Protein 1RQJ (pdb70)

Organism: Escherichia coli (strain K12) (NCBI:txid83333)

Secondary structure (DSSP, 8-state):
--HHHHHHHHHHHHHHHHHHHHTTSSSTTSHHHHHHHHHHHSS---HHHHHHHHHHHHTT--HHHHHHHHHHHHHHHHHHHHHHTSTTTT---EETTEE-HHHHH-HHHHHHHHHHHHHHHHHHHHHS--TT--HHHHHHHHHHHHHHHSTTTHHHHHHHHHHTTTT---HHHHHHHHIIIIIHHHHHHHHHHHHTTTHHHHHHHHHHHHHHHHHHHHHHHHHHHHHHHS-HHHHSS-TTHHHHHT---HHHHH-HHHHHHHHHHHHHHHHHHHHHHHTTT---HHHHHHHHHHHH---/-HHHHHHHHHHHHHHHHHHHHTT-SSTTSHHHHHHHHHHHSS---HHHHHHHHHHHHTT--HHHHHHHHHHHHHHHHHHHHHHTSTTTT--SEETTEE-HHHHH-HHHHHHHHHHHHHHHHHHHHHS--TT--HHHHHHHHHHHHHHHSTTTHHHHHHHHHHHTTT---HHHHHHHHIIIIIHHHHHHHHHHHHTTHHHHHHHHHHHHHHHHHHHHHHHHHHHHHHHHS-HHHHSS-TTHHHHHT---HHHHHHHHHHHHHHHHHHHHHHHHHHHHTTTT---HHHHHHHHHHHH---

Foldseek 3Di:
DDQVVLQVVLLVLLLVLLCVLLVPDPPPPHLLSVLLCCLQNQADSLVLLLLLQLLLVLLPFDSQLSSLLSNLLSLLVSLLVLVCCDPVHLVFQWARQHGRSCNVRNDVSSNVSSVVSNVSSLVSLVPPDLPQADPVLSVVLNVLQVCCSDCVAQPVLSVLQVVCFVVLDDPVSQLVSQCRNFLSSQLSSNLNSLSSSPPRSVVLSVLSSLLSSLLRSLLQLLVLLLLAPADCNQRRTHRCSCVVRRTNHPCVNPNNPVSLVSSVVSLVSSVVSVVVVVVVVGDCPSVNVSSVCSSVPND/DQVVLQVVLLVLLLVLLCVLLVPDPPPPHLLSVLLCCLQNQADRLVLLLLLQLQLVQLPFDSLLSSLLSNLLSLLVSLLVLVCCDPVHLVFQWARQHGRSCNVRNPVSSNSSSVVSNVSSLVSLQPPDNPQADPVLSVVLSVLQVCCRDCVAQPVLSVLQRVCFVVLDDDVSQLVSQCRNFLSSLLSSNLNSLSSNPPLSVVLNVLSNLLSSLLRSLLQLLVLLLLAPADCNQRRTHRCSCVVRRTRHDCVNPNNVVSLVSSVVSLVRSVVSVVVVVVVVTDCPSSNVSSVCSSVDSD

Sequence (597 aa):
MDFPQQLEACVKQANQALSRFIAPLPFQNTPVVETMQYGALLGGKRLRPFLVYATGHMFGVSTNTLDAPAAAVECIHAYSLIHDDLPAMDDDDLRRGLPTCHVKFGEANAILAGDALQTLAFSILSDADMPEVSDRDRISMISELASASGIAGMCGGQALDLDAEGKHVPLDALERIHRHKTGALIRAAVRLGALSAGDKGRRALPVLDKYAESIGLAFQVQDDILDVVGDTATLGKRQGADQQLGKSTYPALLGLEQARKKARDLIDDARQSLKQLAEQSLDTSALEALADYIIQRNKDFPQQLEACVKQANQALSRFIAPLPFQNTPVVETMQYGALLGGKRLRPFLVYATGHMFGVSTNTLDAPAAAVECIHAYSLIHDDLPAMDDDDLRRGLPTCHVKFGEANAILAGDALQTLAFSILSDADMPEVSDRDRISMISELASASGIAGMCGGQALDLDAEGKHVPLDALERIHRHKTGALIRAAVRLGALSAGDKGRRALPVLDKYAESIGLAFQVQDDILDVVGDTATLGKRQGADQQLGKSTYPALLGLEQARKKARDLIDDARQSLKQLAEQSLDTSALEALADYIIQRNK

Solvent-accessible surface area: 25576 Å² total; per-residue (Å²): 242,80,32,96,135,95,24,80,52,12,33,132,54,0,38,87,1,1,47,138,46,3,66,107,51,87,141,63,123,47,74,42,6,64,0,7,56,30,9,0,36,92,37,26,52,5,4,20,0,10,2,0,10,8,0,0,86,23,41,68,11,55,46,85,0,0,8,1,0,0,0,0,0,1,0,0,25,0,19,12,30,7,35,22,3,17,54,96,43,23,87,24,60,36,41,53,52,63,56,3,9,17,80,115,38,31,93,68,34,0,71,98,0,0,68,34,0,67,86,11,0,44,46,4,0,58,116,11,115,6,104,96,12,56,108,140,11,41,90,16,0,46,64,16,0,44,60,6,3,25,144,70,0,7,42,9,0,26,56,76,10,60,90,4,54,54,121,132,21,84,56,95,34,0,52,162,5,0,79,65,35,15,6,12,6,0,74,0,0,0,50,0,0,0,7,2,27,14,110,141,0,83,170,6,30,81,24,0,16,103,0,0,44,8,0,0,5,0,17,12,0,14,31,3,5,6,8,35,67,9,94,38,100,74,16,8,49,109,87,21,18,25,113,154,61,24,16,9,6,3,10,63,76,34,33,56,144,103,0,106,101,85,2,108,63,26,3,76,70,0,77,99,8,3,130,94,0,51,152,109,110,35,102,7,62,40,1,49,32,0,0,35,39,1,39,127,8,100,108,131,44,90,107,95,27,86,58,11,37,135,55,0,40,104,0,1,49,106,38,3,67,108,48,84,143,63,126,44,78,42,6,66,0,8,56,32,7,0,33,89,38,28,57,5,3,17,0,8,1,0,11,8,0,0,86,26,29,62,7,53,46,80,1,0,3,2,0,0,0,0,0,1,0,0,26,0,21,12,29,6,38,24,4,19,53,100,41,24,87,23,62,36,38,51,50,60,48,4,10,20,78,119,47,31,90,70,30,0,72,97,0,0,65,35,0,65,87,10,0,46,45,5,0,58,115,10,108,4,88,89,17,61,110,164,24,38,86,28,0,46,66,17,0,45,59,6,4,26,136,75,0,7,55,8,0,27,53,48,11,59,91,4,57,51,126,140,24,83,57,111,36,0,56,137,5,0,79,57,38,14,6,11,5,0,70,0,0,0,53,0,0,0,9,4,17,27,129,119,0,95,160,0,29,85,24,0,19,110,0,0,42,7,0,0,6,0,16,13,0,14,30,2,3,11,9,55,64,8,88,36,96,54,15,8,49,101,86,22,20,27,148,147,60,24,15,9,6,2,10,73,80,35,34,58,136,105,0,103,101,74,2,135,62,27,4,75,69,0,77,101,8,3,126,94,0,61,150,36,108,11,102,6,65,27,1,51,32,0,0,40,40,0,36,135,11,82,103

B-factor: mean 25.41, std 6.48, range [13.98, 88.66]

Nearest PDB structures (foldseek):
  1rqj-assembly1_A  TM=1.003E+00  e=1.723E-43  Escherichia coli
  2for-assembly1_A  TM=9.793E-01  e=1.824E-34  Shigella flexneri
  2for-assembly1_B  TM=9.807E-01  e=1.167E-33  Shigella flexneri
  3ts7-assembly1_A  TM=9.244E-01  e=8.820E-21  Methylococcus capsulatus
  3zmb-assembly1_B  TM=9.115E-01  e=5.428E-19  Pseudomonas aeruginosa PAO1

Structure (mmCIF, N/CA/C/O backbone):
data_1RQJ
#
_entry.id   1RQJ
#
_cell.length_a   88.800
_cell.length_b   88.800
_cell.length_c   174.988
_cell.angle_alpha   90.00
_cell.angle_beta   90.00
_cell.angle_gamma   90.00
#
_symmetry.space_group_name_H-M   'P 41 2 2'
#
loop_
_entity.id
_entity.type
_entity.pdbx_description
1 polymer Geranyltranstransferase
2 non-polymer 'MAGNESIUM ION'
3 non-polymer '3-METHYLBUT-3-ENYL TRIHYDROGEN DIPHOSPHATE'
4 non-polymer '1-HYDROXY-2-(3-PYRIDINYL)ETHYLIDENE BIS-PHOSPHONIC ACID'
5 water water
#
loop_
_atom_site.group_PDB
_atom_site.id
_atom_site.type_symbol
_atom_site.label_atom_id
_atom_site.label_alt_id
_atom_site.label_comp_id
_atom_site.label_asym_id
_atom_site.label_entity_id
_atom_site.label_seq_id
_atom_site.pdbx_PDB_ins_code
_atom_site.Cartn_x
_atom_site.Cartn_y
_atom_site.Cartn_z
_atom_site.occupancy
_atom_site.B_iso_or_equiv
_atom_site.auth_seq_id
_atom_site.auth_comp_id
_atom_site.auth_asym_id
_atom_site.auth_atom_id
_atom_site.pdbx_PDB_model_num
ATOM 1 N N . MET A 1 1 ? 65.564 50.628 -5.933 1.00 45.23 22 MET A N 1
ATOM 2 C CA . MET A 1 1 ? 65.166 51.178 -7.255 1.00 44.87 22 MET A CA 1
ATOM 3 C C . MET A 1 1 ? 63.907 52.030 -7.120 1.00 43.94 22 MET A C 1
ATOM 4 O O . MET A 1 1 ? 63.880 53.159 -7.610 1.00 44.23 22 MET A O 1
ATOM 9 N N . ASP A 1 2 ? 62.875 51.491 -6.466 1.00 42.41 23 ASP A N 1
ATOM 10 C CA . ASP A 1 2 ? 61.591 52.188 -6.366 1.00 41.35 23 ASP A CA 1
ATOM 11 C C . ASP A 1 2 ? 61.486 52.990 -5.079 1.00 39.80 23 ASP A C 1
ATOM 12 O O . ASP A 1 2 ? 61.195 52.441 -4.005 1.00 38.54 23 ASP A O 1
ATOM 17 N N . PHE A 1 3 ? 61.672 54.298 -5.210 1.00 38.05 24 PHE A N 1
ATOM 18 C CA . PHE A 1 3 ? 61.858 55.146 -4.050 1.00 36.90 24 PHE A CA 1
ATOM 19 C C . PHE A 1 3 ? 60.632 55.314 -3.158 1.00 35.80 24 PHE A C 1
ATOM 20 O O . PHE A 1 3 ? 60.769 55.198 -1.949 1.00 35.17 24 PHE A O 1
ATOM 28 N N . PRO A 1 4 ? 59.456 55.618 -3.712 1.00 34.90 25 PRO A N 1
ATOM 29 C CA . PRO A 1 4 ? 58.239 55.676 -2.889 1.00 34.06 25 PRO A CA 1
ATOM 30 C C . PRO A 1 4 ? 58.008 54.418 -2.039 1.00 33.38 25 PRO A C 1
ATOM 31 O O . PRO A 1 4 ? 57.585 54.564 -0.895 1.00 32.65 25 PRO A O 1
ATOM 35 N N . GLN A 1 5 ? 58.279 53.228 -2.579 1.00 32.48 26 GLN A N 1
ATOM 36 C CA . GLN A 1 5 ? 58.126 51.981 -1.815 1.00 32.23 26 GLN A CA 1
ATOM 37 C C . GLN A 1 5 ? 59.177 51.869 -0.700 1.00 30.90 26 GLN A C 1
ATOM 38 O O . GLN A 1 5 ? 58.892 51.363 0.379 1.00 30.03 26 GLN A O 1
ATOM 44 N N . GLN A 1 6 ? 60.385 52.351 -0.959 1.00 29.82 27 GLN A N 1
ATOM 45 C CA . GLN A 1 6 ? 61.426 52.370 0.058 1.00 29.68 27 GLN A CA 1
ATOM 46 C C . GLN A 1 6 ? 61.065 53.323 1.204 1.00 28.61 27 GLN A C 1
ATOM 47 O O . GLN A 1 6 ? 61.214 52.973 2.372 1.00 28.03 27 GLN A O 1
ATOM 53 N N . LEU A 1 7 ? 60.588 54.513 0.863 1.00 27.80 28 LEU A N 1
ATOM 54 C CA . LEU A 1 7 ? 60.120 55.472 1.848 1.00 27.76 28 LEU A CA 1
ATOM 55 C C . LEU A 1 7 ? 59.036 54.861 2.736 1.00 27.31 28 LEU A C 1
ATOM 56 O O . LEU A 1 7 ? 59.099 54.975 3.950 1.00 26.43 28 LEU A O 1
ATOM 61 N N . GLU A 1 8 ? 58.057 54.185 2.145 1.00 27.14 29 GLU A N 1
ATOM 62 C CA . GLU A 1 8 ? 56.973 53.627 2.952 1.00 27.44 29 GLU A CA 1
ATOM 63 C C . GLU A 1 8 ? 57.465 52.462 3.805 1.00 26.15 29 GLU A C 1
ATOM 64 O O . GLU A 1 8 ? 57.040 52.322 4.949 1.00 25.29 29 GLU A O 1
ATOM 70 N N . ALA A 1 9 ? 58.357 51.642 3.254 1.00 25.31 30 ALA A N 1
ATOM 71 C CA . ALA A 1 9 ? 59.018 50.578 4.013 1.00 24.72 30 ALA A CA 1
ATOM 72 C C . ALA A 1 9 ? 59.728 51.160 5.230 1.00 24.33 30 ALA A C 1
ATOM 73 O O . ALA A 1 9 ? 59.610 50.636 6.331 1.00 23.33 30 ALA A O 1
ATOM 75 N N . CYS A 1 10 ? 60.438 52.263 5.025 1.00 23.38 31 CYS A N 1
ATOM 76 C CA . CYS A 1 10 ? 61.130 52.944 6.115 1.00 23.00 31 CYS A CA 1
ATOM 77 C C . CYS A 1 10 ? 60.147 53.499 7.162 1.00 22.39 31 CYS A C 1
ATOM 78 O O . CYS A 1 10 ? 60.368 53.344 8.351 1.00 22.44 31 CYS A O 1
ATOM 81 N N . VAL A 1 11 ? 59.051 54.105 6.725 1.00 22.24 32 VAL A N 1
ATOM 82 C CA . VAL A 1 11 ? 58.056 54.638 7.651 1.00 22.18 32 VAL A CA 1
ATOM 83 C C . VAL A 1 11 ? 57.534 53.530 8.580 1.00 21.91 32 VAL A C 1
ATOM 84 O O . VAL A 1 11 ? 57.440 53.722 9.789 1.00 21.65 32 VAL A O 1
ATOM 88 N N . LYS A 1 12 ? 57.235 52.369 8.011 1.00 21.41 33 LYS A N 1
ATOM 89 C CA . LYS A 1 12 ? 56.741 51.236 8.779 1.00 21.24 33 LYS A CA 1
ATOM 90 C C . LYS A 1 12 ? 57.798 50.693 9.737 1.00 20.33 33 LYS A C 1
ATOM 91 O O . LYS A 1 12 ? 57.499 50.428 10.910 1.00 19.84 33 LYS A O 1
ATOM 97 N N . GLN A 1 13 ? 59.022 50.536 9.244 1.00 19.37 34 GLN A N 1
ATOM 98 C CA . GLN A 1 13 ? 60.116 50.039 10.073 1.00 19.22 34 GLN A CA 1
ATOM 99 C C . GLN A 1 13 ? 60.340 50.985 11.258 1.00 18.67 34 GLN A C 1
ATOM 100 O O . GLN A 1 13 ? 60.392 50.549 12.386 1.00 18.19 34 GLN A O 1
ATOM 106 N N . ALA A 1 14 ? 60.465 52.278 10.985 1.00 18.55 35 ALA A N 1
ATOM 107 C CA . ALA A 1 14 ? 60.748 53.271 12.026 1.00 18.70 35 ALA A CA 1
ATOM 108 C C . ALA A 1 14 ? 59.626 53.382 13.036 1.00 19.64 35 ALA A C 1
ATOM 109 O O . ALA A 1 14 ? 59.875 53.535 14.238 1.00 19.64 35 ALA A O 1
ATOM 111 N N . ASN A 1 15 ? 58.386 53.300 12.564 1.00 19.52 36 ASN A N 1
ATOM 112 C CA . ASN A 1 15 ? 57.232 53.369 13.464 1.00 19.96 36 ASN A CA 1
ATOM 113 C C . ASN A 1 15 ? 57.177 52.190 14.405 1.00 19.86 36 ASN A C 1
ATOM 114 O O . ASN A 1 15 ? 56.847 52.343 15.573 1.00 19.83 36 ASN A O 1
ATOM 119 N N . GLN A 1 16 ? 57.474 51.010 13.878 1.00 20.51 37 GLN A N 1
ATOM 120 C CA . GLN A 1 16 ? 57.584 49.779 14.679 1.00 21.34 37 GLN A CA 1
ATOM 121 C C . GLN A 1 16 ? 58.683 49.902 15.737 1.00 21.05 37 GLN A C 1
ATOM 122 O O . GLN A 1 16 ? 58.488 49.550 16.899 1.00 20.55 37 GLN A O 1
ATOM 128 N N . ALA A 1 17 ? 59.839 50.384 15.310 1.00 20.90 38 ALA A N 1
ATOM 129 C CA . ALA A 1 17 ? 60.957 50.629 16.213 1.00 21.59 38 ALA A CA 1
ATOM 130 C C . ALA A 1 17 ? 60.539 51.598 17.315 1.00 21.65 38 ALA A C 1
ATOM 131 O O . ALA A 1 17 ? 60.696 51.304 18.475 1.00 22.05 38 ALA A O 1
ATOM 133 N N . LEU A 1 18 ? 59.999 52.750 16.940 1.00 22.61 39 LEU A N 1
ATOM 134 C CA . LEU A 1 18 ? 59.575 53.760 17.906 1.00 23.19 39 LEU A CA 1
ATOM 135 C C . LEU A 1 18 ? 58.555 53.183 18.890 1.00 24.35 39 LEU A C 1
ATOM 136 O O . LEU A 1 18 ? 58.659 53.391 20.094 1.00 23.66 39 LEU A O 1
ATOM 141 N N . SER A 1 19 ? 57.567 52.471 18.356 1.00 25.27 40 SER A N 1
ATOM 142 C CA . SER A 1 19 ? 56.513 51.879 19.172 1.00 26.76 40 SER A CA 1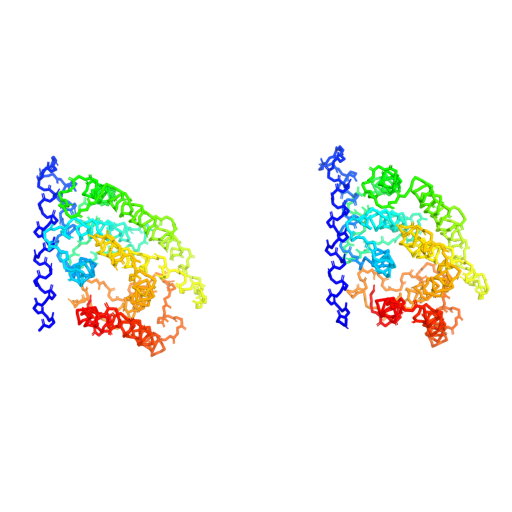
ATOM 143 C C . SER A 1 19 ? 57.070 50.896 20.194 1.00 27.73 40 SER A C 1
ATOM 144 O O . SER A 1 19 ? 56.597 50.849 21.316 1.00 28.77 40 SER A O 1
ATOM 147 N N . ARG A 1 20 ? 58.071 50.117 19.802 1.00 28.38 41 ARG A N 1
ATOM 148 C CA . ARG A 1 20 ? 58.649 49.117 20.688 1.00 29.15 41 ARG A CA 1
ATOM 149 C C . ARG A 1 20 ? 59.426 49.761 21.828 1.00 28.40 41 ARG A C 1
ATOM 150 O O . ARG A 1 20 ? 59.480 49.210 22.926 1.00 27.74 41 ARG A O 1
ATOM 158 N N . PHE A 1 21 ? 60.045 50.910 21.557 1.00 27.61 42 PHE A N 1
ATOM 159 C CA . PHE A 1 21 ? 60.785 51.634 22.587 1.00 27.39 42 PHE A CA 1
ATOM 160 C C . PHE A 1 21 ? 59.855 52.427 23.491 1.00 27.72 42 PHE A C 1
ATOM 161 O O . PHE A 1 21 ? 60.189 52.684 24.642 1.00 27.44 42 PHE A O 1
ATOM 169 N N . ILE A 1 22 ? 58.679 52.775 22.979 1.00 27.76 43 ILE A N 1
ATOM 170 C CA . ILE A 1 22 ? 57.677 53.488 23.756 1.00 28.44 43 ILE A CA 1
ATOM 171 C C . ILE A 1 22 ? 56.831 52.526 24.620 1.00 28.85 43 ILE A C 1
ATOM 172 O O . ILE A 1 22 ? 56.394 52.900 25.707 1.00 29.06 43 ILE A O 1
ATOM 177 N N . ALA A 1 23 ? 56.631 51.293 24.156 1.00 29.01 44 ALA A N 1
ATOM 178 C CA . ALA A 1 23 ? 55.688 50.357 24.797 1.00 29.51 44 ALA A CA 1
ATOM 179 C C . ALA A 1 23 ? 55.995 49.951 26.251 1.00 29.76 44 ALA A C 1
ATOM 180 O O . ALA A 1 23 ? 55.058 49.805 27.032 1.00 30.41 44 ALA A O 1
ATOM 182 N N . PRO A 1 24 ? 57.261 49.761 26.631 1.00 29.96 45 PRO A N 1
ATOM 183 C CA . PRO A 1 24 ? 57.590 49.430 28.028 1.00 29.81 45 PRO A CA 1
ATOM 184 C C . PRO A 1 24 ? 57.547 50.605 29.003 1.00 29.35 45 PRO A C 1
ATOM 185 O O . PRO A 1 24 ? 57.768 50.409 30.200 1.00 29.40 45 PRO A O 1
ATOM 189 N N . LEU A 1 25 ? 57.288 51.808 28.508 1.00 28.66 46 LEU A N 1
ATOM 190 C CA . LEU A 1 25 ? 57.243 52.978 29.364 1.00 27.78 46 LEU A CA 1
ATOM 191 C C . LEU A 1 25 ? 56.009 52.911 30.243 1.00 27.39 46 LEU A C 1
ATOM 192 O O . LEU A 1 25 ? 54.962 52.410 29.814 1.00 27.10 46 LEU A O 1
ATOM 197 N N . PRO A 1 26 ? 56.115 53.412 31.471 1.00 26.65 47 PRO A N 1
ATOM 198 C CA . PRO A 1 26 ? 54.937 53.506 32.338 1.00 26.24 47 PRO A CA 1
ATOM 199 C C . PRO A 1 26 ? 54.017 54.624 31.863 1.00 25.76 47 PRO A C 1
ATOM 200 O O . PRO A 1 26 ? 54.386 55.397 30.977 1.00 25.20 47 PRO A O 1
ATOM 204 N N . PHE A 1 27 ? 52.840 54.706 32.469 1.00 25.70 48 PHE A N 1
ATOM 205 C CA . PHE A 1 27 ? 51.873 55.765 32.212 1.00 25.79 48 PHE A CA 1
ATOM 206 C C . PHE A 1 27 ? 51.323 55.730 30.787 1.00 25.98 48 PHE A C 1
ATOM 207 O O . PHE A 1 27 ? 50.987 56.762 30.226 1.00 25.18 48 PHE A O 1
ATOM 215 N N . GLN A 1 28 ? 51.222 54.528 30.221 1.00 26.46 49 GLN A N 1
ATOM 216 C CA . GLN A 1 28 ? 50.537 54.330 28.942 1.00 27.47 49 GLN A CA 1
ATOM 217 C C . GLN A 1 28 ? 49.111 54.786 29.106 1.00 28.28 49 GLN A C 1
ATOM 218 O O . GLN A 1 28 ? 48.511 54.598 30.172 1.00 28.52 49 GLN A O 1
ATOM 224 N N . ASN A 1 29 ? 48.579 55.403 28.060 1.00 28.97 50 ASN A N 1
ATOM 225 C CA . ASN A 1 29 ? 47.202 55.868 28.040 1.00 29.76 50 ASN A CA 1
ATOM 226 C C . ASN A 1 29 ? 46.937 56.948 29.094 1.00 29.56 50 ASN A C 1
ATOM 227 O O . ASN A 1 29 ? 45.842 57.041 29.631 1.00 29.84 50 ASN A O 1
ATOM 232 N N . THR A 1 30 ? 47.958 57.750 29.393 1.00 29.02 51 THR A N 1
ATOM 233 C CA . THR A 1 30 ? 47.782 59.023 30.090 1.00 28.55 51 THR A CA 1
ATOM 234 C C . THR A 1 30 ? 48.173 60.135 29.107 1.00 27.72 51 THR A C 1
ATOM 235 O O . THR A 1 30 ? 48.886 59.861 28.147 1.00 27.59 51 THR A O 1
ATOM 239 N N . PRO A 1 31 ? 47.713 61.371 29.316 1.00 26.46 52 PRO A N 1
ATOM 240 C CA . PRO A 1 31 ? 47.961 62.453 28.351 1.00 25.93 52 PRO A CA 1
ATOM 241 C C . PRO A 1 31 ? 49.419 62.688 27.918 1.00 25.28 52 PRO A C 1
ATOM 242 O O . PRO A 1 31 ? 49.638 62.912 26.731 1.00 24.82 52 PRO A O 1
ATOM 246 N N . VAL A 1 32 ? 50.389 62.661 28.824 1.00 24.84 53 VAL A N 1
ATOM 247 C CA . VAL A 1 32 ? 51.766 62.944 28.412 1.00 24.49 53 VAL A CA 1
ATOM 248 C C . VAL A 1 32 ? 52.317 61.860 27.460 1.00 23.84 53 VAL A C 1
ATOM 249 O O . VAL A 1 32 ? 52.962 62.172 26.462 1.00 23.42 53 VAL A O 1
ATOM 253 N N . VAL A 1 33 ? 52.046 60.594 27.752 1.00 23.38 54 VAL A N 1
ATOM 254 C CA . VAL A 1 33 ? 52.505 59.516 26.878 1.00 23.48 54 VAL A CA 1
ATOM 255 C C . VAL A 1 33 ? 51.725 59.512 25.567 1.00 23.67 54 VAL A C 1
ATOM 256 O O . VAL A 1 33 ? 52.297 59.299 24.510 1.00 23.73 54 VAL A O 1
ATOM 260 N N . GLU A 1 34 ? 50.427 59.782 25.632 1.00 23.99 55 GLU A N 1
ATOM 261 C CA . GLU A 1 34 ? 49.629 59.897 24.417 1.00 24.17 55 GLU A CA 1
ATOM 262 C C . GLU A 1 34 ? 50.115 61.066 23.562 1.00 22.99 55 GLU A C 1
ATOM 263 O O . GLU A 1 34 ? 50.099 60.980 22.345 1.00 21.91 55 GLU A O 1
ATOM 269 N N . THR A 1 35 ? 50.574 62.139 24.208 1.00 22.14 56 THR A N 1
ATOM 270 C CA . THR A 1 35 ? 51.147 63.270 23.497 1.00 21.71 56 THR A CA 1
ATOM 271 C C . THR A 1 35 ? 52.435 62.833 22.813 1.00 21.19 56 THR A C 1
ATOM 272 O O . THR A 1 35 ? 52.658 63.152 21.667 1.00 20.77 56 THR A O 1
ATOM 276 N N . MET A 1 36 ? 53.268 62.075 23.515 1.00 21.45 57 MET A N 1
ATOM 277 C CA . MET A 1 36 ? 54.525 61.583 22.936 1.00 21.16 57 MET A CA 1
ATOM 278 C C . MET A 1 36 ? 54.227 60.713 21.704 1.00 21.05 57 MET A C 1
ATOM 279 O O . MET A 1 36 ? 54.873 60.858 20.676 1.00 21.01 57 MET A O 1
ATOM 284 N N . GLN A 1 37 ? 53.228 59.835 21.812 1.00 21.04 58 GLN A N 1
ATOM 285 C CA . GLN A 1 37 ? 52.882 58.908 20.737 1.00 21.29 58 GLN A CA 1
ATOM 286 C C . GLN A 1 37 ? 52.299 59.642 19.526 1.00 21.06 58 GLN A C 1
ATOM 287 O O . GLN A 1 37 ? 52.547 59.291 18.371 1.00 19.85 58 GLN A O 1
ATOM 293 N N . TYR A 1 38 ? 51.495 60.656 19.804 1.00 20.82 59 TYR A N 1
ATOM 294 C CA . TYR A 1 38 ? 50.887 61.466 18.760 1.00 21.28 59 TYR A CA 1
ATOM 295 C C . TYR A 1 38 ? 51.967 62.218 18.002 1.00 20.79 59 TYR A C 1
ATOM 296 O O . TYR A 1 38 ? 52.033 62.184 16.765 1.00 20.35 59 TYR A O 1
ATOM 305 N N . GLY A 1 39 ? 52.811 62.910 18.761 1.00 20.69 60 GLY A N 1
ATOM 306 C CA . GLY A 1 39 ? 53.840 63.751 18.187 1.00 20.90 60 GLY A CA 1
ATOM 307 C C . GLY A 1 39 ? 54.963 62.972 17.526 1.00 21.30 60 GLY A C 1
ATOM 308 O O . GLY A 1 39 ? 55.596 63.495 16.627 1.00 21.54 60 GLY A O 1
ATOM 309 N N . ALA A 1 40 ? 55.215 61.732 17.955 1.00 21.95 61 ALA A N 1
ATOM 310 C CA . ALA A 1 40 ? 56.315 60.942 17.389 1.00 22.16 61 ALA A CA 1
ATOM 311 C C . ALA A 1 40 ? 55.862 60.033 16.242 1.00 22.84 61 ALA A C 1
ATOM 312 O O . ALA A 1 40 ? 56.609 59.808 15.282 1.00 22.77 61 ALA A O 1
ATOM 314 N N . LEU A 1 41 ? 54.645 59.506 16.337 1.00 23.82 62 LEU A N 1
ATOM 315 C CA . LEU A 1 41 ? 54.227 58.413 15.446 1.00 25.01 62 LEU A CA 1
ATOM 316 C C . LEU A 1 41 ? 53.188 58.758 14.386 1.00 25.71 62 LEU A C 1
ATOM 317 O O . LEU A 1 41 ? 53.144 58.088 13.352 1.00 25.79 62 LEU A O 1
ATOM 322 N N . LEU A 1 42 ? 52.351 59.772 14.626 1.00 26.23 63 LEU A N 1
ATOM 323 C CA . LEU A 1 42 ? 51.244 60.076 13.712 1.00 26.84 63 LEU A CA 1
ATOM 324 C C . LEU A 1 42 ? 51.660 61.041 12.589 1.00 26.56 63 LEU A C 1
ATOM 325 O O . LEU A 1 42 ? 51.650 62.260 12.762 1.00 26.92 63 LEU A O 1
ATOM 330 N N . GLY A 1 43 ? 52.014 60.471 11.441 1.00 26.04 64 GLY A N 1
ATOM 331 C CA . GLY A 1 43 ? 52.480 61.230 10.294 1.00 25.24 64 GLY A CA 1
ATOM 332 C C . GLY A 1 43 ? 53.983 61.421 10.347 1.00 24.44 64 GLY A C 1
ATOM 333 O O . GLY A 1 43 ? 54.635 61.015 11.301 1.00 24.64 64 GLY A O 1
ATOM 334 N N . GLY A 1 44 ? 54.513 62.081 9.331 1.00 23.73 65 GLY A N 1
ATOM 335 C CA . GLY A 1 44 ? 55.938 62.322 9.195 1.00 23.06 65 GLY A CA 1
ATOM 336 C C . GLY A 1 44 ? 56.553 61.359 8.209 1.00 22.26 65 GLY A C 1
ATOM 337 O O . GLY A 1 44 ? 56.162 60.194 8.133 1.00 22.42 65 GLY A O 1
ATOM 338 N N . LYS A 1 45 ? 57.547 61.842 7.478 1.00 22.13 66 LYS A N 1
ATOM 339 C CA . LYS A 1 45 ? 58.154 61.112 6.374 1.00 21.99 66 LYS A CA 1
ATOM 340 C C . LYS A 1 45 ? 59.236 60.121 6.820 1.00 21.22 66 LYS A C 1
ATOM 341 O O . LYS A 1 45 ? 59.639 59.250 6.044 1.00 21.45 66 LYS A O 1
ATOM 347 N N . ARG A 1 46 ? 59.679 60.268 8.064 1.00 20.48 67 ARG A N 1
ATOM 348 C CA . ARG A 1 46 ? 60.763 59.494 8.657 1.00 19.82 67 ARG A CA 1
ATOM 349 C C . ARG A 1 46 ? 62.061 59.514 7.860 1.00 19.24 67 ARG A C 1
ATOM 350 O O . ARG A 1 46 ? 62.738 58.501 7.779 1.00 18.48 67 ARG A O 1
ATOM 358 N N . LEU A 1 47 ? 62.432 60.666 7.307 1.00 18.87 68 LEU A N 1
ATOM 359 C CA . LEU A 1 47 ? 63.630 60.734 6.485 1.00 18.40 68 LEU A CA 1
ATOM 360 C C . LEU A 1 47 ? 64.908 60.646 7.296 1.00 18.46 68 LEU A C 1
ATOM 361 O O . LEU A 1 47 ? 65.933 60.241 6.772 1.00 18.88 68 LEU A O 1
ATOM 366 N N . ARG A 1 48 ? 64.866 61.017 8.562 1.00 17.65 69 ARG A N 1
ATOM 367 C CA . ARG A 1 48 ? 66.054 60.871 9.384 1.00 17.87 69 ARG A CA 1
ATOM 368 C C . ARG A 1 48 ? 66.322 59.401 9.705 1.00 17.71 69 ARG A C 1
ATOM 369 O O . ARG A 1 48 ? 67.454 58.951 9.531 1.00 18.10 69 ARG A O 1
ATOM 377 N N . PRO A 1 49 ? 65.329 58.645 10.163 1.00 17.51 70 PRO A N 1
ATOM 378 C CA . PRO A 1 49 ? 65.476 57.180 10.192 1.00 17.45 70 PRO A CA 1
ATOM 379 C C . PRO A 1 49 ? 65.936 56.615 8.859 1.00 17.33 70 PRO A C 1
ATOM 380 O O . PRO A 1 49 ? 66.816 55.755 8.854 1.00 17.25 70 PRO A O 1
ATOM 384 N N . PHE A 1 50 ? 65.376 57.104 7.754 1.00 17.93 71 PHE A N 1
ATOM 385 C CA . PHE A 1 50 ? 65.781 56.677 6.427 1.00 18.40 71 PHE A CA 1
ATOM 386 C C . PHE A 1 50 ? 67.288 56.831 6.274 1.00 18.39 71 PHE A C 1
ATOM 387 O O . PHE A 1 50 ? 67.951 55.920 5.814 1.00 18.40 71 PHE A O 1
ATOM 395 N N . LEU A 1 51 ? 67.820 57.973 6.683 1.00 18.52 72 LEU A N 1
ATOM 396 C CA . LEU A 1 51 ? 69.255 58.228 6.643 1.00 18.77 72 LEU A CA 1
ATOM 397 C C . LEU A 1 51 ? 70.063 57.274 7.512 1.00 18.22 72 LEU A C 1
ATOM 398 O O . LEU A 1 51 ? 71.162 56.862 7.131 1.00 17.84 72 LEU A O 1
ATOM 403 N N . VAL A 1 52 ? 69.546 56.973 8.693 1.00 16.88 73 VAL A N 1
ATOM 404 C CA . VAL A 1 52 ? 70.235 56.066 9.609 1.00 17.06 73 VAL A CA 1
ATOM 405 C C . VAL A 1 52 ? 70.315 54.667 8.984 1.00 17.43 73 VAL A C 1
ATOM 406 O O . VAL A 1 52 ? 71.391 54.087 8.924 1.00 16.85 73 VAL A O 1
ATOM 410 N N . TYR A 1 53 ? 69.171 54.175 8.504 1.00 17.82 74 TYR A N 1
ATOM 411 C CA . TYR A 1 53 ? 69.049 52.853 7.890 1.00 18.73 74 TYR A CA 1
ATOM 412 C C . TYR A 1 53 ? 69.878 52.741 6.626 1.00 19.22 74 TYR A C 1
ATOM 413 O O . TYR A 1 53 ? 70.627 51.788 6.466 1.00 20.65 74 TYR A O 1
ATOM 422 N N . ALA A 1 54 ? 69.762 53.725 5.744 1.00 19.41 75 ALA A N 1
ATOM 423 C CA . ALA A 1 54 ? 70.470 53.707 4.474 1.00 19.53 75 ALA A CA 1
ATOM 424 C C . ALA A 1 54 ? 71.975 53.744 4.695 1.00 20.18 75 ALA A C 1
ATOM 425 O O . ALA A 1 54 ? 72.721 53.053 4.011 1.00 21.39 75 ALA A O 1
ATOM 427 N N . THR A 1 55 ? 72.423 54.545 5.656 1.00 20.00 76 THR A N 1
ATOM 428 C CA . THR A 1 55 ? 73.841 54.656 5.930 1.00 20.26 76 THR A CA 1
ATOM 429 C C . THR A 1 55 ? 74.371 53.370 6.527 1.00 20.27 76 THR A C 1
ATOM 430 O O . THR A 1 55 ? 75.330 52.821 6.025 1.00 20.97 76 THR A O 1
ATOM 434 N N . GLY A 1 56 ? 73.743 52.886 7.588 1.00 20.36 77 GLY A N 1
ATOM 435 C CA . GLY A 1 56 ? 74.136 51.630 8.199 1.00 20.44 77 GLY A CA 1
ATOM 436 C C . GLY A 1 56 ? 74.090 50.470 7.229 1.00 20.43 77 GLY A C 1
ATOM 437 O O . GLY A 1 56 ? 74.966 49.600 7.242 1.00 21.38 77 GLY A O 1
ATOM 438 N N . HIS A 1 57 ? 73.061 50.442 6.393 1.00 21.26 78 HIS A N 1
ATOM 439 C CA . HIS A 1 57 ? 72.886 49.367 5.401 1.00 21.95 78 HIS A CA 1
ATOM 440 C C . HIS A 1 57 ? 74.054 49.313 4.421 1.00 22.56 78 HIS A C 1
ATOM 441 O O . HIS A 1 57 ? 74.455 48.228 3.995 1.00 21.64 78 HIS A O 1
ATOM 448 N N . MET A 1 58 ? 74.610 50.477 4.080 1.00 23.05 79 MET A N 1
ATOM 449 C CA . MET A 1 58 ? 75.782 50.536 3.201 1.00 23.89 79 MET A CA 1
ATOM 450 C C . MET A 1 58 ? 76.944 49.713 3.732 1.00 24.04 79 MET A C 1
ATOM 451 O O . MET A 1 58 ? 77.740 49.208 2.945 1.00 24.70 79 MET A O 1
ATOM 456 N N . PHE A 1 59 ? 77.052 49.617 5.057 1.00 24.12 80 PHE A N 1
ATOM 457 C CA . PHE A 1 59 ? 78.122 48.863 5.723 1.00 24.15 80 PHE A CA 1
ATOM 458 C C . PHE A 1 59 ? 77.710 47.461 6.196 1.00 24.09 80 PHE A C 1
ATOM 459 O O . PHE A 1 59 ? 78.475 46.770 6.875 1.00 23.88 80 PHE A O 1
ATOM 467 N N . GLY A 1 60 ? 76.508 47.039 5.815 1.00 23.45 81 GLY A N 1
ATOM 468 C CA . GLY A 1 60 ? 76.025 45.708 6.114 1.00 23.38 81 GLY A CA 1
ATOM 469 C C . GLY A 1 60 ? 75.544 45.539 7.545 1.00 23.11 81 GLY A C 1
ATOM 470 O O . GLY A 1 60 ? 75.412 44.415 8.032 1.00 22.14 81 GLY A O 1
ATOM 471 N N . VAL A 1 61 ? 75.261 46.636 8.241 1.00 22.50 82 VAL A N 1
ATOM 472 C CA . VAL A 1 61 ? 74.698 46.461 9.577 1.00 22.69 82 VAL A CA 1
ATOM 473 C C . VAL A 1 61 ? 73.194 46.144 9.484 1.00 21.96 82 VAL A C 1
ATOM 474 O O . VAL A 1 61 ? 72.487 46.604 8.591 1.00 21.42 82 VAL A O 1
ATOM 478 N N . SER A 1 62 ? 72.746 45.302 10.402 1.00 21.48 83 SER A N 1
ATOM 479 C CA . SER A 1 62 ? 71.389 44.778 10.405 1.00 21.77 83 SER A CA 1
ATOM 480 C C . SER A 1 62 ? 70.388 45.893 10.669 1.00 21.66 83 SER A C 1
ATOM 481 O O . SER A 1 62 ? 70.614 46.768 11.497 1.00 20.52 83 SER A O 1
ATOM 484 N N . THR A 1 63 ? 69.280 45.849 9.950 1.00 21.30 84 THR A N 1
ATOM 485 C CA . THR A 1 63 ? 68.197 46.782 10.145 1.00 21.37 84 THR A CA 1
ATOM 486 C C . THR A 1 63 ? 67.742 46.839 11.609 1.00 21.40 84 THR A C 1
ATOM 487 O O . THR A 1 63 ? 67.457 47.919 12.127 1.00 20.26 84 THR A O 1
ATOM 491 N N . ASN A 1 64 ? 67.712 45.681 12.273 1.00 20.85 85 ASN A N 1
ATOM 492 C CA . ASN A 1 64 ? 67.259 45.592 13.665 1.00 21.11 85 ASN A CA 1
ATOM 493 C C . ASN A 1 64 ? 68.135 46.366 14.648 1.00 21.18 85 ASN A C 1
ATOM 494 O O . ASN A 1 64 ? 67.630 46.935 15.589 1.00 21.24 85 ASN A O 1
ATOM 499 N N . THR A 1 65 ? 69.445 46.363 14.445 1.00 21.31 86 THR A N 1
ATOM 500 C CA . THR A 1 65 ? 70.325 47.176 15.288 1.00 22.18 86 THR A CA 1
ATOM 501 C C . THR A 1 65 ? 70.149 48.653 14.952 1.00 21.28 86 THR A C 1
ATOM 502 O O . THR A 1 65 ? 70.191 49.488 15.836 1.00 21.18 86 THR A O 1
ATOM 506 N N . LEU A 1 66 ? 69.889 48.958 13.685 1.00 20.13 87 LEU A N 1
ATOM 507 C CA . LEU A 1 66 ? 69.699 50.338 13.267 1.00 19.67 87 LEU A CA 1
ATOM 508 C C . LEU A 1 66 ? 68.395 50.943 13.785 1.00 19.10 87 LEU A C 1
ATOM 509 O O . LEU A 1 66 ? 68.266 52.154 13.797 1.00 17.73 87 LEU A O 1
ATOM 514 N N . ASP A 1 67 ? 67.452 50.098 14.213 1.00 18.92 88 ASP A N 1
ATOM 515 C CA . ASP A 1 67 ? 66.206 50.555 14.808 1.00 19.26 88 ASP A CA 1
ATOM 516 C C . ASP A 1 67 ? 66.491 51.503 15.972 1.00 18.72 88 ASP A C 1
ATOM 517 O O . ASP A 1 67 ? 65.743 52.455 16.193 1.00 18.90 88 ASP A O 1
ATOM 522 N N . ALA A 1 68 ? 67.551 51.227 16.724 1.00 18.47 89 ALA A N 1
ATOM 523 C CA . ALA A 1 68 ? 67.879 52.031 17.902 1.00 18.05 89 ALA A CA 1
ATOM 524 C C . ALA A 1 68 ? 68.262 53.464 17.528 1.00 17.75 89 ALA A C 1
ATOM 525 O O . ALA A 1 68 ? 67.571 54.391 17.954 1.00 16.58 89 ALA A O 1
ATOM 527 N N . PRO A 1 69 ? 69.334 53.674 16.754 1.00 17.46 90 PRO A N 1
ATOM 528 C CA . PRO A 1 69 ? 69.660 55.034 16.310 1.00 17.24 90 PRO A CA 1
ATOM 529 C C . PRO A 1 69 ? 68.570 55.674 15.452 1.00 17.54 90 PRO A C 1
ATOM 530 O O . PRO A 1 69 ? 68.372 56.871 15.546 1.00 16.99 90 PRO A O 1
ATOM 534 N N . ALA A 1 70 ? 67.881 54.899 14.617 1.00 17.55 91 ALA A N 1
ATOM 535 C CA . ALA A 1 70 ? 66.786 55.439 13.827 1.00 17.51 91 ALA A CA 1
ATOM 536 C C . ALA A 1 70 ? 65.710 56.010 14.751 1.00 17.33 91 ALA A C 1
ATOM 537 O O . ALA A 1 70 ? 65.235 57.120 14.540 1.00 17.48 91 ALA A O 1
ATOM 539 N N . ALA A 1 71 ? 65.365 55.276 15.797 1.00 17.28 92 ALA A N 1
ATOM 540 C CA . ALA A 1 71 ? 64.309 55.702 16.702 1.00 17.98 92 ALA A CA 1
ATOM 541 C C . ALA A 1 71 ? 64.764 56.881 17.559 1.00 18.07 92 ALA A C 1
ATOM 542 O O . ALA A 1 71 ? 63.986 57.800 17.828 1.00 18.55 92 ALA A O 1
ATOM 544 N N . ALA A 1 72 ? 66.027 56.852 17.965 1.00 17.63 93 ALA A N 1
ATOM 545 C CA . ALA A 1 72 ? 66.612 57.905 18.776 1.00 17.90 93 ALA A CA 1
ATOM 546 C C . ALA A 1 72 ? 66.602 59.238 18.046 1.00 18.01 93 ALA A C 1
ATOM 547 O O . ALA A 1 72 ? 66.199 60.258 18.611 1.00 16.96 93 ALA A O 1
ATOM 549 N N . VAL A 1 73 ? 67.076 59.233 16.802 1.00 18.36 94 VAL A N 1
ATOM 550 C CA . VAL A 1 73 ? 67.108 60.469 16.022 1.00 19.02 94 VAL A CA 1
ATOM 551 C C . VAL A 1 73 ? 65.697 60.984 15.728 1.00 18.91 94 VAL A C 1
ATOM 552 O O . VAL A 1 73 ? 65.478 62.192 15.694 1.00 19.41 94 VAL A O 1
ATOM 556 N N . GLU A 1 74 ? 64.755 60.075 15.506 1.00 18.77 95 GLU A N 1
ATOM 557 C CA . GLU A 1 74 ? 63.371 60.460 15.281 1.00 19.03 95 GLU A CA 1
ATOM 558 C C . GLU A 1 74 ? 62.726 60.972 16.571 1.00 19.06 95 GLU A C 1
ATOM 559 O O . GLU A 1 74 ? 61.883 61.856 16.515 1.00 18.98 95 GLU A O 1
ATOM 565 N N . CYS A 1 75 ? 63.154 60.466 17.724 1.00 19.07 96 CYS A N 1
ATOM 566 C CA . CYS A 1 75 ? 62.684 61.026 18.999 1.00 19.48 96 CYS A CA 1
ATOM 567 C C . CYS A 1 75 ? 63.139 62.464 19.144 1.00 18.83 96 CYS A C 1
ATOM 568 O O . CYS A 1 75 ? 62.348 63.311 19.526 1.00 19.11 96 CYS A O 1
ATOM 571 N N . ILE A 1 76 ? 64.405 62.740 18.846 1.00 18.13 97 ILE A N 1
ATOM 572 C CA . ILE A 1 76 ? 64.900 64.108 18.934 1.00 17.94 97 ILE A CA 1
ATOM 573 C C . ILE A 1 76 ? 64.117 64.994 17.959 1.00 17.15 97 ILE A C 1
ATOM 574 O O . ILE A 1 76 ? 63.700 66.094 18.308 1.00 16.79 97 ILE A O 1
ATOM 579 N N . HIS A 1 77 ? 63.952 64.506 16.732 1.00 16.32 98 HIS A N 1
ATOM 580 C CA . HIS A 1 77 ? 63.238 65.238 15.701 1.00 16.58 98 HIS A CA 1
ATOM 581 C C . HIS A 1 77 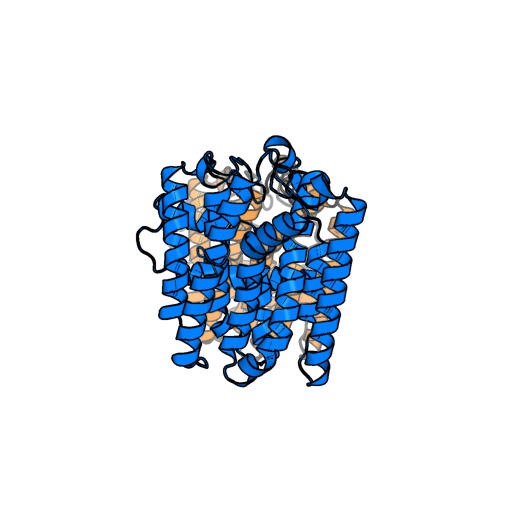? 61.825 65.555 16.167 1.00 16.53 98 HIS A C 1
ATOM 582 O O . HIS A 1 77 ? 61.399 66.712 16.151 1.00 16.57 98 HIS A O 1
ATOM 589 N N . ALA A 1 78 ? 61.119 64.532 16.620 1.00 15.86 99 ALA A N 1
ATOM 590 C CA . ALA A 1 78 ? 59.753 64.699 17.119 1.00 16.23 99 ALA A CA 1
ATOM 591 C C . ALA A 1 78 ? 59.671 65.720 18.251 1.00 16.36 99 ALA A C 1
ATOM 592 O O . ALA A 1 78 ? 58.753 66.544 18.297 1.00 16.22 99 ALA A O 1
ATOM 594 N N . TYR A 1 79 ? 60.632 65.668 19.168 1.00 16.81 100 TYR A N 1
ATOM 595 C CA . TYR A 1 79 ? 60.653 66.585 20.289 1.00 17.25 100 TYR A CA 1
ATOM 596 C C . TYR A 1 79 ? 60.837 68.001 19.766 1.00 17.28 100 TYR A C 1
ATOM 597 O O . TYR A 1 79 ? 60.178 68.921 20.232 1.00 16.91 100 TYR A O 1
ATOM 606 N N . SER A 1 80 ? 61.709 68.169 18.780 1.00 17.12 101 SER A N 1
ATOM 607 C CA . SER A 1 80 ? 62.028 69.486 18.281 1.00 17.61 101 SER A CA 1
ATOM 608 C C . SER A 1 80 ? 60.787 70.161 17.665 1.00 18.18 101 SER A C 1
ATOM 609 O O . SER A 1 80 ? 60.591 71.367 17.826 1.00 17.08 101 SER A O 1
ATOM 612 N N . LEU A 1 81 ? 59.936 69.376 17.021 1.00 18.08 102 LEU A N 1
ATOM 613 C CA . LEU A 1 81 ? 58.748 69.937 16.356 1.00 18.75 102 LEU A CA 1
ATOM 614 C C . LEU A 1 81 ? 57.676 70.285 17.371 1.00 18.79 102 LEU A C 1
ATOM 615 O O . LEU A 1 81 ? 56.928 71.252 17.192 1.00 19.67 102 LEU A O 1
ATOM 620 N N . ILE A 1 82 ? 57.581 69.478 18.422 1.00 18.80 103 ILE A N 1
ATOM 621 C CA . ILE A 1 82 ? 56.574 69.704 19.448 1.00 18.69 103 ILE A CA 1
ATOM 622 C C . ILE A 1 82 ? 56.844 71.069 20.071 1.00 19.44 103 ILE A C 1
ATOM 623 O O . ILE A 1 82 ? 55.925 71.851 20.233 1.00 19.55 103 ILE A O 1
ATOM 628 N N . HIS A 1 83 ? 58.108 71.358 20.383 1.00 19.42 104 HIS A N 1
ATOM 629 C CA . HIS A 1 83 ? 58.452 72.609 21.039 1.00 20.66 104 HIS A CA 1
ATOM 630 C C . HIS A 1 83 ? 58.437 73.774 20.072 1.00 20.22 104 HIS A C 1
ATOM 631 O O . HIS A 1 83 ? 58.095 74.880 20.444 1.00 20.04 104 HIS A O 1
ATOM 638 N N . ASP A 1 84 ? 58.809 73.500 18.829 1.00 20.34 105 ASP A N 1
ATOM 639 C CA . ASP A 1 84 ? 58.834 74.488 17.772 1.00 20.27 105 ASP A CA 1
ATOM 640 C C . ASP A 1 84 ? 57.447 75.081 17.512 1.00 20.91 105 ASP A C 1
ATOM 641 O O . ASP A 1 84 ? 57.322 76.277 17.253 1.00 21.26 105 ASP A O 1
ATOM 646 N N . ASP A 1 85 ? 56.410 74.254 17.580 1.00 21.41 106 ASP A N 1
ATOM 647 C CA . ASP A 1 85 ? 55.037 74.718 17.328 1.00 21.41 106 ASP A CA 1
ATOM 648 C C . ASP A 1 85 ? 54.428 75.500 18.483 1.00 21.71 106 ASP A C 1
ATOM 649 O O . ASP A 1 85 ? 53.395 76.123 18.301 1.00 22.06 106 ASP A O 1
ATOM 654 N N . LEU A 1 86 ? 55.039 75.467 19.664 1.00 21.73 107 LEU A N 1
ATOM 655 C CA . LEU A 1 86 ? 54.463 76.129 20.837 1.00 21.71 107 LEU A CA 1
ATOM 656 C C . LEU A 1 86 ? 54.173 77.611 20.587 1.00 22.13 107 LEU A C 1
ATOM 657 O O . LEU A 1 86 ? 54.852 78.255 19.795 1.00 21.48 107 LEU A O 1
ATOM 662 N N . PRO A 1 87 ? 53.167 78.152 21.273 1.00 23.19 108 PRO A N 1
ATOM 663 C CA . PRO A 1 87 ? 52.850 79.588 21.175 1.00 23.59 108 PRO A CA 1
ATOM 664 C C . PRO A 1 87 ? 54.045 80.533 21.348 1.00 24.21 108 PRO A C 1
ATOM 665 O O . PRO A 1 87 ? 54.148 81.494 20.599 1.00 25.11 108 PRO A O 1
ATOM 669 N N . ALA A 1 88 ? 54.943 80.255 22.285 1.00 24.74 109 ALA A N 1
ATOM 670 C CA . ALA A 1 88 ? 56.123 81.094 22.516 1.00 25.23 109 ALA A CA 1
ATOM 671 C C . ALA A 1 88 ? 57.176 80.941 21.417 1.00 25.46 109 ALA A C 1
ATOM 672 O O . ALA A 1 88 ? 58.093 81.742 21.317 1.00 24.70 109 ALA A O 1
ATOM 674 N N . MET A 1 89 ? 57.053 79.879 20.626 1.00 25.19 110 MET A N 1
ATOM 675 C CA . MET A 1 89 ? 57.981 79.590 19.550 1.00 26.00 110 MET A CA 1
ATOM 676 C C . MET A 1 89 ? 57.345 79.995 18.207 1.00 25.73 110 MET A C 1
ATOM 677 O O . MET A 1 89 ? 57.213 81.186 17.942 1.00 25.54 110 MET A O 1
ATOM 682 N N . ASP A 1 90 ? 56.937 79.038 17.374 1.00 25.29 111 ASP A N 1
ATOM 683 C CA . ASP A 1 90 ? 56.373 79.388 16.061 1.00 25.81 111 ASP A CA 1
ATOM 684 C C . ASP A 1 90 ? 54.851 79.525 16.069 1.00 25.92 111 ASP A C 1
ATOM 685 O O . ASP A 1 90 ? 54.289 80.054 15.126 1.00 26.07 111 ASP A O 1
ATOM 690 N N . ASP A 1 91 ? 54.206 79.043 17.125 1.00 26.89 112 ASP A N 1
ATOM 691 C CA . ASP A 1 91 ? 52.759 79.211 17.350 1.00 27.69 112 ASP A CA 1
ATOM 692 C C . ASP A 1 91 ? 51.952 78.715 16.157 1.00 28.05 112 ASP A C 1
ATOM 693 O O . ASP A 1 91 ? 51.159 79.450 15.549 1.00 28.01 112 ASP A O 1
ATOM 698 N N . ASP A 1 92 ? 52.190 77.456 15.809 1.00 28.07 113 ASP A N 1
ATOM 699 C CA . ASP A 1 92 ? 51.534 76.822 14.686 1.00 27.99 113 ASP A CA 1
ATOM 700 C C . ASP A 1 92 ? 50.478 75.882 15.230 1.00 27.64 113 ASP A C 1
ATOM 701 O O . ASP A 1 92 ? 50.693 75.218 16.248 1.00 26.98 113 ASP A O 1
ATOM 706 N N . ASP A 1 93 ? 49.334 75.823 14.559 1.00 26.95 114 ASP A N 1
ATOM 707 C CA . ASP A 1 93 ? 48.242 74.989 15.031 1.00 26.81 114 ASP A CA 1
ATOM 708 C C . ASP A 1 93 ? 48.075 73.702 14.236 1.00 25.96 114 ASP A C 1
ATOM 709 O O . ASP A 1 93 ? 47.283 72.856 14.631 1.00 25.76 114 ASP A O 1
ATOM 714 N N . LEU A 1 94 ? 48.818 73.559 13.136 1.00 25.04 115 LEU A N 1
ATOM 715 C CA . LEU A 1 94 ? 48.751 72.367 12.298 1.00 24.85 115 LEU A CA 1
ATOM 716 C C . LEU A 1 94 ? 50.144 71.781 12.034 1.00 23.64 115 LEU A C 1
ATOM 717 O O . LEU A 1 94 ? 51.094 72.514 11.790 1.00 23.64 115 LEU A O 1
ATOM 722 N N . ARG A 1 95 ? 50.237 70.454 12.081 1.00 22.79 116 ARG A N 1
ATOM 723 C CA . ARG A 1 95 ? 51.401 69.715 11.603 1.00 22.20 116 ARG A CA 1
ATOM 724 C C . ARG A 1 95 ? 50.997 68.301 11.215 1.00 21.87 116 ARG A C 1
ATOM 725 O O . ARG A 1 95 ? 50.184 67.686 11.876 1.00 20.97 116 ARG A O 1
ATOM 733 N N . ARG A 1 96 ? 51.566 67.807 10.122 1.00 22.79 117 ARG A N 1
ATOM 734 C CA . ARG A 1 96 ? 51.237 66.489 9.580 1.00 23.42 117 ARG A CA 1
ATOM 735 C C . ARG A 1 96 ? 49.733 66.284 9.374 1.00 24.49 117 ARG A C 1
ATOM 736 O O . ARG A 1 96 ? 49.216 65.181 9.528 1.00 24.90 117 ARG A O 1
ATOM 744 N N . GLY A 1 97 ? 49.048 67.375 9.037 1.00 25.84 118 GLY A N 1
ATOM 745 C CA . GLY A 1 97 ? 47.641 67.363 8.673 1.00 26.45 118 GLY A CA 1
ATOM 746 C C . GLY A 1 97 ? 46.709 67.432 9.854 1.00 27.01 118 GLY A C 1
ATOM 747 O O . GLY A 1 97 ? 45.500 67.383 9.663 1.00 27.66 118 GLY A O 1
ATOM 748 N N . LEU A 1 98 ? 47.258 67.574 11.066 1.00 27.18 119 LEU A N 1
ATOM 749 C CA . LEU A 1 98 ? 46.478 67.445 12.301 1.00 27.29 119 LEU A CA 1
ATOM 750 C C . LEU A 1 98 ? 46.783 68.580 13.279 1.00 26.95 119 LEU A C 1
ATOM 751 O O . LEU A 1 98 ? 47.781 69.273 13.134 1.00 26.97 119 LEU A O 1
ATOM 756 N N . PRO A 1 99 ? 45.911 68.807 14.256 1.00 26.77 120 PRO A N 1
ATOM 757 C CA . PRO A 1 99 ? 46.242 69.737 15.341 1.00 26.42 120 PRO A CA 1
ATOM 758 C C . PRO A 1 99 ? 47.644 69.428 15.902 1.00 25.96 120 PRO A C 1
ATOM 759 O O . PRO A 1 99 ? 47.988 68.247 16.088 1.00 25.12 120 PRO A O 1
ATOM 763 N N . THR A 1 100 ? 48.433 70.470 16.131 1.00 25.63 121 THR A N 1
ATOM 764 C CA . THR A 1 100 ? 49.730 70.336 16.803 1.00 25.53 121 THR A CA 1
ATOM 765 C C . THR A 1 100 ? 49.531 69.838 18.228 1.00 25.27 121 THR A C 1
ATOM 766 O O . THR A 1 100 ? 48.430 69.941 18.787 1.00 24.78 121 THR A O 1
ATOM 770 N N . CYS A 1 101 ? 50.600 69.305 18.817 1.00 24.89 122 CYS A N 1
ATOM 771 C CA . CYS A 1 101 ? 50.523 68.697 20.137 1.00 24.95 122 CYS A CA 1
ATOM 772 C C . CYS A 1 101 ? 49.933 69.634 21.182 1.00 24.97 122 CYS A C 1
ATOM 773 O O . CYS A 1 101 ? 49.096 69.228 21.971 1.00 24.71 122 CYS A O 1
ATOM 776 N N . HIS A 1 102 ? 50.346 70.894 21.168 1.00 25.78 123 HIS A N 1
ATOM 777 C CA . HIS A 1 102 ? 49.925 71.820 22.208 1.00 26.16 123 HIS A CA 1
ATOM 778 C C . HIS A 1 102 ? 48.433 72.162 22.054 1.00 26.69 123 HIS A C 1
ATOM 779 O O . HIS A 1 102 ? 47.747 72.385 23.040 1.00 26.52 123 HIS A O 1
ATOM 786 N N . VAL A 1 103 ? 47.938 72.180 20.820 1.00 27.17 124 VAL A N 1
ATOM 787 C CA . VAL A 1 103 ? 46.510 72.380 20.577 1.00 27.86 124 VAL A CA 1
ATOM 788 C C . VAL A 1 103 ? 45.695 71.196 21.131 1.00 28.24 124 VAL A C 1
ATOM 789 O O . VAL A 1 103 ? 44.784 71.396 21.935 1.00 28.47 124 VAL A O 1
ATOM 793 N N . LYS A 1 104 ? 46.040 69.973 20.733 1.00 28.54 125 LYS A N 1
ATOM 794 C CA . LYS A 1 104 ? 45.245 68.798 21.101 1.00 29.34 125 LYS A CA 1
ATOM 795 C C . LYS A 1 104 ? 45.371 68.422 22.581 1.00 29.59 125 LYS A C 1
ATOM 796 O O . LYS A 1 104 ? 44.383 68.012 23.194 1.00 29.82 125 LYS A O 1
ATOM 802 N N . PHE A 1 105 ? 46.575 68.551 23.146 1.00 28.84 126 PHE A N 1
ATOM 803 C CA . PHE A 1 105 ? 46.839 68.108 24.519 1.00 28.62 126 PHE A CA 1
ATOM 804 C C . PHE A 1 105 ? 47.185 69.217 25.515 1.00 28.26 126 PHE A C 1
ATOM 805 O O . PHE A 1 105 ? 47.341 68.943 26.706 1.00 29.25 126 PHE A O 1
ATOM 813 N N . GLY A 1 106 ? 47.299 70.452 25.042 1.00 27.60 127 GLY A N 1
ATOM 814 C CA . GLY A 1 106 ? 47.659 71.575 25.896 1.00 26.94 127 GLY A CA 1
ATOM 815 C C . GLY A 1 106 ? 49.155 71.840 25.860 1.00 26.46 127 GLY A C 1
ATOM 816 O O . GLY A 1 106 ? 49.958 70.992 25.438 1.00 26.06 127 GLY A O 1
ATOM 817 N N . GLU A 1 107 ? 49.536 73.009 26.340 1.00 25.72 128 GLU A N 1
ATOM 818 C CA . GLU A 1 107 ? 50.910 73.462 26.248 1.00 25.58 128 GLU A CA 1
ATOM 819 C C . GLU A 1 107 ? 51.798 72.689 27.211 1.00 24.80 128 GLU A C 1
ATOM 820 O O . GLU A 1 107 ? 52.899 72.300 26.840 1.00 24.40 128 GLU A O 1
ATOM 826 N N . ALA A 1 108 ? 51.320 72.474 28.436 1.00 23.77 129 ALA A N 1
ATOM 827 C CA . ALA A 1 108 ? 52.098 71.760 29.447 1.00 23.73 129 ALA A CA 1
ATOM 828 C C . ALA A 1 108 ? 52.441 70.343 28.968 1.00 23.81 129 ALA A C 1
ATOM 829 O O . ALA A 1 108 ? 53.603 69.943 29.024 1.00 24.19 129 ALA A O 1
ATOM 831 N N . ASN A 1 109 ? 51.442 69.609 28.479 1.00 22.86 130 ASN A N 1
ATOM 832 C CA . ASN A 1 109 ? 51.654 68.270 27.947 1.00 22.86 130 ASN A CA 1
ATOM 833 C C . ASN A 1 109 ? 52.631 68.261 26.779 1.00 21.84 130 ASN A C 1
ATOM 834 O O . ASN A 1 109 ? 53.428 67.339 26.667 1.00 22.15 130 ASN A O 1
ATOM 839 N N . ALA A 1 110 ? 52.543 69.263 25.908 1.00 20.33 131 ALA A N 1
ATOM 840 C CA . ALA A 1 110 ? 53.457 69.399 24.788 1.00 20.39 131 ALA A CA 1
ATOM 841 C C . ALA A 1 110 ? 54.925 69.621 25.250 1.00 19.95 131 ALA A C 1
ATOM 842 O O . ALA A 1 110 ? 55.856 68.974 24.760 1.00 19.97 131 ALA A O 1
ATOM 844 N N . ILE A 1 111 ? 55.117 70.509 26.218 1.00 19.41 132 ILE A N 1
ATOM 845 C CA . ILE A 1 111 ? 56.434 70.769 26.790 1.00 19.39 132 ILE A CA 1
ATOM 846 C C . ILE A 1 111 ? 57.011 69.487 27.378 1.00 19.19 132 ILE A C 1
ATOM 847 O O . ILE A 1 111 ? 58.134 69.105 27.069 1.00 18.97 132 ILE A O 1
ATOM 852 N N . LEU A 1 112 ? 56.229 68.824 28.211 1.00 18.52 133 LEU A N 1
ATOM 853 C CA . LEU A 1 112 ? 56.694 67.637 28.913 1.00 19.19 133 LEU A CA 1
ATOM 854 C C . LEU A 1 112 ? 56.907 66.470 27.966 1.00 18.53 133 LEU A C 1
ATOM 855 O O . LEU A 1 112 ? 57.856 65.723 28.126 1.00 18.41 133 LEU A O 1
ATOM 860 N N . ALA A 1 113 ? 56.033 66.320 26.973 1.00 17.92 134 ALA A N 1
ATOM 861 C CA . ALA A 1 113 ? 56.179 65.228 26.012 1.00 17.62 134 ALA A CA 1
ATOM 862 C C . ALA A 1 113 ? 57.434 65.418 25.168 1.00 17.09 134 ALA A C 1
ATOM 863 O O . ALA A 1 113 ? 58.108 64.461 24.828 1.00 17.12 134 ALA A O 1
ATOM 865 N N . GLY A 1 114 ? 57.740 66.649 24.807 1.00 16.81 135 GLY A N 1
ATOM 866 C CA . GLY A 1 114 ? 58.945 66.914 24.059 1.00 16.96 135 GLY A CA 1
ATOM 867 C C . GLY A 1 114 ? 60.155 66.651 24.946 1.00 17.30 135 GLY A C 1
ATOM 868 O O . GLY A 1 114 ? 61.102 66.022 24.500 1.00 17.59 135 GLY A O 1
ATOM 869 N N . ASP A 1 115 ? 60.106 67.121 26.193 1.00 17.16 136 ASP A N 1
ATOM 870 C CA . ASP A 1 115 ? 61.139 66.853 27.190 1.00 17.77 136 ASP A CA 1
ATOM 871 C C . ASP A 1 115 ? 61.410 65.359 27.301 1.00 17.64 136 ASP A C 1
ATOM 872 O O . ASP A 1 115 ? 62.548 64.927 27.230 1.00 17.90 136 ASP A O 1
ATOM 877 N N . ALA A 1 116 ? 60.343 64.584 27.447 1.00 17.42 137 ALA A N 1
ATOM 878 C CA . ALA A 1 116 ? 60.438 63.146 27.633 1.00 17.39 137 ALA A CA 1
ATOM 879 C C . ALA A 1 116 ? 60.910 62.429 26.378 1.00 17.06 137 ALA A C 1
ATOM 880 O O . ALA A 1 116 ? 61.576 61.425 26.482 1.00 16.51 137 ALA A O 1
ATOM 882 N N . LEU A 1 117 ? 60.525 62.918 25.197 1.00 17.23 138 LEU A N 1
ATOM 883 C CA . LEU A 1 117 ? 61.005 62.333 23.947 1.00 17.60 138 LEU A CA 1
ATOM 884 C C . LEU A 1 117 ? 62.515 62.534 23.779 1.00 17.74 138 LEU A C 1
ATOM 885 O O . LEU A 1 117 ? 63.197 61.641 23.297 1.00 17.61 138 LEU A O 1
ATOM 890 N N . GLN A 1 118 ? 63.036 63.695 24.185 1.00 17.96 139 GLN A N 1
ATOM 891 C CA . GLN A 1 118 ? 64.483 63.926 24.148 1.00 18.23 139 GLN A CA 1
ATOM 892 C C . GLN A 1 118 ? 65.165 62.906 25.043 1.00 17.62 139 GLN A C 1
ATOM 893 O O . GLN A 1 118 ? 66.132 62.284 24.645 1.00 17.06 139 GLN A O 1
ATOM 899 N N . THR A 1 119 ? 64.650 62.736 26.258 1.00 18.05 140 THR A N 1
ATOM 900 C CA . THR A 1 119 ? 65.220 61.790 27.201 1.00 18.07 140 THR A CA 1
ATOM 901 C C . THR A 1 119 ? 65.165 60.373 26.665 1.00 17.74 140 THR A C 1
ATOM 902 O O . THR A 1 119 ? 66.111 59.615 26.829 1.00 17.70 140 THR A O 1
ATOM 906 N N . LEU A 1 120 ? 64.056 60.037 26.016 1.00 17.32 141 LEU A N 1
ATOM 907 C CA . LEU A 1 120 ? 63.863 58.698 25.487 1.00 17.21 141 LEU A CA 1
ATOM 908 C C . LEU A 1 120 ? 64.934 58.362 24.443 1.00 16.99 141 LEU A C 1
ATOM 909 O O . LEU A 1 120 ? 65.396 57.234 24.373 1.00 17.51 141 LEU A O 1
ATOM 914 N N . ALA A 1 121 ? 65.311 59.345 23.637 1.00 16.86 142 ALA A N 1
ATOM 915 C CA . ALA A 1 121 ? 66.350 59.191 22.640 1.00 16.98 142 ALA A CA 1
ATOM 916 C C . ALA A 1 121 ? 67.629 58.656 23.286 1.00 17.44 142 ALA A C 1
ATOM 917 O O . ALA A 1 121 ? 68.269 57.772 22.741 1.00 17.77 142 ALA A O 1
ATOM 919 N N . PHE A 1 122 ? 67.982 59.193 24.449 1.00 17.78 143 PHE A N 1
ATOM 920 C CA . PHE A 1 122 ? 69.179 58.770 25.172 1.00 18.09 143 PHE A CA 1
ATOM 921 C C . PHE A 1 122 ? 69.000 57.481 25.944 1.00 17.78 143 PHE A C 1
ATOM 922 O O . PHE A 1 122 ? 69.967 56.741 26.093 1.00 19.01 143 PHE A O 1
ATOM 930 N N . SER A 1 123 ? 67.783 57.181 26.383 1.00 17.63 144 SER A N 1
ATOM 931 C CA . SER A 1 123 ? 67.480 55.853 26.930 1.00 17.81 144 SER A CA 1
ATOM 932 C C . SER A 1 123 ? 67.634 54.788 25.860 1.00 17.61 144 SER A C 1
ATOM 933 O O . SER A 1 123 ? 68.139 53.706 26.127 1.00 17.31 144 SER A O 1
ATOM 936 N N . ILE A 1 124 ? 67.202 55.100 24.646 1.00 17.34 145 ILE A N 1
ATOM 937 C CA . ILE A 1 124 ? 67.275 54.150 23.545 1.00 18.07 145 ILE A CA 1
ATOM 938 C C . ILE A 1 124 ? 68.732 53.827 23.237 1.00 17.54 145 ILE A C 1
ATOM 939 O O . ILE A 1 124 ? 69.102 52.663 23.207 1.00 17.29 145 ILE A O 1
ATOM 944 N N . LEU A 1 125 ? 69.556 54.854 23.081 1.00 17.52 146 LEU A N 1
ATOM 945 C CA . LEU A 1 125 ? 70.961 54.677 22.710 1.00 18.26 146 LEU A CA 1
ATOM 946 C C . LEU A 1 125 ? 71.775 53.986 23.786 1.00 18.96 146 LEU A C 1
ATOM 947 O O . LEU A 1 125 ? 72.715 53.265 23.476 1.00 18.14 146 LEU A O 1
ATOM 952 N N . SER A 1 126 ? 71.414 54.201 25.046 1.00 19.45 147 SER A N 1
ATOM 953 C CA . SER A 1 126 ? 72.165 53.596 26.142 1.00 20.52 147 SER A CA 1
ATOM 954 C C . SER A 1 126 ? 71.707 52.157 26.439 1.00 20.99 147 SER A C 1
ATOM 955 O O . SER A 1 126 ? 72.535 51.344 26.874 1.00 21.12 147 SER A O 1
ATOM 958 N N . ASP A 1 127 ? 70.435 51.840 26.157 1.00 20.94 148 ASP A N 1
ATOM 959 C CA . ASP A 1 127 ? 69.803 50.583 26.617 1.00 21.52 148 ASP A CA 1
ATOM 960 C C . ASP A 1 127 ? 69.436 49.569 25.557 1.00 21.65 148 ASP A C 1
ATOM 961 O O . ASP A 1 127 ? 69.308 48.382 25.850 1.00 20.45 148 ASP A O 1
ATOM 966 N N . ALA A 1 128 ? 69.203 50.033 24.342 1.00 22.42 149 ALA A N 1
ATOM 967 C CA . ALA A 1 128 ? 68.645 49.176 23.301 1.00 23.31 149 ALA A CA 1
ATOM 968 C C . ALA A 1 128 ? 69.698 48.200 22.795 1.00 24.09 149 ALA A C 1
ATOM 969 O O . ALA A 1 128 ? 70.895 48.453 22.888 1.00 24.03 149 ALA A O 1
ATOM 971 N N . ASP A 1 129 ? 69.228 47.087 22.256 1.00 25.84 150 ASP A N 1
ATOM 972 C CA . ASP A 1 129 ? 70.096 46.051 21.707 1.00 27.11 150 ASP A CA 1
ATOM 973 C C . ASP A 1 129 ? 70.716 46.563 20.420 1.00 26.94 150 ASP A C 1
ATOM 974 O O . ASP A 1 129 ? 69.995 46.966 19.504 1.00 27.42 150 ASP A O 1
ATOM 979 N N . MET A 1 130 ? 72.044 46.586 20.374 1.00 27.00 151 MET A N 1
ATOM 980 C CA . MET A 1 130 ? 72.794 46.828 19.148 1.00 27.40 151 MET A CA 1
ATOM 981 C C . MET A 1 130 ? 73.972 45.850 19.125 1.00 28.08 151 MET A C 1
ATOM 982 O O . MET A 1 130 ? 75.099 46.213 19.487 1.00 27.86 151 MET A O 1
ATOM 987 N N . PRO A 1 131 ? 73.702 44.596 18.768 1.00 28.99 152 PRO A N 1
ATOM 988 C CA . PRO A 1 131 ? 74.700 43.519 18.900 1.00 29.80 152 PRO A CA 1
ATOM 989 C C . PRO A 1 131 ? 76.088 43.778 18.280 1.00 29.90 152 PRO A C 1
ATOM 990 O O . PRO A 1 131 ? 77.081 43.394 18.874 1.00 30.77 152 PRO A O 1
ATOM 994 N N . GLU A 1 132 ? 76.176 44.452 17.149 1.00 30.07 153 GLU A N 1
ATOM 995 C CA . GLU A 1 132 ? 77.488 44.605 16.495 1.00 30.29 153 GLU A CA 1
ATOM 996 C C . GLU A 1 132 ? 78.224 45.857 16.976 1.00 28.68 153 GLU A C 1
ATOM 997 O O . GLU A 1 132 ? 79.335 46.129 16.528 1.00 28.50 153 GLU A O 1
ATOM 1003 N N . VAL A 1 133 ? 77.599 46.613 17.879 1.00 26.68 154 VAL A N 1
ATOM 1004 C CA . VAL A 1 133 ? 78.056 47.949 18.205 1.00 25.01 154 VAL A CA 1
ATOM 1005 C C . VAL A 1 133 ? 78.819 47.927 19.526 1.00 23.84 154 VAL A C 1
ATOM 1006 O O . VAL A 1 133 ? 78.271 47.605 20.585 1.00 23.11 154 VAL A O 1
ATOM 1010 N N . SER A 1 134 ? 80.098 48.254 19.440 1.00 22.76 155 SER A N 1
ATOM 1011 C CA . SER A 1 134 ? 80.952 48.338 20.613 1.00 22.78 155 SER A CA 1
ATOM 1012 C C . SER A 1 134 ? 80.458 49.448 21.539 1.00 23.11 155 SER A C 1
ATOM 1013 O O . SER A 1 134 ? 79.794 50.402 21.099 1.00 21.95 155 SER A O 1
ATOM 1016 N N . ASP A 1 135 ? 80.777 49.313 22.817 1.00 23.66 156 ASP A N 1
ATOM 1017 C CA . ASP A 1 135 ? 80.499 50.348 23.801 1.00 24.49 156 ASP A CA 1
ATOM 1018 C C . ASP A 1 135 ? 81.115 51.680 23.394 1.00 24.45 156 ASP A C 1
ATOM 1019 O O . ASP A 1 135 ? 80.499 52.725 23.568 1.00 23.41 156 ASP A O 1
ATOM 1024 N N . ARG A 1 136 ? 82.319 51.639 22.827 1.00 24.28 157 ARG A N 1
ATOM 1025 C CA . ARG A 1 136 ? 82.973 52.844 22.355 1.00 24.79 157 ARG A CA 1
ATOM 1026 C C . ARG A 1 136 ? 82.119 53.534 21.303 1.00 23.63 157 ARG A C 1
ATOM 1027 O O . ARG A 1 136 ? 81.949 54.749 21.330 1.00 22.68 157 ARG A O 1
ATOM 1035 N N . ASP A 1 137 ? 81.578 52.751 20.377 1.00 22.64 158 ASP A N 1
ATOM 1036 C CA . ASP A 1 137 ? 80.765 53.305 19.316 1.00 22.05 158 ASP A CA 1
ATOM 1037 C C . ASP A 1 137 ? 79.380 53.730 19.832 1.00 20.89 158 ASP A C 1
ATOM 1038 O O . ASP A 1 137 ? 78.829 54.703 19.348 1.00 19.41 158 ASP A O 1
ATOM 1043 N N . ARG A 1 138 ? 78.855 53.043 20.844 1.00 19.83 159 ARG A N 1
ATOM 1044 C CA . ARG A 1 138 ? 77.577 53.435 21.459 1.00 18.66 159 ARG A CA 1
ATOM 1045 C C . ARG A 1 138 ? 77.724 54.771 22.171 1.00 18.18 159 ARG A C 1
ATOM 1046 O O . ARG A 1 138 ? 76.842 55.612 22.081 1.00 17.20 159 ARG A O 1
ATOM 1054 N N . ILE A 1 139 ? 78.847 54.959 22.869 1.00 17.73 160 ILE A N 1
ATOM 1055 C CA . ILE A 1 139 ? 79.141 56.223 23.542 1.00 18.41 160 ILE A CA 1
ATOM 1056 C C . ILE A 1 139 ? 79.277 57.343 22.505 1.00 17.74 160 ILE A C 1
ATOM 1057 O O . ILE A 1 139 ? 78.757 58.424 22.698 1.00 18.17 160 ILE A O 1
ATOM 1062 N N . SER A 1 140 ? 79.934 57.063 21.388 1.00 18.18 161 SER A N 1
ATOM 1063 C CA . SER A 1 140 ? 80.095 58.043 20.323 1.00 18.52 161 SER A CA 1
ATOM 1064 C C . SER A 1 140 ? 78.744 58.437 19.718 1.00 19.05 161 SER A C 1
ATOM 1065 O O . SER A 1 140 ? 78.538 59.594 19.368 1.00 19.13 161 SER A O 1
ATOM 1068 N N . MET A 1 141 ? 77.836 57.476 19.618 1.00 19.12 162 MET A N 1
ATOM 1069 C CA . MET A 1 141 ? 76.482 57.743 19.135 1.00 19.40 162 MET A CA 1
ATOM 1070 C C . MET A 1 141 ? 75.746 58.693 20.039 1.00 18.61 162 MET A C 1
ATOM 1071 O O . MET A 1 141 ? 75.101 59.609 19.567 1.00 18.79 162 MET A O 1
ATOM 1076 N N . ILE A 1 142 ? 75.826 58.439 21.342 1.00 18.55 163 ILE A N 1
ATOM 1077 C CA . ILE A 1 142 ? 75.194 59.281 22.349 1.00 17.91 163 ILE A CA 1
ATOM 1078 C C . ILE A 1 142 ? 75.804 60.685 22.313 1.00 17.61 163 ILE A C 1
ATOM 1079 O O . ILE A 1 142 ? 75.087 61.683 22.308 1.00 16.93 163 ILE A O 1
ATOM 1084 N N . SER A 1 143 ? 77.136 60.749 22.290 1.00 17.36 164 SER A N 1
ATOM 1085 C CA . SER A 1 143 ? 77.856 62.012 22.247 1.00 17.24 164 SER A CA 1
ATOM 1086 C C . SER A 1 143 ? 77.487 62.819 21.007 1.00 17.58 164 SER A C 1
ATOM 1087 O O . SER A 1 143 ? 77.266 64.003 21.093 1.00 17.17 164 SER A O 1
ATOM 1090 N N . GLU A 1 144 ? 77.408 62.163 19.856 1.00 18.38 165 GLU A N 1
ATOM 1091 C CA . GLU A 1 144 ? 77.042 62.833 18.616 1.00 18.63 165 GLU A CA 1
ATOM 1092 C C . GLU A 1 144 ? 75.592 63.324 18.648 1.00 18.90 165 GLU A C 1
ATOM 1093 O O . GLU A 1 144 ? 75.311 64.455 18.224 1.00 18.41 165 GLU A O 1
ATOM 1099 N N . LEU A 1 145 ? 74.671 62.489 19.122 1.00 18.15 166 LEU A N 1
ATOM 1100 C CA . LEU A 1 145 ? 73.274 62.921 19.169 1.00 18.98 166 LEU A CA 1
ATOM 1101 C C . LEU A 1 145 ? 73.119 64.115 20.113 1.00 19.39 166 LEU A C 1
ATOM 1102 O O . LEU A 1 145 ? 72.388 65.058 19.808 1.00 19.39 166 LEU A O 1
ATOM 1107 N N . ALA A 1 146 ? 73.832 64.078 21.234 1.00 19.92 167 ALA A N 1
ATOM 1108 C CA . ALA A 1 146 ? 73.814 65.162 22.208 1.00 20.54 167 ALA A CA 1
ATOM 1109 C C . ALA A 1 146 ? 74.362 66.466 21.621 1.00 20.84 167 ALA A C 1
ATOM 1110 O O . ALA A 1 146 ? 73.690 67.496 21.678 1.00 21.05 167 ALA A O 1
ATOM 1112 N N . SER A 1 147 ? 75.554 66.431 21.027 1.00 21.51 168 SER A N 1
ATOM 1113 C CA . SER A 1 147 ? 76.138 67.660 20.486 1.00 22.08 168 SER A CA 1
ATOM 1114 C C . SER A 1 147 ? 75.286 68.207 19.336 1.00 21.42 168 SER A C 1
ATOM 1115 O O . SER A 1 147 ? 75.142 69.415 19.197 1.00 21.65 168 SER A O 1
ATOM 1118 N N . ALA A 1 148 ? 74.700 67.316 18.539 1.00 20.43 169 ALA A N 1
ATOM 1119 C CA . ALA A 1 148 ? 73.906 67.716 17.379 1.00 20.07 169 ALA A CA 1
ATOM 1120 C C . ALA A 1 148 ? 72.537 68.265 17.768 1.00 19.77 169 ALA A C 1
ATOM 1121 O O . ALA A 1 148 ? 71.937 69.041 17.026 1.00 18.96 169 ALA A O 1
ATOM 1123 N N . SER A 1 149 ? 72.026 67.836 18.922 1.00 19.92 170 SER A N 1
ATOM 1124 C CA . SER A 1 149 ? 70.677 68.207 19.366 1.00 19.71 170 SER A CA 1
ATOM 1125 C C . SER A 1 149 ? 70.655 69.452 20.246 1.00 20.10 170 SER A C 1
ATOM 1126 O O . SER A 1 149 ? 69.661 70.210 20.271 1.00 18.98 170 SER A O 1
ATOM 1129 N N . GLY A 1 150 ? 71.757 69.676 20.958 1.00 19.76 171 GLY A N 1
ATOM 1130 C CA . GLY A 1 150 ? 71.846 70.733 21.939 1.00 20.35 171 GLY A CA 1
ATOM 1131 C C . GLY A 1 150 ? 72.244 72.081 21.365 1.00 20.96 171 GLY A C 1
ATOM 1132 O O . GLY A 1 150 ? 71.982 72.393 20.203 1.00 20.86 171 GLY A O 1
ATOM 1133 N N . ILE A 1 151 ? 72.900 72.879 22.200 1.00 21.84 172 ILE A N 1
ATOM 1134 C CA . ILE A 1 151 ? 73.170 74.280 21.914 1.00 22.71 172 ILE A CA 1
ATOM 1135 C C . ILE A 1 151 ? 74.197 74.443 20.769 1.00 22.75 172 ILE A C 1
ATOM 1136 O O . ILE A 1 151 ? 74.206 75.456 20.057 1.00 23.12 172 ILE A O 1
ATOM 1141 N N . ALA A 1 152 ? 75.027 73.422 20.572 1.00 22.36 173 ALA A N 1
ATOM 1142 C CA . ALA A 1 152 ? 75.954 73.367 19.451 1.00 22.62 173 ALA A CA 1
ATOM 1143 C C . ALA A 1 152 ? 75.285 72.916 18.152 1.00 22.34 173 ALA A C 1
ATOM 1144 O O . ALA A 1 152 ? 75.905 72.963 17.111 1.00 22.65 173 ALA A O 1
ATOM 1146 N N . GLY A 1 153 ? 74.028 72.488 18.212 1.00 21.57 174 GLY A N 1
ATOM 1147 C CA . GLY A 1 153 ? 73.304 72.064 17.022 1.00 21.12 174 GLY A CA 1
ATOM 1148 C C . GLY A 1 153 ? 71.883 72.588 16.982 1.00 20.68 174 GLY A C 1
ATOM 1149 O O . GLY A 1 153 ? 71.665 73.785 16.956 1.00 19.79 174 GLY A O 1
ATOM 1150 N N . MET A 1 154 ? 70.914 71.682 17.005 1.00 20.95 175 MET A N 1
ATOM 1151 C CA . MET A 1 154 ? 69.501 72.019 16.812 1.00 20.87 175 MET A CA 1
ATOM 1152 C C . MET A 1 154 ? 68.952 73.140 17.721 1.00 20.52 175 MET A C 1
ATOM 1153 O O . MET A 1 154 ? 68.310 74.072 17.224 1.00 19.77 175 MET A O 1
ATOM 1158 N N . CYS A 1 155 ? 69.200 73.059 19.028 1.00 20.60 176 CYS A N 1
ATOM 1159 C CA . CYS A 1 155 ? 68.689 74.061 19.977 1.00 20.42 176 CYS A CA 1
ATOM 1160 C C . CYS A 1 155 ? 69.332 75.426 19.744 1.00 20.33 176 CYS A C 1
ATOM 1161 O O . CYS A 1 155 ? 68.665 76.459 19.811 1.00 18.74 176 CYS A O 1
ATOM 1166 N N . GLY A 1 156 ? 70.650 75.414 19.539 1.00 20.11 177 GLY A N 1
ATOM 1167 C CA . GLY A 1 156 ? 71.384 76.605 19.172 1.00 20.26 177 GLY A CA 1
ATOM 1168 C C . GLY A 1 156 ? 70.807 77.252 17.932 1.00 20.35 177 GLY A C 1
ATOM 1169 O O . GLY A 1 156 ? 70.645 78.473 17.877 1.00 19.82 177 GLY A O 1
ATOM 1170 N N . GLY A 1 157 ? 70.470 76.425 16.948 1.00 20.20 178 GLY A N 1
ATOM 1171 C CA . GLY A 1 157 ? 69.875 76.891 15.715 1.00 20.43 178 GLY A CA 1
ATOM 1172 C C . GLY A 1 157 ? 68.484 77.441 15.920 1.00 20.51 178 GLY A C 1
ATOM 1173 O O . GLY A 1 157 ? 68.117 78.435 15.303 1.00 20.93 178 GLY A O 1
ATOM 1174 N N . GLN A 1 158 ? 67.716 76.816 16.800 1.00 20.70 179 GLN A N 1
ATOM 1175 C CA . GLN A 1 158 ? 66.397 77.327 17.168 1.00 21.15 179 GLN A CA 1
ATOM 1176 C C . GLN A 1 158 ? 66.514 78.725 17.794 1.00 21.59 179 GLN A C 1
ATOM 1177 O O . GLN A 1 158 ? 65.695 79.609 17.513 1.00 22.14 179 GLN A O 1
ATOM 1183 N N . ALA A 1 159 ? 67.532 78.931 18.622 1.00 21.59 180 ALA A N 1
ATOM 1184 C CA . ALA A 1 159 ? 67.766 80.245 19.230 1.00 21.99 180 ALA A CA 1
ATOM 1185 C C . ALA A 1 159 ? 68.152 81.269 18.164 1.00 22.07 180 ALA A C 1
ATOM 1186 O O . ALA A 1 159 ? 67.683 82.380 18.206 1.00 21.87 180 ALA A O 1
ATOM 1188 N N . LEU A 1 160 ? 69.001 80.885 17.212 1.00 22.13 181 LEU A N 1
ATOM 1189 C CA . LEU A 1 160 ? 69.369 81.776 16.106 1.00 23.00 181 LEU A CA 1
ATOM 1190 C C . LEU A 1 160 ? 68.163 82.119 15.240 1.00 23.28 181 LEU A C 1
ATOM 1191 O O . LEU A 1 160 ? 68.003 83.265 14.805 1.00 23.62 181 LEU A O 1
ATOM 1196 N N . ASP A 1 161 ? 67.314 81.123 15.002 1.00 23.53 182 ASP A N 1
ATOM 1197 C CA . ASP A 1 161 ? 66.112 81.280 14.197 1.00 24.49 182 ASP A CA 1
ATOM 1198 C C . ASP A 1 161 ? 65.187 82.320 14.841 1.00 24.97 182 ASP A C 1
ATOM 1199 O O . ASP A 1 161 ? 64.683 83.222 14.178 1.00 24.47 182 ASP A O 1
ATOM 1204 N N . LEU A 1 162 ? 64.974 82.168 16.138 1.00 25.23 183 LEU A N 1
ATOM 1205 C CA . LEU A 1 162 ? 64.127 83.083 16.905 1.00 26.68 183 LEU A CA 1
ATOM 1206 C C . LEU A 1 162 ? 64.686 84.512 16.914 1.00 26.76 183 LEU A C 1
ATOM 1207 O O . LEU A 1 162 ? 63.936 85.474 16.784 1.00 26.89 183 LEU A O 1
ATOM 1212 N N . ASP A 1 163 ? 66.002 84.640 17.050 1.00 27.40 184 ASP A N 1
ATOM 1213 C CA . ASP A 1 163 ? 66.636 85.952 17.078 1.00 28.30 184 ASP A CA 1
ATOM 1214 C C . ASP A 1 163 ? 66.513 86.681 15.734 1.00 28.03 184 ASP A C 1
ATOM 1215 O O . ASP A 1 163 ? 66.398 87.907 15.689 1.00 27.69 184 ASP A O 1
ATOM 1220 N N . ALA A 1 164 ? 66.525 85.915 14.648 1.00 27.46 185 ALA A N 1
ATOM 1221 C CA . ALA A 1 164 ? 66.499 86.467 13.300 1.00 27.69 185 ALA A CA 1
ATOM 1222 C C . ALA A 1 164 ? 65.089 86.843 12.796 1.00 27.58 185 ALA A C 1
ATOM 1223 O O . ALA A 1 164 ? 64.946 87.351 11.683 1.00 27.80 185 ALA A O 1
ATOM 1225 N N . GLU A 1 165 ? 64.057 86.590 13.596 1.00 27.88 186 GLU A N 1
ATOM 1226 C CA . GLU A 1 165 ? 62.702 87.040 13.277 1.00 28.36 186 GLU A CA 1
ATOM 1227 C C . GLU A 1 165 ? 62.695 88.560 13.162 1.00 28.40 186 GLU A C 1
ATOM 1228 O O . GLU A 1 165 ? 63.140 89.252 14.075 1.00 27.70 186 GLU A O 1
ATOM 1234 N N . GLY A 1 166 ? 62.227 89.057 12.020 1.00 28.55 187 GLY A N 1
ATOM 1235 C CA . GLY A 1 166 ? 62.105 90.477 11.766 1.00 29.05 187 GLY A CA 1
ATOM 1236 C C . GLY A 1 166 ? 63.391 91.173 11.391 1.00 29.41 187 GLY A C 1
ATOM 1237 O O . GLY A 1 166 ? 63.379 92.382 11.129 1.00 30.34 187 GLY A O 1
ATOM 1238 N N . LYS A 1 167 ? 64.501 90.437 11.353 1.00 29.52 188 LYS A N 1
ATOM 1239 C CA . LYS A 1 167 ? 65.818 91.032 11.137 1.00 29.58 188 LYS A CA 1
ATOM 1240 C C . LYS A 1 167 ? 66.375 90.797 9.730 1.00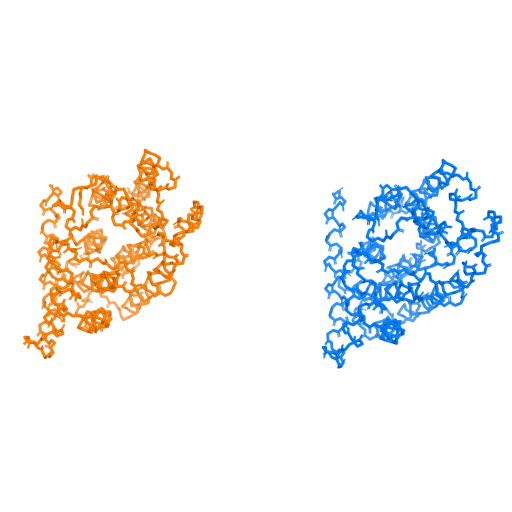 29.61 188 LYS A C 1
ATOM 1241 O O . LYS A 1 167 ? 67.389 91.383 9.367 1.00 29.31 188 LYS A O 1
ATOM 1247 N N . HIS A 1 168 ? 65.725 89.944 8.947 1.00 29.18 189 HIS A N 1
ATOM 1248 C CA . HIS A 1 168 ? 66.098 89.736 7.546 1.00 29.54 189 HIS A CA 1
ATOM 1249 C C . HIS A 1 168 ? 67.598 89.588 7.410 1.00 29.56 189 HIS A C 1
ATOM 1250 O O . HIS A 1 168 ? 68.261 90.375 6.732 1.00 29.82 189 HIS A O 1
ATOM 1257 N N . VAL A 1 169 ? 68.136 88.569 8.067 1.00 29.52 190 VAL A N 1
ATOM 1258 C CA . VAL A 1 169 ? 69.580 88.461 8.215 1.00 29.40 190 VAL A CA 1
ATOM 1259 C C . VAL A 1 169 ? 70.233 88.072 6.886 1.00 29.41 190 VAL A C 1
ATOM 1260 O O . VAL A 1 169 ? 69.586 87.448 6.037 1.00 29.64 190 VAL A O 1
ATOM 1264 N N . PRO A 1 170 ? 71.501 88.441 6.701 1.00 29.70 191 PRO A N 1
ATOM 1265 C CA . PRO A 1 170 ? 72.217 88.146 5.458 1.00 29.74 191 PRO A CA 1
ATOM 1266 C C . PRO A 1 170 ? 72.448 86.659 5.266 1.00 29.95 191 PRO A C 1
ATOM 1267 O O . PRO A 1 170 ? 72.317 85.896 6.224 1.00 29.23 191 PRO A O 1
ATOM 1271 N N . LEU A 1 171 ? 72.843 86.279 4.059 1.00 30.11 192 LEU A N 1
ATOM 1272 C CA . LEU A 1 171 ? 73.010 84.873 3.690 1.00 30.66 192 LEU A CA 1
ATOM 1273 C C . LEU A 1 171 ? 73.875 84.071 4.670 1.00 30.74 192 LEU A C 1
ATOM 1274 O O . LEU A 1 171 ? 73.472 82.997 5.093 1.00 30.04 192 LEU A O 1
ATOM 1279 N N . ASP A 1 172 ? 75.058 84.584 5.009 1.00 30.98 193 ASP A N 1
ATOM 1280 C CA . ASP A 1 172 ? 75.951 83.903 5.945 1.00 31.77 193 ASP A CA 1
ATOM 1281 C C . ASP A 1 172 ? 75.295 83.578 7.301 1.00 31.43 193 ASP A C 1
ATOM 1282 O O . ASP A 1 172 ? 75.516 82.494 7.847 1.00 31.36 193 ASP A O 1
ATOM 1287 N N . ALA A 1 173 ? 74.493 84.505 7.823 1.00 30.71 194 ALA A N 1
ATOM 1288 C CA . ALA A 1 173 ? 73.781 84.297 9.082 1.00 30.32 194 ALA A CA 1
ATOM 1289 C C . ALA A 1 173 ? 72.627 83.331 8.870 1.00 29.80 194 ALA A C 1
ATOM 1290 O O . ALA A 1 173 ? 72.328 82.505 9.731 1.00 28.47 194 ALA A O 1
ATOM 1292 N N . LEU A 1 174 ? 71.990 83.427 7.708 1.00 29.23 195 LEU A N 1
ATOM 1293 C CA . LEU A 1 174 ? 70.902 82.529 7.358 1.00 29.70 195 LEU A CA 1
ATOM 1294 C C . LEU A 1 174 ? 71.397 81.077 7.356 1.00 29.25 195 LEU A C 1
ATOM 1295 O O . LEU A 1 174 ? 70.766 80.182 7.923 1.00 27.68 195 LEU A O 1
ATOM 1300 N N . GLU A 1 175 ? 72.539 80.867 6.712 1.00 28.91 196 GLU A N 1
ATOM 1301 C CA . GLU A 1 175 ? 73.138 79.547 6.604 1.00 28.82 196 GLU A CA 1
ATOM 1302 C C . GLU A 1 175 ? 73.524 78.996 7.972 1.00 28.22 196 GLU A C 1
ATOM 1303 O O . GLU A 1 175 ? 73.406 77.807 8.220 1.00 27.03 196 GLU A O 1
ATOM 1309 N N . ARG A 1 176 ? 74.001 79.866 8.856 1.00 27.79 197 ARG A N 1
ATOM 1310 C CA . ARG A 1 176 ? 74.342 79.454 10.210 1.00 27.69 197 ARG A CA 1
ATOM 1311 C C . ARG A 1 176 ? 73.100 78.970 10.948 1.00 26.20 197 ARG A C 1
ATOM 1312 O O . ARG A 1 176 ? 73.153 77.952 11.634 1.00 25.47 197 ARG A O 1
ATOM 1320 N N . ILE A 1 177 ? 71.985 79.681 10.787 1.00 25.12 198 ILE A N 1
ATOM 1321 C CA . ILE A 1 177 ? 70.719 79.254 11.387 1.00 24.45 198 ILE A CA 1
ATOM 1322 C C . ILE A 1 177 ? 70.385 77.842 10.906 1.00 24.27 198 ILE A C 1
ATOM 1323 O O . ILE A 1 177 ? 70.205 76.928 11.699 1.00 23.05 198 ILE A O 1
ATOM 1328 N N . HIS A 1 178 ? 70.289 77.701 9.590 1.00 23.44 199 HIS A N 1
ATOM 1329 C CA . HIS A 1 178 ? 69.789 76.477 8.976 1.00 23.31 199 HIS A CA 1
ATOM 1330 C C . HIS A 1 178 ? 70.678 75.264 9.230 1.00 22.37 199 HIS A C 1
ATOM 1331 O O . HIS A 1 178 ? 70.179 74.181 9.534 1.00 22.47 199 HIS A O 1
ATOM 1338 N N . ARG A 1 179 ? 71.986 75.445 9.128 1.00 21.53 200 ARG A N 1
ATOM 1339 C CA . ARG A 1 179 ? 72.919 74.362 9.391 1.00 21.47 200 ARG A CA 1
ATOM 1340 C C . ARG A 1 179 ? 72.780 73.872 10.829 1.00 21.18 200 ARG A C 1
ATOM 1341 O O . ARG A 1 179 ? 72.861 72.681 11.071 1.00 20.79 200 ARG A O 1
ATOM 1349 N N . HIS A 1 180 ? 72.583 74.777 11.784 1.00 21.00 201 HIS A N 1
ATOM 1350 C CA . HIS A 1 180 ? 72.436 74.337 13.171 1.00 21.63 201 HIS A CA 1
ATOM 1351 C C . HIS A 1 180 ? 71.050 73.751 13.451 1.00 21.00 201 HIS A C 1
ATOM 1352 O O . HIS A 1 180 ? 70.948 72.646 13.985 1.00 20.86 201 HIS A O 1
ATOM 1359 N N . LYS A 1 181 ? 69.985 74.462 13.087 1.00 20.63 202 LYS A N 1
ATOM 1360 C CA . LYS A 1 181 ? 68.642 74.022 13.489 1.00 20.10 202 LYS A CA 1
ATOM 1361 C C . LYS A 1 181 ? 68.215 72.756 12.758 1.00 20.00 202 LYS A C 1
ATOM 1362 O O . LYS A 1 181 ? 67.491 71.960 13.307 1.00 20.23 202 LYS A O 1
ATOM 1368 N N . THR A 1 182 ? 68.705 72.557 11.539 1.00 19.63 203 THR A N 1
ATOM 1369 C CA . THR A 1 182 ? 68.278 71.433 10.726 1.00 19.13 203 THR A CA 1
ATOM 1370 C C . THR A 1 182 ? 69.413 70.554 10.226 1.00 19.03 203 THR A C 1
ATOM 1371 O O . THR A 1 182 ? 69.275 69.332 10.223 1.00 18.17 203 THR A O 1
ATOM 1375 N N . GLY A 1 183 ? 70.522 71.167 9.812 1.00 19.30 204 GLY A N 1
ATOM 1376 C CA . GLY A 1 183 ? 71.667 70.421 9.316 1.00 19.16 204 GLY A CA 1
ATOM 1377 C C . GLY A 1 183 ? 72.260 69.466 10.329 1.00 19.28 204 GLY A C 1
ATOM 1378 O O . GLY A 1 183 ? 72.580 68.330 9.987 1.00 19.12 204 GLY A O 1
ATOM 1379 N N . ALA A 1 184 ? 72.371 69.910 11.576 1.00 19.18 205 ALA A N 1
ATOM 1380 C CA . ALA A 1 184 ? 73.129 69.182 12.585 1.00 19.36 205 ALA A CA 1
ATOM 1381 C C . ALA A 1 184 ? 72.505 67.816 12.897 1.00 19.34 205 ALA A C 1
ATOM 1382 O O . ALA A 1 184 ? 73.224 66.830 13.057 1.00 19.28 205 ALA A O 1
ATOM 1384 N N . LEU A 1 185 ? 71.177 67.768 12.994 1.00 19.51 206 LEU A N 1
ATOM 1385 C CA . LEU A 1 185 ? 70.476 66.522 13.302 1.00 19.63 206 LEU A CA 1
ATOM 1386 C C . LEU A 1 185 ? 70.514 65.563 12.125 1.00 19.55 206 LEU A C 1
ATOM 1387 O O . LEU A 1 185 ? 70.590 64.336 12.312 1.00 19.72 206 LEU A O 1
ATOM 1392 N N . ILE A 1 186 ? 70.462 66.114 10.919 1.00 19.19 207 ILE A N 1
ATOM 1393 C CA . ILE A 1 186 ? 70.556 65.299 9.706 1.00 19.51 207 ILE A CA 1
ATOM 1394 C C . ILE A 1 186 ? 71.941 64.661 9.604 1.00 19.17 207 ILE A C 1
ATOM 1395 O O . ILE A 1 186 ? 72.066 63.504 9.227 1.00 18.77 207 ILE A O 1
ATOM 1400 N N . ARG A 1 187 ? 72.970 65.420 9.963 1.00 19.39 208 ARG A N 1
ATOM 1401 C CA . ARG A 1 187 ? 74.323 64.891 10.001 1.00 19.72 208 ARG A CA 1
ATOM 1402 C C . ARG A 1 187 ? 74.453 63.843 11.113 1.00 19.73 208 ARG A C 1
ATOM 1403 O O . ARG A 1 187 ? 75.153 62.859 10.935 1.00 19.84 208 ARG A O 1
ATOM 1411 N N . ALA A 1 188 ? 73.741 64.027 12.226 1.00 19.24 209 ALA A N 1
ATOM 1412 C CA . ALA A 1 188 ? 73.713 63.009 13.276 1.00 18.65 209 ALA A CA 1
ATOM 1413 C C . ALA A 1 188 ? 73.097 61.696 12.824 1.00 18.20 209 ALA A C 1
ATOM 1414 O O . ALA A 1 188 ? 73.582 60.644 13.210 1.00 18.83 209 ALA A O 1
ATOM 1416 N N . ALA A 1 189 ? 72.025 61.740 12.043 1.00 18.01 210 ALA A N 1
ATOM 1417 C CA . ALA A 1 189 ? 71.441 60.524 11.485 1.00 18.08 210 ALA A CA 1
ATOM 1418 C C . ALA A 1 189 ? 72.481 59.738 10.700 1.00 18.04 210 ALA A C 1
ATOM 1419 O O . ALA A 1 189 ? 72.645 58.522 10.879 1.00 17.73 210 ALA A O 1
ATOM 1421 N N . VAL A 1 190 ? 73.170 60.430 9.809 1.00 17.87 211 VAL A N 1
ATOM 1422 C CA . VAL A 1 190 ? 74.174 59.786 8.990 1.00 18.48 211 VAL A CA 1
ATOM 1423 C C . VAL A 1 190 ? 75.314 59.238 9.852 1.00 18.69 211 VAL A C 1
ATOM 1424 O O . VAL A 1 190 ? 75.716 58.086 9.677 1.00 20.23 211 VAL A O 1
ATOM 1428 N N . ARG A 1 191 ? 75.783 60.032 10.808 1.00 18.74 212 ARG A N 1
ATOM 1429 C CA . ARG A 1 191 ? 76.862 59.629 11.702 1.00 18.96 212 ARG A CA 1
ATOM 1430 C C . ARG A 1 191 ? 76.481 58.427 12.549 1.00 19.18 212 ARG A C 1
ATOM 1431 O O . ARG A 1 191 ? 77.283 57.530 12.757 1.00 18.61 212 ARG A O 1
ATOM 1439 N N . LEU A 1 192 ? 75.244 58.394 13.014 1.00 19.73 213 LEU A N 1
ATOM 1440 C CA . LEU A 1 192 ? 74.790 57.288 13.850 1.00 20.29 213 LEU A CA 1
ATOM 1441 C C . LEU A 1 192 ? 74.715 56.013 13.013 1.00 20.31 213 LEU A C 1
ATOM 1442 O O . LEU A 1 192 ? 75.049 54.941 13.486 1.00 19.90 213 LEU A O 1
ATOM 1447 N N . GLY A 1 193 ? 74.273 56.131 11.772 1.00 20.46 214 GLY A N 1
ATOM 1448 C CA . GLY A 1 193 ? 74.297 55.000 10.861 1.00 21.15 214 GLY A CA 1
ATOM 1449 C C . GLY A 1 193 ? 75.703 54.457 10.656 1.00 21.20 214 GLY A C 1
ATOM 1450 O O . GLY A 1 193 ? 75.933 53.240 10.737 1.00 22.15 214 GLY A O 1
ATOM 1451 N N . ALA A 1 194 ? 76.643 55.362 10.419 1.00 21.27 215 ALA A N 1
ATOM 1452 C CA . ALA A 1 194 ? 78.046 55.006 10.215 1.00 22.05 215 ALA A CA 1
ATOM 1453 C C . ALA A 1 194 ? 78.700 54.419 11.480 1.00 22.41 215 ALA A C 1
ATOM 1454 O O . ALA A 1 194 ? 79.383 53.398 11.411 1.00 22.53 215 ALA A O 1
ATOM 1456 N N . LEU A 1 195 ? 78.471 55.041 12.635 1.00 22.29 216 LEU A N 1
ATOM 1457 C CA . LEU A 1 195 ? 79.090 54.580 13.877 1.00 22.51 216 LEU A CA 1
ATOM 1458 C C . LEU A 1 195 ? 78.642 53.168 14.213 1.00 23.22 216 LEU A C 1
ATOM 1459 O O . LEU A 1 195 ? 79.383 52.408 14.830 1.00 23.30 216 LEU A O 1
ATOM 1464 N N . SER A 1 196 ? 77.430 52.809 13.786 1.00 24.01 217 SER A N 1
ATOM 1465 C CA . SER A 1 196 ? 76.914 51.469 13.999 1.00 24.10 217 SER A CA 1
ATOM 1466 C C . SER A 1 196 ? 77.764 50.397 13.335 1.00 24.24 217 SER A C 1
ATOM 1467 O O . SER A 1 196 ? 77.746 49.254 13.778 1.00 23.60 217 SER A O 1
ATOM 1470 N N . ALA A 1 197 ? 78.464 50.782 12.269 1.00 24.79 218 ALA A N 1
ATOM 1471 C CA . ALA A 1 197 ? 79.332 49.906 11.496 1.00 25.88 218 ALA A CA 1
ATOM 1472 C C . ALA A 1 197 ? 80.762 49.837 12.044 1.00 26.25 218 ALA A C 1
ATOM 1473 O O . ALA A 1 197 ? 81.602 49.130 11.490 1.00 27.04 218 ALA A O 1
ATOM 1475 N N . GLY A 1 198 ? 81.051 50.586 13.100 1.00 26.38 219 GLY A N 1
ATOM 1476 C CA . GLY A 1 198 ? 82.373 50.574 13.692 1.00 27.08 219 GLY A CA 1
ATOM 1477 C C . GLY A 1 198 ? 83.427 51.209 12.809 1.00 27.54 219 GLY A C 1
ATOM 1478 O O . GLY A 1 198 ? 83.193 52.242 12.199 1.00 27.58 219 GLY A O 1
ATOM 1479 N N . ASP A 1 199 ? 84.584 50.570 12.718 1.00 28.92 220 ASP A N 1
ATOM 1480 C CA . ASP A 1 199 ? 85.758 51.188 12.105 1.00 29.67 220 ASP A CA 1
ATOM 1481 C C . ASP A 1 199 ? 85.530 51.523 10.650 1.00 29.40 220 ASP A C 1
ATOM 1482 O O . ASP A 1 199 ? 85.907 52.596 10.203 1.00 29.23 220 ASP A O 1
ATOM 1487 N N . LYS A 1 200 ? 84.879 50.625 9.921 1.00 29.50 221 LYS A N 1
ATOM 1488 C CA . LYS A 1 200 ? 84.593 50.862 8.505 1.00 29.92 221 LYS A CA 1
ATOM 1489 C C . LYS A 1 200 ? 83.672 52.076 8.312 1.00 29.02 221 LYS A C 1
ATOM 1490 O O . LYS A 1 200 ? 83.851 52.860 7.384 1.00 27.84 221 LYS A O 1
ATOM 1496 N N . GLY A 1 201 ? 82.696 52.241 9.198 1.00 28.66 222 GLY A N 1
ATOM 1497 C CA . GLY A 1 201 ? 81.855 53.429 9.162 1.00 28.17 222 GLY A CA 1
ATOM 1498 C C . GLY A 1 201 ? 82.647 54.692 9.471 1.00 27.77 222 GLY A C 1
ATOM 1499 O O . GLY A 1 201 ? 82.503 55.719 8.812 1.00 27.08 222 GLY A O 1
ATOM 1500 N N . ARG A 1 202 ? 83.498 54.609 10.482 1.00 27.98 223 ARG A N 1
ATOM 1501 C CA . ARG A 1 202 ? 84.306 55.751 10.900 1.00 28.29 223 ARG A CA 1
ATOM 1502 C C . ARG A 1 202 ? 85.201 56.266 9.783 1.00 28.80 223 ARG A C 1
ATOM 1503 O O . ARG A 1 202 ? 85.367 57.476 9.645 1.00 28.97 223 ARG A O 1
ATOM 1511 N N . ARG A 1 203 ? 85.752 55.354 8.978 1.00 29.00 224 ARG A N 1
ATOM 1512 C CA . ARG A 1 203 ? 86.622 55.726 7.853 1.00 29.76 224 ARG A CA 1
ATOM 1513 C C . ARG A 1 203 ? 85.866 56.481 6.765 1.00 29.10 224 ARG A C 1
ATOM 1514 O O . ARG A 1 203 ? 86.460 57.283 6.034 1.00 29.09 224 ARG A O 1
ATOM 1522 N N . ALA A 1 204 ? 84.565 56.209 6.646 1.00 27.99 225 ALA A N 1
ATOM 1523 C CA . ALA A 1 204 ? 83.720 56.894 5.669 1.00 27.60 225 ALA A CA 1
ATOM 1524 C C . ALA A 1 204 ? 83.234 58.253 6.142 1.00 27.24 225 ALA A C 1
ATOM 1525 O O . ALA A 1 204 ? 82.710 59.018 5.344 1.00 26.75 225 ALA A O 1
ATOM 1527 N N . LEU A 1 205 ? 83.394 58.543 7.433 1.00 27.30 226 LEU A N 1
ATOM 1528 C CA . LEU A 1 205 ? 82.807 59.736 8.036 1.00 27.51 226 LEU A CA 1
ATOM 1529 C C . LEU A 1 205 ? 83.226 61.045 7.400 1.00 26.87 226 LEU A C 1
ATOM 1530 O O . LEU A 1 205 ? 82.380 61.901 7.232 1.00 27.16 226 LEU A O 1
ATOM 1535 N N . PRO A 1 206 ? 84.502 61.248 7.067 1.00 26.59 227 PRO A N 1
ATOM 1536 C CA . PRO A 1 206 ? 84.879 62.502 6.399 1.00 26.30 227 PRO A CA 1
ATOM 1537 C C . PRO A 1 206 ? 83.996 62.758 5.195 1.00 25.66 227 PRO A C 1
ATOM 1538 O O . PRO A 1 206 ? 83.479 63.859 5.044 1.00 26.22 227 PRO A O 1
ATOM 1542 N N . VAL A 1 207 ? 83.770 61.735 4.381 1.00 24.71 228 VAL A N 1
ATOM 1543 C CA . VAL A 1 207 ? 82.965 61.910 3.181 1.00 24.34 228 VAL A CA 1
ATOM 1544 C C . VAL A 1 207 ? 81.465 61.955 3.470 1.00 23.78 228 VAL A C 1
ATOM 1545 O O . VAL A 1 207 ? 80.754 62.771 2.885 1.00 23.40 228 VAL A O 1
ATOM 1549 N N . LEU A 1 208 ? 80.978 61.096 4.362 1.00 23.25 229 LEU A N 1
ATOM 1550 C CA . LEU A 1 208 ? 79.552 61.118 4.707 1.00 22.90 229 LEU A CA 1
ATOM 1551 C C . LEU A 1 208 ? 79.159 62.441 5.346 1.00 23.02 229 LEU A C 1
ATOM 1552 O O . LEU A 1 208 ? 78.023 62.903 5.182 1.00 22.74 229 LEU A O 1
ATOM 1557 N N . ASP A 1 209 ? 80.081 63.036 6.093 1.00 23.24 230 ASP A N 1
ATOM 1558 C CA . ASP A 1 209 ? 79.838 64.328 6.722 1.00 23.61 230 ASP A CA 1
ATOM 1559 C C . ASP A 1 209 ? 79.568 65.385 5.654 1.00 23.60 230 ASP A C 1
ATOM 1560 O O . ASP A 1 209 ? 78.630 66.175 5.772 1.00 22.89 230 ASP A O 1
ATOM 1565 N N . LYS A 1 210 ? 80.373 65.377 4.599 1.00 23.58 231 LYS A N 1
ATOM 1566 C CA . LYS A 1 210 ? 80.234 66.391 3.557 1.00 24.32 231 LYS A CA 1
ATOM 1567 C C . LYS A 1 210 ? 78.901 66.207 2.842 1.00 23.43 231 LYS A C 1
ATOM 1568 O O . LYS A 1 210 ? 78.205 67.177 2.548 1.00 23.79 231 LYS A O 1
ATOM 1574 N N . TYR A 1 211 ? 78.521 64.955 2.612 1.00 22.64 232 TYR A N 1
ATOM 1575 C CA . TYR A 1 211 ? 77.214 64.632 2.063 1.00 21.59 232 TYR A CA 1
ATOM 1576 C C . TYR A 1 211 ? 76.098 65.121 2.979 1.00 21.19 232 TYR A C 1
ATOM 1577 O O . TYR A 1 211 ? 75.156 65.754 2.523 1.00 21.30 232 TYR A O 1
ATOM 1586 N N . ALA A 1 212 ? 76.208 64.804 4.261 1.00 20.68 233 ALA A N 1
ATOM 1587 C CA . ALA A 1 212 ? 75.173 65.126 5.240 1.00 20.41 233 ALA A CA 1
ATOM 1588 C C . ALA A 1 212 ? 75.007 66.627 5.390 1.00 20.36 233 ALA A C 1
ATOM 1589 O O . ALA A 1 212 ? 73.893 67.123 5.485 1.00 19.95 233 ALA A O 1
ATOM 1591 N N . GLU A 1 213 ? 76.132 67.326 5.407 1.00 20.85 234 GLU A N 1
ATOM 1592 C CA . GLU A 1 213 ? 76.160 68.786 5.503 1.00 21.65 234 GLU A CA 1
ATOM 1593 C C . GLU A 1 213 ? 75.411 69.428 4.340 1.00 21.53 234 GLU A C 1
ATOM 1594 O O . GLU A 1 213 ? 74.644 70.370 4.532 1.00 22.09 234 GLU A O 1
ATOM 1600 N N . SER A 1 214 ? 75.600 68.899 3.141 1.00 21.49 235 SER A N 1
ATOM 1601 C CA . SER A 1 214 ? 74.922 69.459 1.985 1.00 21.57 235 SER A CA 1
ATOM 1602 C C . SER A 1 214 ? 73.432 69.119 1.967 1.00 21.32 235 SER A C 1
ATOM 1603 O O . SER A 1 214 ? 72.629 69.993 1.719 1.00 20.51 235 SER A O 1
ATOM 1606 N N . ILE A 1 215 ? 73.044 67.871 2.238 1.00 21.52 236 ILE A N 1
ATOM 1607 C CA . ILE A 1 215 ? 71.610 67.562 2.236 1.00 21.70 236 ILE A CA 1
ATOM 1608 C C . ILE A 1 215 ? 70.874 68.190 3.421 1.00 21.12 236 ILE A C 1
ATOM 1609 O O . ILE A 1 215 ? 69.684 68.467 3.337 1.00 21.31 236 ILE A O 1
ATOM 1614 N N . GLY A 1 216 ? 71.583 68.412 4.520 1.00 21.08 237 GLY A N 1
ATOM 1615 C CA . GLY A 1 216 ? 70.983 68.977 5.714 1.00 21.32 237 GLY A CA 1
ATOM 1616 C C . GLY A 1 216 ? 70.607 70.441 5.534 1.00 21.14 237 GLY A C 1
ATOM 1617 O O . GLY A 1 216 ? 69.514 70.877 5.917 1.00 21.86 237 GLY A O 1
ATOM 1618 N N . LEU A 1 217 ? 71.513 71.205 4.939 1.00 21.35 238 LEU A N 1
ATOM 1619 C CA . LEU A 1 217 ? 71.214 72.583 4.595 1.00 21.18 238 LEU A CA 1
ATOM 1620 C C . LEU A 1 217 ? 70.134 72.604 3.521 1.00 20.95 238 LEU A C 1
ATOM 1621 O O . LEU A 1 217 ? 69.171 73.324 3.659 1.00 20.57 238 LEU A O 1
ATOM 1626 N N . ALA A 1 218 ? 70.270 71.766 2.488 1.00 20.80 239 ALA A N 1
ATOM 1627 C CA . ALA A 1 218 ? 69.271 71.677 1.424 1.00 20.94 239 ALA A CA 1
ATOM 1628 C C . ALA A 1 218 ? 67.885 71.350 1.966 1.00 20.81 239 ALA A C 1
ATOM 1629 O O . ALA A 1 218 ? 66.878 71.812 1.442 1.00 20.67 239 ALA A O 1
ATOM 1631 N N . PHE A 1 219 ? 67.840 70.554 3.029 1.00 20.67 240 PHE A N 1
ATOM 1632 C CA . PHE A 1 219 ? 66.568 70.166 3.634 1.00 20.70 240 PHE A CA 1
ATOM 1633 C C . PHE A 1 219 ? 65.812 71.378 4.147 1.00 20.30 240 PHE A C 1
ATOM 1634 O O . PHE A 1 219 ? 64.590 71.496 3.939 1.00 19.63 240 PHE A O 1
ATOM 1642 N N . GLN A 1 220 ? 66.523 72.269 4.835 1.00 20.63 241 GLN A N 1
ATOM 1643 C CA . GLN A 1 220 ? 65.874 73.456 5.381 1.00 21.12 241 GLN A CA 1
ATOM 1644 C C . GLN A 1 220 ? 65.546 74.494 4.300 1.00 21.77 241 GLN A C 1
ATOM 1645 O O . GLN A 1 220 ? 64.511 75.148 4.375 1.00 22.39 241 GLN A O 1
ATOM 1651 N N . VAL A 1 221 ? 66.402 74.641 3.299 1.00 22.51 242 VAL A N 1
ATOM 1652 C CA . VAL A 1 221 ? 66.066 75.543 2.184 1.00 22.92 242 VAL A CA 1
ATOM 1653 C C . VAL A 1 221 ? 64.794 75.075 1.478 1.00 22.84 242 VAL A C 1
ATOM 1654 O O . VAL A 1 221 ? 63.936 75.893 1.150 1.00 22.34 242 VAL A O 1
ATOM 1658 N N . GLN A 1 222 ? 64.635 73.761 1.307 1.00 23.02 243 GLN A N 1
ATOM 1659 C CA . GLN A 1 222 ? 63.413 73.222 0.738 1.00 23.04 243 GLN A CA 1
ATOM 1660 C C . GLN A 1 222 ? 62.241 73.441 1.671 1.00 22.23 243 GLN A C 1
ATOM 1661 O O . GLN A 1 222 ? 61.140 73.709 1.213 1.00 22.37 243 GLN A O 1
ATOM 1667 N N . ASP A 1 223 ? 62.467 73.315 2.977 1.00 21.60 244 ASP A N 1
ATOM 1668 C CA . ASP A 1 223 ? 61.409 73.564 3.954 1.00 21.14 244 ASP A CA 1
ATOM 1669 C C . ASP A 1 223 ? 60.904 75.018 3.848 1.00 21.37 244 ASP A C 1
ATOM 1670 O O . ASP A 1 223 ? 59.701 75.260 3.866 1.00 21.86 244 ASP A O 1
ATOM 1675 N N . ASP A 1 224 ? 61.820 75.966 3.694 1.00 21.89 245 ASP A N 1
ATOM 1676 C CA . ASP A 1 224 ? 61.446 77.379 3.534 1.00 22.75 245 ASP A CA 1
ATOM 1677 C C . ASP A 1 224 ? 60.679 77.596 2.219 1.00 23.14 245 ASP A C 1
ATOM 1678 O O . ASP A 1 224 ? 59.719 78.357 2.158 1.00 23.09 245 ASP A O 1
ATOM 1683 N N . ILE A 1 225 ? 61.129 76.934 1.162 1.00 24.22 246 ILE A N 1
ATOM 1684 C CA . ILE A 1 225 ? 60.507 77.067 -0.150 1.00 24.50 246 ILE A CA 1
ATOM 1685 C C . ILE A 1 225 ? 59.094 76.529 -0.095 1.00 24.74 246 ILE A C 1
ATOM 1686 O O . ILE A 1 225 ? 58.168 77.162 -0.598 1.00 24.41 246 ILE A O 1
ATOM 1691 N N . LEU A 1 226 ? 58.920 75.380 0.561 1.00 24.90 247 LEU A N 1
ATOM 1692 C CA . LEU A 1 226 ? 57.608 74.763 0.702 1.00 25.47 247 LEU A CA 1
ATOM 1693 C C . LEU A 1 226 ? 56.677 75.637 1.517 1.00 25.82 247 LEU A C 1
ATOM 1694 O O . LEU A 1 226 ? 55.463 75.646 1.296 1.00 26.02 247 LEU A O 1
ATOM 1699 N N . ASP A 1 227 ? 57.238 76.375 2.461 1.00 26.06 248 ASP A N 1
ATOM 1700 C CA . ASP A 1 227 ? 56.422 77.233 3.298 1.00 27.02 248 ASP A CA 1
ATOM 1701 C C . ASP A 1 227 ? 55.765 78.333 2.458 1.00 27.65 248 ASP A C 1
ATOM 1702 O O . ASP A 1 227 ? 54.622 78.689 2.698 1.00 28.08 248 ASP A O 1
ATOM 1707 N N . VAL A 1 228 ? 56.481 78.823 1.454 1.00 28.57 249 VAL A N 1
ATOM 1708 C CA . VAL A 1 228 ? 55.949 79.838 0.542 1.00 29.59 249 VAL A CA 1
ATOM 1709 C C . VAL A 1 228 ? 54.951 79.248 -0.477 1.00 30.63 249 VAL A C 1
ATOM 1710 O O . VAL A 1 228 ? 53.791 79.669 -0.525 1.00 30.78 249 VAL A O 1
ATOM 1714 N N . VAL A 1 229 ? 55.388 78.253 -1.250 1.00 31.44 250 VAL A N 1
ATOM 1715 C CA . VAL A 1 229 ? 54.642 77.785 -2.427 1.00 32.17 250 VAL A CA 1
ATOM 1716 C C . VAL A 1 229 ? 53.766 76.543 -2.233 1.00 32.47 250 VAL A C 1
ATOM 1717 O O . VAL A 1 229 ? 52.963 76.204 -3.110 1.00 32.70 250 VAL A O 1
ATOM 1721 N N . GLY A 1 230 ? 53.915 75.854 -1.105 1.00 32.77 251 GLY A N 1
ATOM 1722 C CA . GLY A 1 230 ? 53.200 74.611 -0.879 1.00 33.14 251 GLY A CA 1
ATOM 1723 C C . GLY A 1 230 ? 51.784 74.871 -0.407 1.00 33.82 251 GLY A C 1
ATOM 1724 O O . GLY A 1 230 ? 51.515 75.920 0.162 1.00 34.10 251 GLY A O 1
ATOM 1725 N N . ASP A 1 231 ? 50.887 73.920 -0.656 1.00 34.38 252 ASP A N 1
ATOM 1726 C CA . ASP A 1 231 ? 49.489 73.995 -0.211 1.00 34.75 252 ASP A CA 1
ATOM 1727 C C . ASP A 1 231 ? 49.431 73.410 1.198 1.00 33.97 252 ASP A C 1
ATOM 1728 O O . ASP A 1 231 ? 50.088 72.411 1.456 1.00 33.79 252 ASP A O 1
ATOM 1733 N N . THR A 1 232 ? 48.643 74.009 2.089 1.00 33.08 253 THR A N 1
ATOM 1734 C CA . THR A 1 232 ? 48.489 73.517 3.465 1.00 32.87 253 THR A CA 1
ATOM 1735 C C . THR A 1 232 ? 48.061 72.041 3.542 1.00 32.67 253 THR A C 1
ATOM 1736 O O . THR A 1 232 ? 48.561 71.297 4.377 1.00 32.65 253 THR A O 1
ATOM 1740 N N . ALA A 1 233 ? 47.141 71.617 2.677 1.00 32.34 254 ALA A N 1
ATOM 1741 C CA . ALA A 1 233 ? 46.651 70.240 2.709 1.00 32.14 254 ALA A CA 1
ATOM 1742 C C . ALA A 1 233 ? 47.724 69.228 2.271 1.00 31.60 254 ALA A C 1
ATOM 1743 O O . ALA A 1 233 ? 47.692 68.073 2.678 1.00 31.38 254 ALA A O 1
ATOM 1745 N N . THR A 1 234 ? 48.668 69.666 1.447 1.00 31.12 255 THR A N 1
ATOM 1746 C CA . THR A 1 234 ? 49.785 68.815 1.025 1.00 31.09 255 THR A CA 1
ATOM 1747 C C . THR A 1 234 ? 50.943 68.825 2.045 1.00 30.23 255 THR A C 1
ATOM 1748 O O . THR A 1 234 ? 51.483 67.768 2.391 1.00 30.03 255 THR A O 1
ATOM 1752 N N . LEU A 1 235 ? 51.312 70.017 2.520 1.00 29.30 256 LEU A N 1
ATOM 1753 C CA . LEU A 1 235 ? 52.358 70.175 3.539 1.00 28.64 256 LEU A CA 1
ATOM 1754 C C . LEU A 1 235 ? 52.007 69.554 4.880 1.00 27.73 256 LEU A C 1
ATOM 1755 O O . LEU A 1 235 ? 52.877 69.038 5.578 1.00 27.92 256 LEU A O 1
ATOM 1760 N N . GLY A 1 236 ? 50.732 69.613 5.240 1.00 26.76 257 GLY A N 1
ATOM 1761 C CA . GLY A 1 236 ? 50.277 69.195 6.546 1.00 26.19 257 GLY A CA 1
ATOM 1762 C C . GLY A 1 236 ? 50.485 70.266 7.601 1.00 25.80 257 GLY A C 1
ATOM 1763 O O . GLY A 1 236 ? 50.150 70.053 8.757 1.00 24.95 257 GLY A O 1
ATOM 1764 N N . LYS A 1 237 ? 51.071 71.388 7.197 1.00 25.86 258 LYS A N 1
ATOM 1765 C CA . LYS A 1 237 ? 51.273 72.556 8.052 1.00 26.53 258 LYS A CA 1
ATOM 1766 C C . LYS A 1 237 ? 50.992 73.813 7.223 1.00 27.55 258 LYS A C 1
ATOM 1767 O O . LYS A 1 237 ? 51.046 73.781 5.982 1.00 28.12 258 LYS A O 1
ATOM 1773 N N . ARG A 1 238 ? 50.721 74.918 7.905 1.00 28.61 259 ARG A N 1
ATOM 1774 C CA . ARG A 1 238 ? 50.217 76.128 7.249 1.00 29.63 259 ARG A CA 1
ATOM 1775 C C . ARG A 1 238 ? 51.223 76.852 6.360 1.00 29.71 259 ARG A C 1
ATOM 1776 O O . ARG A 1 238 ? 52.306 77.274 6.806 1.00 29.38 259 ARG A O 1
ATOM 1784 N N . GLN A 1 239 ? 50.847 76.966 5.084 1.00 30.10 260 GLN A N 1
ATOM 1785 C CA . GLN A 1 239 ? 51.544 77.794 4.108 1.00 29.94 260 GLN A CA 1
ATOM 1786 C C . GLN A 1 239 ? 51.586 79.238 4.601 1.00 29.79 260 GLN A C 1
ATOM 1787 O O . GLN A 1 239 ? 50.625 79.733 5.193 1.00 29.82 260 GLN A O 1
ATOM 1793 N N . GLY A 1 240 ? 52.705 79.907 4.369 1.00 29.23 261 GLY A N 1
ATOM 1794 C CA . GLY A 1 240 ? 52.843 81.298 4.740 1.00 29.36 261 GLY A CA 1
ATOM 1795 C C . GLY A 1 240 ? 53.063 81.513 6.230 1.00 29.17 261 GLY A C 1
ATOM 1796 O O . GLY A 1 240 ? 52.963 82.630 6.708 1.00 28.41 261 GLY A O 1
ATOM 1797 N N . ALA A 1 241 ? 53.372 80.453 6.971 1.00 29.32 262 ALA A N 1
ATOM 1798 C CA . ALA A 1 241 ? 53.670 80.594 8.395 1.00 29.31 262 ALA A CA 1
ATOM 1799 C C . ALA A 1 241 ? 54.900 81.481 8.638 1.00 29.48 262 ALA A C 1
ATOM 1800 O O . ALA A 1 241 ? 54.915 82.276 9.569 1.00 30.09 262 ALA A O 1
ATOM 1802 N N . ASP A 1 242 ? 55.925 81.350 7.805 1.00 29.41 263 ASP A N 1
ATOM 1803 C CA . ASP A 1 242 ? 57.170 82.079 8.006 1.00 29.43 263 ASP A CA 1
ATOM 1804 C C . ASP A 1 242 ? 56.992 83.576 7.772 1.00 30.15 263 ASP A C 1
ATOM 1805 O O . ASP A 1 242 ? 57.516 84.404 8.505 1.00 28.74 263 ASP A O 1
ATOM 1810 N N . GLN A 1 243 ? 56.258 83.887 6.717 1.00 31.27 264 GLN A N 1
ATOM 1811 C CA . GLN A 1 243 ? 56.003 85.254 6.311 1.00 32.11 264 GLN A CA 1
ATOM 1812 C C . GLN A 1 243 ? 55.203 85.967 7.400 1.00 32.82 264 GLN A C 1
ATOM 1813 O O . GLN A 1 243 ? 55.460 87.123 7.720 1.00 33.46 264 GLN A O 1
ATOM 1824 N N . GLN A 1 244 ? 54.266 85.249 8.000 1.00 33.70 265 GLN A N 1
ATOM 1825 C CA . GLN A 1 244 ? 53.452 85.780 9.084 1.00 34.64 265 GLN A CA 1
ATOM 1826 C C . GLN A 1 244 ? 54.281 86.173 10.320 1.00 34.20 265 GLN A C 1
ATOM 1827 O O . GLN A 1 244 ? 53.948 87.154 10.990 1.00 33.93 265 GLN A O 1
ATOM 1833 N N . LEU A 1 245 ? 55.347 85.419 10.613 1.00 33.21 266 LEU A N 1
ATOM 1834 C CA . LEU A 1 245 ? 56.247 85.737 11.734 1.00 32.74 266 LEU A CA 1
ATOM 1835 C C . LEU A 1 245 ? 57.514 86.495 11.326 1.00 31.74 266 LEU A C 1
ATOM 1836 O O . LEU A 1 245 ? 58.348 86.790 12.172 1.00 31.90 266 LEU A O 1
ATOM 1841 N N . GLY A 1 246 ? 57.670 86.808 10.043 1.00 30.66 267 GLY A N 1
ATOM 1842 C CA . GLY A 1 246 ? 58.858 87.495 9.565 1.00 29.51 267 GLY A CA 1
ATOM 1843 C C . GLY A 1 246 ? 60.157 86.732 9.759 1.00 28.74 267 GLY A C 1
ATOM 1844 O O . GLY A 1 246 ? 61.198 87.333 9.998 1.00 28.52 267 GLY A O 1
ATOM 1845 N N . LYS A 1 247 ? 60.099 85.405 9.649 1.00 27.62 268 LYS A N 1
ATOM 1846 C CA . LYS A 1 247 ? 61.296 84.575 9.707 1.00 26.77 268 LYS A CA 1
ATOM 1847 C C . LYS A 1 247 ? 62.280 84.943 8.595 1.00 26.39 268 LYS A C 1
ATOM 1848 O O . LYS A 1 247 ? 61.884 85.161 7.445 1.00 26.03 268 LYS A O 1
ATOM 1854 N N . SER A 1 248 ? 63.563 85.005 8.943 1.00 26.23 269 SER A N 1
ATOM 1855 C CA . SER A 1 248 ? 64.629 85.019 7.944 1.00 26.10 269 SER A CA 1
ATOM 1856 C C . SER A 1 248 ? 64.666 83.652 7.247 1.00 26.21 269 SER A C 1
ATOM 1857 O O . SER A 1 248 ? 64.899 82.629 7.898 1.00 25.19 269 SER A O 1
ATOM 1860 N N . THR A 1 249 ? 64.388 83.642 5.942 1.00 25.65 270 THR A N 1
ATOM 1861 C CA . THR A 1 249 ? 64.408 82.408 5.149 1.00 25.89 270 THR A CA 1
ATOM 1862 C C . THR A 1 249 ? 65.189 82.591 3.856 1.00 25.77 270 THR A C 1
ATOM 1863 O O . THR A 1 249 ? 65.538 83.722 3.472 1.00 25.52 270 THR A O 1
ATOM 1867 N N . TYR A 1 250 ? 65.479 81.471 3.195 1.00 25.31 271 TYR A N 1
ATOM 1868 C CA . TYR A 1 250 ? 66.114 81.507 1.886 1.00 25.24 271 TYR A CA 1
ATOM 1869 C C . TYR A 1 250 ? 65.240 82.222 0.843 1.00 25.25 271 TYR A C 1
ATOM 1870 O O . TYR A 1 250 ? 65.717 83.149 0.211 1.00 25.83 271 TYR A O 1
ATOM 1879 N N . PRO A 1 251 ? 63.982 81.823 0.658 1.00 25.61 272 PRO A N 1
ATOM 1880 C CA . PRO A 1 251 ? 63.108 82.515 -0.307 1.00 25.70 272 PRO A CA 1
ATOM 1881 C C . PRO A 1 251 ? 62.825 83.980 0.027 1.00 25.95 272 PRO A C 1
ATOM 1882 O O . PRO A 1 251 ? 62.702 84.784 -0.900 1.00 25.00 272 PRO A O 1
ATOM 1886 N N . ALA A 1 252 ? 62.738 84.326 1.311 1.00 26.04 273 ALA A N 1
ATOM 1887 C CA . ALA A 1 252 ? 62.503 85.719 1.697 1.00 26.33 273 ALA A CA 1
ATOM 1888 C C . ALA A 1 252 ? 63.694 86.578 1.309 1.00 26.47 273 ALA A C 1
ATOM 1889 O O . ALA A 1 252 ? 63.512 87.637 0.734 1.00 26.90 273 ALA A O 1
ATOM 1891 N N . LEU A 1 253 ? 64.906 86.094 1.574 1.00 26.35 274 LEU A N 1
ATOM 1892 C CA . LEU A 1 253 ? 66.124 86.814 1.213 1.00 26.27 274 LEU A CA 1
ATOM 1893 C C . LEU A 1 253 ? 66.386 86.828 -0.294 1.00 26.01 274 LEU A C 1
ATOM 1894 O O . LEU A 1 253 ? 66.541 87.899 -0.898 1.00 25.44 274 LEU A O 1
ATOM 1899 N N . LEU A 1 254 ? 66.439 85.633 -0.881 1.00 25.58 275 LEU A N 1
ATOM 1900 C CA . LEU A 1 254 ? 66.963 85.430 -2.234 1.00 25.43 275 LEU A CA 1
ATOM 1901 C C . LEU A 1 254 ? 65.902 85.380 -3.316 1.00 24.91 275 LEU A C 1
ATOM 1902 O O . LEU A 1 254 ? 66.226 85.454 -4.490 1.00 24.92 275 LEU A O 1
ATOM 1907 N N . GLY A 1 255 ? 64.640 85.253 -2.933 1.00 24.87 276 GLY A N 1
ATOM 1908 C CA . GLY A 1 255 ? 63.584 84.945 -3.884 1.00 24.94 276 GLY A CA 1
ATOM 1909 C C . GLY A 1 255 ? 63.529 83.446 -4.151 1.00 25.33 276 GLY A C 1
ATOM 1910 O O . GLY A 1 255 ? 64.488 82.724 -3.871 1.00 25.08 276 GLY A O 1
ATOM 1911 N N . LEU A 1 256 ? 62.415 82.985 -4.699 1.00 25.79 277 LEU A N 1
ATOM 1912 C CA . LEU A 1 256 ? 62.170 81.567 -4.899 1.00 26.67 277 LEU A CA 1
ATOM 1913 C C . LEU A 1 256 ? 63.162 80.914 -5.853 1.00 27.13 277 LEU A C 1
ATOM 1914 O O . LEU A 1 256 ? 63.593 79.796 -5.591 1.00 27.11 277 LEU A O 1
ATOM 1919 N N . GLU A 1 257 ? 63.536 81.599 -6.938 1.00 27.48 278 GLU A N 1
ATOM 1920 C CA . GLU A 1 257 ? 64.429 81.018 -7.956 1.00 28.05 278 GLU A CA 1
ATOM 1921 C C . GLU A 1 257 ? 65.850 80.739 -7.455 1.00 27.43 278 GLU A C 1
ATOM 1922 O O . GLU A 1 257 ? 66.427 79.668 -7.745 1.00 27.14 278 GLU A O 1
ATOM 1928 N N . GLN A 1 258 ? 66.432 81.697 -6.743 1.00 26.16 279 GLN A N 1
ATOM 1929 C CA . GLN A 1 258 ? 67.799 81.563 -6.250 1.00 26.17 279 GLN A CA 1
ATOM 1930 C C . GLN A 1 258 ? 67.854 80.566 -5.092 1.00 25.40 279 GLN A C 1
ATOM 1931 O O . GLN A 1 258 ? 68.856 79.905 -4.900 1.00 25.15 279 GLN A O 1
ATOM 1937 N N . ALA A 1 259 ? 66.776 80.485 -4.318 1.00 25.33 280 ALA A N 1
ATOM 1938 C CA . ALA A 1 259 ? 66.681 79.514 -3.239 1.00 25.32 280 ALA A CA 1
ATOM 1939 C C . ALA A 1 259 ? 66.665 78.097 -3.837 1.00 25.68 280 ALA A C 1
ATOM 1940 O O . ALA A 1 259 ? 67.388 77.213 -3.385 1.00 25.35 280 ALA A O 1
ATOM 1942 N N . ARG A 1 260 ? 65.860 77.913 -4.878 1.00 25.78 281 ARG A N 1
ATOM 1943 C CA . ARG A 1 260 ? 65.753 76.631 -5.564 1.00 26.49 281 ARG A CA 1
ATOM 1944 C C . ARG A 1 260 ? 67.091 76.201 -6.109 1.00 26.94 281 ARG A C 1
ATOM 1945 O O . ARG A 1 260 ? 67.468 75.039 -5.985 1.00 27.03 281 ARG A O 1
ATOM 1953 N N . LYS A 1 261 ? 67.816 77.155 -6.679 1.00 27.58 282 LYS A N 1
ATOM 1954 C CA . LYS A 1 261 ? 69.145 76.929 -7.218 1.00 28.35 282 LYS A CA 1
ATOM 1955 C C . LYS A 1 261 ? 70.130 76.552 -6.132 1.00 28.37 282 LYS A C 1
ATOM 1956 O O . LYS A 1 261 ? 70.987 75.692 -6.347 1.00 28.80 282 LYS A O 1
ATOM 1962 N N . LYS A 1 262 ? 70.054 77.222 -4.986 1.00 28.08 283 LYS A N 1
ATOM 1963 C CA . LYS A 1 262 ? 70.938 76.890 -3.873 1.00 27.92 283 LYS A CA 1
ATOM 1964 C C . LYS A 1 262 ? 70.680 75.438 -3.453 1.00 27.24 283 LYS A C 1
ATOM 1965 O O . LYS A 1 262 ? 71.620 74.699 -3.201 1.00 26.52 283 LYS A O 1
ATOM 1971 N N . ALA A 1 263 ? 69.411 75.041 -3.393 1.00 26.71 284 ALA A N 1
ATOM 1972 C CA . ALA A 1 263 ? 69.053 73.682 -2.960 1.00 26.99 284 ALA A CA 1
ATOM 1973 C C . ALA A 1 263 ? 69.589 72.651 -3.949 1.00 27.26 284 ALA A C 1
ATOM 1974 O O . ALA A 1 263 ? 70.141 71.636 -3.566 1.00 26.69 284 ALA A O 1
ATOM 1976 N N . ARG A 1 264 ? 69.427 72.948 -5.234 1.00 27.61 285 ARG A N 1
ATOM 1977 C CA . ARG A 1 264 ? 69.869 72.070 -6.311 1.00 28.16 285 ARG A CA 1
ATOM 1978 C C . ARG A 1 264 ? 71.389 71.923 -6.336 1.00 27.24 285 ARG A C 1
ATOM 1979 O O . ARG A 1 264 ? 71.885 70.819 -6.512 1.00 27.02 285 ARG A O 1
ATOM 1987 N N . ASP A 1 265 ? 72.116 73.021 -6.128 1.00 26.36 286 ASP A N 1
ATOM 1988 C CA . ASP A 1 265 ? 73.586 72.995 -6.059 1.00 25.90 286 ASP A CA 1
ATOM 1989 C C . ASP A 1 265 ? 74.086 72.217 -4.828 1.00 25.37 286 ASP A C 1
ATOM 1990 O O . ASP A 1 265 ? 75.128 71.557 -4.873 1.00 24.74 286 ASP A O 1
ATOM 1995 N N . LEU A 1 266 ? 73.346 72.307 -3.727 1.00 24.45 287 LEU A N 1
ATOM 1996 C CA . LEU A 1 266 ? 73.688 71.553 -2.529 1.00 24.47 287 LEU A CA 1
ATOM 1997 C C . LEU A 1 266 ? 73.526 70.048 -2.781 1.00 24.25 287 LEU A C 1
ATOM 1998 O O . LEU A 1 266 ? 74.364 69.262 -2.353 1.00 23.54 287 LEU A O 1
ATOM 2003 N N . ILE A 1 267 ? 72.459 69.660 -3.475 1.00 24.75 288 ILE A N 1
ATOM 2004 C CA . ILE A 1 267 ? 72.221 68.242 -3.788 1.00 25.66 288 ILE A CA 1
ATOM 2005 C C . ILE A 1 267 ? 73.241 67.719 -4.788 1.00 26.42 288 ILE A C 1
ATOM 2006 O O . ILE A 1 267 ? 73.728 66.602 -4.641 1.00 26.98 288 ILE A O 1
ATOM 2011 N N . ASP A 1 268 ? 73.571 68.511 -5.802 1.00 27.38 289 ASP A N 1
ATOM 2012 C CA . ASP A 1 268 ? 74.607 68.111 -6.753 1.00 28.16 289 ASP A CA 1
ATOM 2013 C C . ASP A 1 268 ? 75.929 67.903 -5.997 1.00 27.86 289 ASP A C 1
ATOM 2014 O O . ASP A 1 268 ? 76.696 67.003 -6.319 1.00 27.48 289 ASP A O 1
ATOM 2019 N N . ASP A 1 269 ? 76.189 68.740 -4.988 1.00 27.56 290 ASP A N 1
ATOM 2020 C CA . ASP A 1 269 ? 77.405 68.623 -4.177 1.00 27.43 290 ASP A CA 1
ATOM 2021 C C . ASP A 1 269 ? 77.344 67.351 -3.320 1.00 26.91 290 ASP A C 1
ATOM 2022 O O . ASP A 1 269 ? 78.347 66.666 -3.137 1.00 26.70 290 ASP A O 1
ATOM 2027 N N . ALA A 1 270 ? 76.154 67.039 -2.817 1.00 26.35 291 ALA A N 1
ATOM 2028 C CA . ALA A 1 270 ? 75.935 65.830 -2.041 1.00 26.26 291 ALA A CA 1
ATOM 2029 C C . ALA A 1 270 ? 76.164 64.607 -2.913 1.00 26.41 291 ALA A C 1
ATOM 2030 O O . ALA A 1 270 ? 76.774 63.648 -2.469 1.00 26.46 291 ALA A O 1
ATOM 2032 N N . ARG A 1 271 ? 75.687 64.647 -4.156 1.00 26.93 292 ARG A N 1
ATOM 2033 C CA . ARG A 1 271 ? 75.888 63.543 -5.095 1.00 27.77 292 ARG A CA 1
ATOM 2034 C C . ARG A 1 271 ? 77.377 63.333 -5.364 1.00 28.02 292 ARG A C 1
ATOM 2035 O O . ARG A 1 271 ? 77.837 62.202 -5.438 1.00 27.64 292 ARG A O 1
ATOM 2043 N N . GLN A 1 272 ? 78.120 64.427 -5.478 1.00 28.41 293 GLN A N 1
ATOM 2044 C CA . GLN A 1 272 ? 79.550 64.352 -5.768 1.00 29.05 293 GLN A CA 1
ATOM 2045 C C . GLN A 1 272 ? 80.260 63.638 -4.645 1.00 28.84 293 GLN A C 1
ATOM 2046 O O . GLN A 1 272 ? 81.060 62.747 -4.898 1.00 29.43 293 GLN A O 1
ATOM 2052 N N . SER A 1 273 ? 79.946 64.002 -3.403 1.00 28.72 294 SER A N 1
ATOM 2053 C CA . SER A 1 273 ? 80.514 63.331 -2.234 1.00 28.70 294 SER A CA 1
ATOM 2054 C C . SER A 1 273 ? 80.254 61.824 -2.255 1.00 28.86 294 SER A C 1
ATOM 2055 O O . SER A 1 273 ? 81.143 61.046 -1.948 1.00 28.79 294 SER A O 1
ATOM 2058 N N . LEU A 1 274 ? 79.028 61.428 -2.579 1.00 29.44 295 LEU A N 1
ATOM 2059 C CA . LEU A 1 274 ? 78.666 60.005 -2.650 1.00 29.79 295 LEU A CA 1
ATOM 2060 C C . LEU A 1 274 ? 79.472 59.246 -3.717 1.00 30.81 295 LEU A C 1
ATOM 2061 O O . LEU A 1 274 ? 79.732 58.062 -3.545 1.00 30.71 295 LEU A O 1
ATOM 2066 N N . LYS A 1 275 ? 79.870 59.919 -4.800 1.00 31.59 296 LYS A N 1
ATOM 2067 C CA . LYS A 1 275 ? 80.704 59.288 -5.837 1.00 32.26 296 LYS A CA 1
ATOM 2068 C C . LYS A 1 275 ? 82.012 58.741 -5.256 1.00 32.60 296 LYS A C 1
ATOM 2069 O O . LYS A 1 275 ? 82.471 57.679 -5.650 1.00 33.03 296 LYS A O 1
ATOM 2075 N N . GLN A 1 276 ? 82.589 59.462 -4.300 1.00 33.38 297 GLN A N 1
ATOM 2076 C CA . GLN A 1 276 ? 83.796 59.026 -3.599 1.00 34.01 297 GLN A CA 1
ATOM 2077 C C . GLN A 1 276 ? 83.589 57.715 -2.830 1.00 34.18 297 GLN A C 1
ATOM 2078 O O . GLN A 1 276 ? 84.513 56.909 -2.707 1.00 34.15 297 GLN A O 1
ATOM 2084 N N . LEU A 1 277 ? 82.385 57.520 -2.294 1.00 33.99 298 LEU A N 1
ATOM 2085 C CA . LEU A 1 277 ? 82.047 56.287 -1.591 1.00 34.26 298 LEU A CA 1
ATOM 2086 C C . LEU A 1 277 ? 81.738 55.137 -2.533 1.00 34.79 298 LEU A C 1
ATOM 2087 O O . LEU A 1 277 ? 82.073 53.989 -2.239 1.00 34.64 298 LEU A O 1
ATOM 2092 N N . ALA A 1 278 ? 81.072 55.445 -3.642 1.00 35.56 299 ALA A N 1
ATOM 2093 C CA . ALA A 1 278 ? 80.741 54.450 -4.660 1.00 36.49 299 ALA A CA 1
ATOM 2094 C C . ALA A 1 278 ? 82.012 53.886 -5.311 1.00 37.32 299 ALA A C 1
ATOM 2095 O O . ALA A 1 278 ? 82.015 52.758 -5.799 1.00 37.70 299 ALA A O 1
ATOM 2097 N N . GLU A 1 279 ? 83.075 54.690 -5.296 1.00 38.52 300 GLU A N 1
ATOM 2098 C CA . GLU A 1 279 ? 84.421 54.297 -5.744 1.00 39.54 300 GLU A CA 1
ATOM 2099 C C . GLU A 1 279 ? 85.034 53.179 -4.895 1.00 39.49 300 GLU A C 1
ATOM 2100 O O . GLU A 1 279 ? 85.883 52.422 -5.363 1.00 40.00 300 GLU A O 1
ATOM 2106 N N . GLN A 1 280 ? 84.617 53.112 -3.638 1.00 39.43 301 GLN A N 1
ATOM 2107 C CA . GLN A 1 280 ? 85.085 52.109 -2.700 1.00 39.30 301 GLN A CA 1
ATOM 2108 C C . GLN A 1 280 ? 84.087 50.944 -2.594 1.00 38.62 301 GLN A C 1
ATOM 2109 O O . GLN A 1 280 ? 84.083 50.210 -1.605 1.00 38.99 301 GLN A O 1
ATOM 2115 N N . SER A 1 281 ? 83.250 50.794 -3.616 1.00 37.61 302 SER A N 1
ATOM 2116 C CA . SER A 1 281 ? 82.260 49.718 -3.721 1.00 36.98 302 SER A CA 1
ATOM 2117 C C . SER A 1 281 ? 81.210 49.685 -2.598 1.00 35.68 302 SER A C 1
ATOM 2118 O O . SER A 1 281 ? 80.722 48.617 -2.206 1.00 35.55 302 SER A O 1
ATOM 2121 N N . LEU A 1 282 ? 80.867 50.865 -2.092 1.00 34.25 303 LEU A N 1
ATOM 2122 C CA . LEU A 1 282 ? 79.710 51.032 -1.218 1.00 32.88 303 LEU A CA 1
ATOM 2123 C C . LEU A 1 282 ? 78.507 51.432 -2.074 1.00 31.66 303 LEU A C 1
ATOM 2124 O O . LEU A 1 282 ? 78.621 52.255 -2.988 1.00 31.32 303 LEU A O 1
ATOM 2129 N N . ASP A 1 283 ? 77.361 50.827 -1.799 1.00 30.63 304 ASP A N 1
ATOM 2130 C CA . ASP A 1 283 ? 76.127 51.123 -2.528 1.00 29.60 304 ASP A CA 1
ATOM 2131 C C . ASP A 1 283 ? 75.516 52.431 -2.021 1.00 28.62 304 ASP A C 1
ATOM 2132 O O . ASP A 1 283 ? 74.919 52.474 -0.953 1.00 27.93 304 ASP A O 1
ATOM 2137 N N . THR A 1 284 ? 75.655 53.496 -2.801 1.00 27.78 305 THR A N 1
ATOM 2138 C CA . THR A 1 284 ? 75.152 54.812 -2.395 1.00 27.48 305 THR A CA 1
ATOM 2139 C C . THR A 1 284 ? 73.775 55.130 -2.963 1.00 26.98 305 THR A C 1
ATOM 2140 O O . THR A 1 284 ? 73.314 56.269 -2.852 1.00 26.90 305 THR A O 1
ATOM 2144 N N . SER A 1 285 ? 73.115 54.136 -3.549 1.00 25.87 306 SER A N 1
ATOM 2145 C CA . SER A 1 285 ? 71.884 54.371 -4.303 1.00 25.78 306 SER A CA 1
ATOM 2146 C C . SER A 1 285 ? 70.718 54.922 -3.460 1.00 24.86 306 SER A C 1
ATOM 2147 O O . SER A 1 285 ? 69.989 55.799 -3.922 1.00 24.04 306 SER A O 1
ATOM 2150 N N . ALA A 1 286 ? 70.538 54.423 -2.237 1.00 24.31 307 ALA A N 1
ATOM 2151 C CA . ALA A 1 286 ? 69.491 54.957 -1.356 1.00 23.85 307 ALA A CA 1
ATOM 2152 C C . ALA A 1 286 ? 69.813 56.402 -0.925 1.00 23.51 307 ALA A C 1
ATOM 2153 O O . ALA A 1 286 ? 68.927 57.234 -0.865 1.00 22.49 307 ALA A O 1
ATOM 2155 N N . LEU A 1 287 ? 71.082 56.696 -0.670 1.00 23.59 308 LEU A N 1
ATOM 2156 C CA . LEU A 1 287 ? 71.476 58.050 -0.254 1.00 24.04 308 LEU A CA 1
ATOM 2157 C C . LEU A 1 287 ? 71.375 59.070 -1.370 1.00 24.05 308 LEU A C 1
ATOM 2158 O O . LEU A 1 287 ? 71.128 60.238 -1.104 1.00 24.30 308 LEU A O 1
ATOM 2163 N N . GLU A 1 288 ? 71.575 58.648 -2.614 1.00 24.92 309 GLU A N 1
ATOM 2164 C CA . GLU A 1 288 ? 71.455 59.578 -3.734 1.00 25.79 309 GLU A CA 1
ATOM 2165 C C . GLU A 1 288 ? 69.982 59.834 -4.045 1.00 25.52 309 GLU A C 1
ATOM 2166 O O . GLU A 1 288 ? 69.605 60.961 -4.347 1.00 25.13 309 GLU A O 1
ATOM 2172 N N . ALA A 1 289 ? 69.152 58.797 -3.927 1.00 25.73 310 ALA A N 1
ATOM 2173 C CA . ALA A 1 289 ? 67.709 58.953 -4.149 1.00 25.33 310 ALA A CA 1
ATOM 2174 C C . ALA A 1 289 ? 67.099 59.830 -3.059 1.00 25.32 310 ALA A C 1
ATOM 2175 O O . ALA A 1 289 ? 66.202 60.633 -3.328 1.00 24.76 310 ALA A O 1
ATOM 2177 N N . LEU A 1 290 ? 67.591 59.677 -1.828 1.00 25.18 311 LEU A N 1
ATOM 2178 C CA . LEU A 1 290 ? 67.117 60.499 -0.711 1.00 25.23 311 LEU A CA 1
ATOM 2179 C C . LEU A 1 290 ? 67.520 61.954 -0.959 1.00 24.32 311 LEU A C 1
ATOM 2180 O O . LEU A 1 290 ? 66.719 62.872 -0.780 1.00 23.70 311 LEU A O 1
ATOM 2185 N N . ALA A 1 291 ? 68.758 62.146 -1.399 1.00 23.80 312 ALA A N 1
ATOM 2186 C CA . ALA A 1 291 ? 69.282 63.481 -1.672 1.00 24.14 312 ALA A CA 1
ATOM 2187 C C . ALA A 1 291 ? 68.410 64.218 -2.687 1.00 24.07 312 ALA A C 1
ATOM 2188 O O . ALA A 1 291 ? 68.063 65.382 -2.480 1.00 23.69 312 ALA A O 1
ATOM 2190 N N . ASP A 1 292 ? 68.027 63.538 -3.761 1.00 24.24 313 ASP A N 1
ATOM 2191 C CA . ASP A 1 292 ? 67.146 64.143 -4.772 1.00 24.99 313 ASP A CA 1
ATOM 2192 C C . ASP A 1 292 ? 65.751 64.427 -4.242 1.00 24.15 313 ASP A C 1
ATOM 2193 O O . ASP A 1 292 ? 65.146 65.464 -4.565 1.00 23.53 313 ASP A O 1
ATOM 2198 N N . TYR A 1 293 ? 65.233 63.497 -3.445 1.00 23.64 314 TYR A N 1
ATOM 2199 C CA . TYR A 1 293 ? 63.890 63.636 -2.889 1.00 23.49 314 TYR A CA 1
ATOM 2200 C C . TYR A 1 293 ? 63.824 64.844 -1.957 1.00 23.57 314 TYR A C 1
ATOM 2201 O O . TYR A 1 293 ? 62.829 65.529 -1.919 1.00 22.72 314 TYR A O 1
ATOM 2210 N N . ILE A 1 294 ? 64.902 65.112 -1.229 1.00 24.12 315 ILE A N 1
ATOM 2211 C CA . ILE A 1 294 ? 64.949 66.247 -0.301 1.00 24.93 315 ILE A CA 1
ATOM 2212 C C . ILE A 1 294 ? 64.575 67.576 -0.977 1.00 25.41 315 ILE A C 1
ATOM 2213 O O . ILE A 1 294 ? 64.017 68.468 -0.326 1.00 25.21 315 ILE A O 1
ATOM 2218 N N . ILE A 1 295 ? 64.848 67.702 -2.274 1.00 25.98 316 ILE A N 1
ATOM 2219 C CA . ILE A 1 295 ? 64.481 68.928 -3.003 1.00 26.46 316 ILE A CA 1
ATOM 2220 C C . ILE A 1 295 ? 63.393 68.781 -4.066 1.00 26.91 316 ILE A C 1
ATOM 2221 O O . ILE A 1 295 ? 62.930 69.779 -4.622 1.00 26.80 316 ILE A O 1
ATOM 2226 N N . GLN A 1 296 ? 62.982 67.543 -4.337 1.00 26.94 317 GLN A N 1
ATOM 2227 C CA . GLN A 1 296 ? 61.911 67.267 -5.284 1.00 27.25 317 GLN A CA 1
ATOM 2228 C C . GLN A 1 296 ? 60.573 67.102 -4.575 1.00 26.71 317 GLN A C 1
ATOM 2229 O O . GLN A 1 296 ? 59.514 67.225 -5.193 1.00 27.01 317 GLN A O 1
ATOM 2235 N N . ARG A 1 297 ? 60.620 66.825 -3.280 1.00 26.09 318 ARG A N 1
ATOM 2236 C CA . ARG A 1 297 ? 59.418 66.570 -2.503 1.00 25.94 318 ARG A CA 1
ATOM 2237 C C . ARG A 1 297 ? 58.558 67.817 -2.386 1.00 26.24 318 ARG A C 1
ATOM 2238 O O . ARG A 1 297 ? 59.053 68.938 -2.448 1.00 25.48 318 ARG A O 1
ATOM 2246 N N . ASN A 1 298 ? 57.269 67.601 -2.191 1.00 26.97 319 ASN A N 1
ATOM 2247 C CA . ASN A 1 298 ? 56.321 68.702 -2.054 1.00 28.44 319 ASN A CA 1
ATOM 2248 C C . ASN A 1 298 ? 55.711 68.729 -0.676 1.00 28.47 319 ASN A C 1
ATOM 2249 O O . ASN A 1 298 ? 54.731 69.426 -0.440 1.00 28.00 319 ASN A O 1
ATOM 2254 N N . LYS A 1 299 ? 56.326 67.972 0.234 1.00 29.44 320 LYS A N 1
ATOM 2255 C CA . LYS A 1 299 ? 55.925 67.944 1.642 1.00 30.19 320 LYS A CA 1
ATOM 2256 C C . LYS A 1 299 ? 57.081 67.487 2.528 1.00 30.38 320 LYS A C 1
ATOM 2257 O O . LYS A 1 299 ? 56.992 67.504 3.759 1.00 30.94 320 LYS A O 1
ATOM 2264 N N . ASP B 1 2 ? 19.060 6.498 -16.010 1.00 36.37 23 ASP B N 1
ATOM 2265 C CA . ASP B 1 2 ? 17.827 7.340 -15.968 1.00 36.07 23 ASP B CA 1
ATOM 2266 C C . ASP B 1 2 ? 17.853 8.266 -14.742 1.00 35.62 23 ASP B C 1
ATOM 2267 O O . ASP B 1 2 ? 17.713 7.800 -13.603 1.00 35.09 23 ASP B O 1
ATOM 2272 N N . PHE B 1 3 ? 18.002 9.572 -14.969 1.00 34.42 24 PHE B N 1
ATOM 2273 C CA . PHE B 1 3 ? 18.233 10.472 -13.845 1.00 33.65 24 PHE B CA 1
ATOM 2274 C C . PHE B 1 3 ? 17.015 10.695 -12.946 1.00 33.05 24 PHE B C 1
ATOM 2275 O O . PHE B 1 3 ? 17.179 10.672 -11.738 1.00 32.55 24 PHE B O 1
ATOM 2283 N N . PRO B 1 4 ? 15.817 10.901 -13.503 1.00 32.85 25 PRO B N 1
ATOM 2284 C CA . PRO B 1 4 ? 14.606 11.056 -12.680 1.00 32.66 25 PRO B CA 1
ATOM 2285 C C . PRO B 1 4 ? 14.285 9.869 -11.768 1.00 32.36 25 PRO B C 1
ATOM 2286 O O . PRO B 1 4 ? 13.759 10.093 -10.685 1.00 31.80 25 PRO B O 1
ATOM 2290 N N . GLN B 1 5 ? 14.594 8.643 -12.190 1.00 31.98 26 GLN B N 1
ATOM 2291 C CA . GLN B 1 5 ? 14.399 7.478 -11.329 1.00 32.12 26 GLN B CA 1
ATOM 2292 C C . GLN B 1 5 ? 15.524 7.368 -10.279 1.00 30.90 26 GLN B C 1
ATOM 2293 O O . GLN B 1 5 ? 15.304 6.829 -9.213 1.00 30.46 26 GLN B O 1
ATOM 2299 N N . GLN B 1 6 ? 16.715 7.872 -10.583 1.00 30.18 27 GLN B N 1
ATOM 2300 C CA . GLN B 1 6 ? 17.778 7.963 -9.575 1.00 30.30 27 GLN B CA 1
ATOM 2301 C C . GLN B 1 6 ? 17.364 8.924 -8.464 1.00 29.14 27 GLN B C 1
ATOM 2302 O O . GLN B 1 6 ? 17.509 8.604 -7.285 1.00 29.47 27 GLN B O 1
ATOM 2308 N N . LEU B 1 7 ? 16.838 10.086 -8.841 1.00 27.84 28 LEU B N 1
ATOM 2309 C CA . LEU B 1 7 ? 16.384 11.074 -7.864 1.00 27.57 28 LEU B CA 1
ATOM 2310 C C . LEU B 1 7 ? 15.317 10.478 -6.961 1.00 27.38 28 LEU B C 1
ATOM 2311 O O . LEU B 1 7 ? 15.364 10.643 -5.741 1.00 26.09 28 LEU B O 1
ATOM 2316 N N . GLU B 1 8 ? 14.358 9.786 -7.573 1.00 27.02 29 GLU B N 1
ATOM 2317 C CA . GLU B 1 8 ? 13.207 9.269 -6.847 1.00 27.65 29 GLU B CA 1
ATOM 2318 C C . GLU B 1 8 ? 13.618 8.112 -5.938 1.00 26.50 29 GLU B C 1
ATOM 2319 O O . GLU B 1 8 ? 13.115 8.008 -4.823 1.00 26.62 29 GLU B O 1
ATOM 2325 N N . ALA B 1 9 ? 14.513 7.250 -6.421 1.00 25.43 30 ALA B N 1
ATOM 2326 C CA . ALA B 1 9 ? 15.092 6.179 -5.610 1.00 24.85 30 ALA B CA 1
ATOM 2327 C C . ALA B 1 9 ? 15.864 6.765 -4.421 1.00 24.65 30 ALA B C 1
ATOM 2328 O O . ALA B 1 9 ? 15.827 6.211 -3.318 1.00 23.25 30 ALA B O 1
ATOM 2330 N N . CYS B 1 10 ? 16.556 7.885 -4.650 1.00 24.00 31 CYS B N 1
ATOM 2331 C CA . CYS B 1 10 ? 17.315 8.544 -3.589 1.00 23.64 31 CYS B CA 1
ATOM 2332 C C . CYS B 1 10 ? 16.374 9.096 -2.524 1.00 23.27 31 CYS B C 1
ATOM 2333 O O . CYS B 1 10 ? 16.578 8.876 -1.336 1.00 23.22 31 CYS B O 1
ATOM 2336 N N . VAL B 1 11 ? 15.323 9.779 -2.945 1.00 23.25 32 VAL B N 1
ATOM 2337 C CA . VAL B 1 11 ? 14.334 10.280 -2.006 1.00 23.43 32 VAL B CA 1
ATOM 2338 C C . VAL B 1 11 ? 13.811 9.132 -1.138 1.00 23.73 32 VAL B C 1
ATOM 2339 O O . VAL B 1 11 ? 13.641 9.300 0.067 1.00 23.38 32 VAL B O 1
ATOM 2343 N N . LYS B 1 12 ? 13.581 7.964 -1.737 1.00 23.54 33 LYS B N 1
ATOM 2344 C CA . LYS B 1 12 ? 13.012 6.852 -0.972 1.00 24.03 33 LYS B CA 1
ATOM 2345 C C . LYS B 1 12 ? 14.026 6.287 -0.004 1.00 22.89 33 LYS B C 1
ATOM 2346 O O . LYS B 1 12 ? 13.699 6.017 1.145 1.00 23.39 33 LYS B O 1
ATOM 2352 N N . GLN B 1 13 ? 15.257 6.124 -0.468 1.00 22.27 34 GLN B N 1
ATOM 2353 C CA . GLN B 1 13 ? 16.335 5.645 0.380 1.00 21.89 34 GLN B CA 1
ATOM 2354 C C . GLN B 1 13 ? 16.518 6.604 1.561 1.00 21.61 34 GLN B C 1
ATOM 2355 O O . GLN B 1 13 ? 16.596 6.163 2.704 1.00 21.00 34 GLN B O 1
ATOM 2361 N N . ALA B 1 14 ? 16.556 7.906 1.285 1.00 21.58 35 ALA B N 1
ATOM 2362 C CA . ALA B 1 14 ? 16.835 8.916 2.323 1.00 21.82 35 ALA B CA 1
ATOM 2363 C C . ALA B 1 14 ? 15.684 9.025 3.317 1.00 21.73 35 ALA B C 1
ATOM 2364 O O . ALA B 1 14 ? 15.897 9.174 4.508 1.00 21.94 35 ALA B O 1
ATOM 2366 N N . ASN B 1 15 ? 14.461 8.963 2.822 1.00 22.10 36 ASN B N 1
ATOM 2367 C CA . ASN B 1 15 ? 13.289 8.996 3.699 1.00 22.38 36 ASN B CA 1
ATOM 2368 C C . ASN B 1 15 ? 13.237 7.812 4.655 1.00 22.64 36 ASN B C 1
ATOM 2369 O O . ASN B 1 15 ? 12.857 7.962 5.811 1.00 22.97 36 ASN B O 1
ATOM 2374 N N . GLN B 1 16 ? 13.604 6.637 4.160 1.00 22.84 37 GLN B N 1
ATOM 2375 C CA . GLN B 1 16 ? 13.624 5.438 4.978 1.00 23.34 37 GLN B CA 1
ATOM 2376 C C . GLN B 1 16 ? 14.720 5.582 6.039 1.00 23.12 37 GLN B C 1
ATOM 2377 O O . GLN B 1 16 ? 14.542 5.183 7.178 1.00 23.43 37 GLN B O 1
ATOM 2383 N N . ALA B 1 17 ? 15.855 6.146 5.653 1.00 22.32 38 ALA B N 1
ATOM 2384 C CA . ALA B 1 17 ? 16.974 6.318 6.569 1.00 22.90 38 ALA B CA 1
ATOM 2385 C C . ALA B 1 17 ? 16.590 7.296 7.679 1.00 22.66 38 ALA B C 1
ATOM 2386 O O . ALA B 1 17 ? 16.750 6.992 8.861 1.00 22.59 38 ALA B O 1
ATOM 2388 N N . LEU B 1 18 ? 16.069 8.457 7.288 1.00 22.88 39 LEU B N 1
ATOM 2389 C CA . LEU B 1 18 ? 15.603 9.462 8.244 1.00 23.19 39 LEU B CA 1
ATOM 2390 C C . LEU B 1 18 ? 14.565 8.869 9.206 1.00 23.67 39 LEU B C 1
ATOM 2391 O O . LEU B 1 18 ? 14.665 9.037 10.415 1.00 22.94 39 LEU B O 1
ATOM 2396 N N . SER B 1 19 ? 13.573 8.180 8.654 1.00 24.43 40 SER B N 1
ATOM 2397 C CA . SER B 1 19 ? 12.506 7.580 9.458 1.00 25.35 40 SER B CA 1
ATOM 2398 C C . SER B 1 19 ? 13.043 6.579 10.487 1.00 25.98 40 SER B C 1
ATOM 2399 O O . SER B 1 19 ? 12.547 6.525 11.610 1.00 26.04 40 SER B O 1
ATOM 2402 N N . ARG B 1 20 ? 14.062 5.813 10.094 1.00 26.60 41 ARG B N 1
ATOM 2403 C CA . ARG B 1 20 ? 14.700 4.820 10.962 1.00 27.70 41 ARG B CA 1
ATOM 2404 C C . ARG B 1 20 ? 15.407 5.464 12.148 1.00 27.46 41 ARG B C 1
ATOM 2405 O O . ARG B 1 20 ? 15.465 4.877 13.237 1.00 27.43 41 ARG B O 1
ATOM 2413 N N . PHE B 1 21 ? 15.967 6.655 11.926 1.00 27.31 42 PHE B N 1
ATOM 2414 C CA . PHE B 1 21 ? 16.692 7.373 12.965 1.00 26.91 42 PHE B CA 1
ATOM 2415 C C . PHE B 1 21 ? 15.763 8.164 13.851 1.00 27.56 42 PHE B C 1
ATOM 2416 O O . PHE B 1 21 ? 16.136 8.505 14.964 1.00 28.14 42 PHE B O 1
ATOM 2424 N N . ILE B 1 22 ? 14.563 8.457 13.357 1.00 28.06 43 ILE B N 1
ATOM 2425 C CA . ILE B 1 22 ? 13.570 9.208 14.113 1.00 29.01 43 ILE B CA 1
ATOM 2426 C C . ILE B 1 22 ? 12.719 8.257 14.959 1.00 29.75 43 ILE B C 1
ATOM 2427 O O . ILE B 1 22 ? 12.120 8.678 15.948 1.00 30.10 43 ILE B O 1
ATOM 2432 N N . ALA B 1 23 ? 12.698 6.977 14.580 1.00 30.36 44 ALA B N 1
ATOM 2433 C CA . ALA B 1 23 ? 11.784 5.995 15.172 1.00 30.63 44 ALA B CA 1
ATOM 2434 C C . ALA B 1 23 ? 12.021 5.762 16.651 1.00 30.90 44 ALA B C 1
ATOM 2435 O O . ALA B 1 23 ? 11.052 5.739 17.415 1.00 31.31 44 ALA B O 1
ATOM 2437 N N . PRO B 1 24 ? 13.278 5.595 17.074 1.00 31.28 45 PRO B N 1
ATOM 2438 C CA . PRO B 1 24 ? 13.573 5.370 18.494 1.00 31.54 45 PRO B CA 1
ATOM 2439 C C . PRO B 1 24 ? 13.423 6.610 19.377 1.00 31.62 45 PRO B C 1
ATOM 2440 O O . PRO B 1 24 ? 13.551 6.466 20.594 1.00 32.39 45 PRO B O 1
ATOM 2444 N N . LEU B 1 25 ? 13.184 7.790 18.794 1.00 30.70 46 LEU B N 1
ATOM 2445 C CA . LEU B 1 25 ? 13.053 9.012 19.575 1.00 30.07 46 LEU B CA 1
ATOM 2446 C C . LEU B 1 25 ? 11.801 8.963 20.448 1.00 29.37 46 LEU B C 1
ATOM 2447 O O . LEU B 1 25 ? 10.747 8.494 20.005 1.00 29.73 46 LEU B O 1
ATOM 2452 N N . PRO B 1 26 ? 11.903 9.477 21.669 1.00 28.40 47 PRO B N 1
ATOM 2453 C CA . PRO B 1 26 ? 10.738 9.551 22.553 1.00 28.09 47 PRO B CA 1
ATOM 2454 C C . PRO B 1 26 ? 9.796 10.657 22.100 1.00 27.75 47 PRO B C 1
ATOM 2455 O O . PRO B 1 26 ? 10.119 11.411 21.154 1.00 26.90 47 PRO B O 1
ATOM 2459 N N . PHE B 1 27 ? 8.630 10.724 22.739 1.00 27.16 48 PHE B N 1
ATOM 2460 C CA . PHE B 1 27 ? 7.644 11.774 22.477 1.00 27.19 48 PHE B CA 1
ATOM 2461 C C . PHE B 1 27 ? 7.094 11.730 21.053 1.00 27.15 48 PHE B C 1
ATOM 2462 O O . PHE B 1 27 ? 6.729 12.755 20.491 1.00 26.43 48 PHE B O 1
ATOM 2470 N N . GLN B 1 28 ? 7.015 10.534 20.489 1.00 27.91 49 GLN B N 1
ATOM 2471 C CA . GLN B 1 28 ? 6.310 10.320 19.224 1.00 28.60 49 GLN B CA 1
ATOM 2472 C C . GLN B 1 28 ? 4.868 10.796 19.363 1.00 29.43 49 GLN B C 1
ATOM 2473 O O . GLN B 1 28 ? 4.275 10.720 20.449 1.00 30.02 49 GLN B O 1
ATOM 2479 N N . ASN B 1 29 ? 4.311 11.291 18.268 1.00 30.07 50 ASN B N 1
ATOM 2480 C CA . ASN B 1 29 ? 2.942 11.787 18.226 1.00 30.82 50 ASN B CA 1
ATOM 2481 C C . ASN B 1 29 ? 2.684 12.898 19.244 1.00 30.94 50 ASN B C 1
ATOM 2482 O O . ASN B 1 29 ? 1.596 12.983 19.805 1.00 31.98 50 ASN B O 1
ATOM 2487 N N . THR B 1 30 ? 3.705 13.716 19.507 1.00 30.13 51 THR B N 1
ATOM 2488 C CA . THR B 1 30 ? 3.529 14.982 20.201 1.00 29.44 51 THR B CA 1
ATOM 2489 C C . THR B 1 30 ? 3.901 16.083 19.216 1.00 28.76 51 THR B C 1
ATOM 2490 O O . THR B 1 30 ? 4.574 15.800 18.231 1.00 29.08 51 THR B O 1
ATOM 2494 N N . PRO B 1 31 ? 3.458 17.318 19.450 1.00 28.09 52 PRO B N 1
ATOM 2495 C CA . PRO B 1 31 ? 3.684 18.421 18.494 1.00 27.28 52 PRO B CA 1
ATOM 2496 C C . PRO B 1 31 ? 5.135 18.643 18.041 1.00 26.19 52 PRO B C 1
ATOM 2497 O O . PRO B 1 31 ? 5.357 18.854 16.853 1.00 25.60 52 PRO B O 1
ATOM 2501 N N . VAL B 1 32 ? 6.100 18.595 18.957 1.00 24.76 53 VAL B N 1
ATOM 2502 C CA . VAL B 1 32 ? 7.479 18.902 18.602 1.00 23.94 53 VAL B CA 1
ATOM 2503 C C . VAL B 1 32 ? 8.074 17.824 17.690 1.00 22.86 53 VAL B C 1
ATOM 2504 O O . VAL B 1 32 ? 8.719 18.150 16.704 1.00 21.98 53 VAL B O 1
ATOM 2508 N N . VAL B 1 33 ? 7.822 16.549 17.991 1.00 22.17 54 VAL B N 1
ATOM 2509 C CA . VAL B 1 33 ? 8.303 15.456 17.145 1.00 22.05 54 VAL B CA 1
ATOM 2510 C C . VAL B 1 33 ? 7.547 15.414 15.816 1.00 22.15 54 VAL B C 1
ATOM 2511 O O . VAL B 1 33 ? 8.108 15.076 14.775 1.00 21.53 54 VAL B O 1
ATOM 2515 N N . GLU B 1 34 ? 6.273 15.760 15.844 1.00 22.30 55 GLU B N 1
ATOM 2516 C CA . GLU B 1 34 ? 5.501 15.839 14.612 1.00 23.31 55 GLU B CA 1
ATOM 2517 C C . GLU B 1 34 ? 6.023 16.965 13.727 1.00 22.40 55 GLU B C 1
ATOM 2518 O O . GLU B 1 34 ? 6.016 16.837 12.516 1.00 21.26 55 GLU B O 1
ATOM 2524 N N . THR B 1 35 ? 6.497 18.044 14.344 1.00 21.39 56 THR B N 1
ATOM 2525 C CA . THR B 1 35 ? 7.105 19.143 13.607 1.00 21.78 56 THR B CA 1
ATOM 2526 C C . THR B 1 35 ? 8.406 18.684 12.964 1.00 21.83 56 THR B C 1
ATOM 2527 O O . THR B 1 35 ? 8.671 19.001 11.808 1.00 21.23 56 THR B O 1
ATOM 2531 N N . MET B 1 36 ? 9.220 17.953 13.728 1.00 21.95 57 MET B N 1
ATOM 2532 C CA . MET B 1 36 ? 10.470 17.408 13.215 1.00 21.91 57 MET B CA 1
ATOM 2533 C C . MET B 1 36 ? 10.221 16.502 12.014 1.00 22.56 57 MET B C 1
ATOM 2534 O O . MET B 1 36 ? 10.951 16.565 11.024 1.00 22.83 57 MET B O 1
ATOM 2539 N N . GLN B 1 37 ? 9.179 15.676 12.088 1.00 23.09 58 GLN B N 1
ATOM 2540 C CA . GLN B 1 37 ? 8.895 14.714 11.016 1.00 23.09 58 GLN B CA 1
ATOM 2541 C C . GLN B 1 37 ? 8.393 15.435 9.787 1.00 22.65 58 GLN B C 1
ATOM 2542 O O . GLN B 1 37 ? 8.764 15.123 8.661 1.00 22.15 58 GLN B O 1
ATOM 2548 N N . TYR B 1 38 ? 7.531 16.402 10.028 1.00 22.64 59 TYR B N 1
ATOM 2549 C CA . TYR B 1 38 ? 6.942 17.213 8.974 1.00 22.81 59 TYR B CA 1
ATOM 2550 C C . TYR B 1 38 ? 8.051 17.978 8.237 1.00 22.85 59 TYR B C 1
ATOM 2551 O O . TYR B 1 38 ? 8.114 17.976 7.010 1.00 22.68 59 TYR B O 1
ATOM 2560 N N . GLY B 1 39 ? 8.948 18.591 9.005 1.00 22.75 60 GLY B N 1
ATOM 2561 C CA . GLY B 1 39 ? 10.014 19.408 8.455 1.00 22.25 60 GLY B CA 1
ATOM 2562 C C . GLY B 1 39 ? 11.071 18.608 7.738 1.00 22.08 60 GLY B C 1
ATOM 2563 O O . GLY B 1 39 ? 11.669 19.088 6.782 1.00 21.36 60 GLY B O 1
ATOM 2564 N N . ALA B 1 40 ? 11.310 17.384 8.201 1.00 22.33 61 ALA B N 1
ATOM 2565 C CA . ALA B 1 40 ? 12.382 16.568 7.656 1.00 22.52 61 ALA B CA 1
ATOM 2566 C C . ALA B 1 40 ? 11.925 15.698 6.492 1.00 23.07 61 ALA B C 1
ATOM 2567 O O . ALA B 1 40 ? 12.692 15.487 5.548 1.00 22.77 61 ALA B O 1
ATOM 2569 N N . LEU B 1 41 ? 10.682 15.220 6.538 1.00 23.33 62 LEU B N 1
ATOM 2570 C CA . LEU B 1 41 ? 10.265 14.079 5.705 1.00 24.30 62 LEU B CA 1
ATOM 2571 C C . LEU B 1 41 ? 9.241 14.390 4.610 1.00 24.83 62 LEU B C 1
ATOM 2572 O O . LEU B 1 41 ? 9.168 13.668 3.615 1.00 24.82 62 LEU B O 1
ATOM 2577 N N . LEU B 1 42 ? 8.480 15.459 4.784 1.00 25.44 63 LEU B N 1
ATOM 2578 C CA . LEU B 1 42 ? 7.363 15.761 3.890 1.00 26.38 63 LEU B CA 1
ATOM 2579 C C . LEU B 1 42 ? 7.833 16.671 2.741 1.00 26.06 63 LEU B C 1
ATOM 2580 O O . LEU B 1 42 ? 7.862 17.895 2.846 1.00 27.01 63 LEU B O 1
ATOM 2585 N N . GLY B 1 43 ? 8.237 16.048 1.651 1.00 25.60 64 GLY B N 1
ATOM 2586 C CA . GLY B 1 43 ? 8.677 16.778 0.477 1.00 25.47 64 GLY B CA 1
ATOM 2587 C C . GLY B 1 43 ? 10.152 17.095 0.529 1.00 24.67 64 GLY B C 1
ATOM 2588 O O . GLY B 1 43 ? 10.821 16.878 1.542 1.00 24.85 64 GLY B O 1
ATOM 2589 N N . GLY B 1 44 ? 10.655 17.628 -0.575 1.00 24.17 65 GLY B N 1
ATOM 2590 C CA . GLY B 1 44 ? 12.046 18.001 -0.702 1.00 23.50 65 GLY B CA 1
ATOM 2591 C C . GLY B 1 44 ? 12.688 17.037 -1.671 1.00 23.34 65 GLY B C 1
ATOM 2592 O O . GLY B 1 44 ? 12.221 15.901 -1.822 1.00 23.79 65 GLY B O 1
ATOM 2593 N N . LYS B 1 45 ? 13.776 17.465 -2.305 1.00 22.25 66 LYS B N 1
ATOM 2594 C CA . LYS B 1 45 ? 14.378 16.698 -3.397 1.00 21.47 66 LYS B CA 1
ATOM 2595 C C . LYS B 1 45 ? 15.473 15.764 -2.916 1.00 20.81 66 LYS B C 1
ATOM 2596 O O . LYS B 1 45 ? 15.930 14.904 -3.680 1.00 19.71 66 LYS B O 1
ATOM 2602 N N . ARG B 1 46 ? 15.873 15.934 -1.651 1.00 19.67 67 ARG B N 1
ATOM 2603 C CA . ARG B 1 46 ? 16.956 15.168 -1.037 1.00 19.66 67 ARG B CA 1
ATOM 2604 C C . ARG B 1 46 ? 18.218 15.188 -1.878 1.00 19.19 67 ARG B C 1
ATOM 2605 O O . ARG B 1 46 ? 18.871 14.162 -2.042 1.00 19.59 67 ARG B O 1
ATOM 2613 N N . LEU B 1 47 ? 18.575 16.345 -2.419 1.00 18.57 68 LEU B N 1
ATOM 2614 C CA . LEU B 1 47 ? 19.781 16.421 -3.233 1.00 18.09 68 LEU B CA 1
ATOM 2615 C C . LEU B 1 47 ? 21.050 16.265 -2.398 1.00 18.27 68 LEU B C 1
ATOM 2616 O O . LEU B 1 47 ? 22.075 15.828 -2.904 1.00 19.36 68 LEU B O 1
ATOM 2621 N N . ARG B 1 48 ? 20.984 16.589 -1.118 1.00 18.60 69 ARG B N 1
ATOM 2622 C CA . ARG B 1 48 ? 22.152 16.472 -0.263 1.00 18.77 69 ARG B CA 1
ATOM 2623 C C . ARG B 1 48 ? 22.421 14.999 0.076 1.00 19.10 69 ARG B C 1
ATOM 2624 O O . ARG B 1 48 ? 23.547 14.561 -0.077 1.00 19.88 69 ARG B O 1
ATOM 2632 N N . PRO B 1 49 ? 21.423 14.225 0.504 1.00 19.43 70 PRO B N 1
ATOM 2633 C CA . PRO B 1 49 ? 21.571 12.764 0.495 1.00 19.41 70 PRO B CA 1
ATOM 2634 C C . PRO B 1 49 ? 22.061 12.230 -0.851 1.00 18.78 70 PRO B C 1
ATOM 2635 O O . PRO B 1 49 ? 22.971 11.411 -0.850 1.00 19.31 70 PRO B O 1
ATOM 2639 N N . PHE B 1 50 ? 21.512 12.708 -1.965 1.00 18.78 71 PHE B N 1
ATOM 2640 C CA . PHE B 1 50 ? 21.994 12.301 -3.290 1.00 18.13 71 PHE B CA 1
ATOM 2641 C C . PHE B 1 50 ? 23.518 12.444 -3.401 1.00 18.01 71 PHE B C 1
ATOM 2642 O O . PHE B 1 50 ? 24.194 11.528 -3.851 1.00 17.71 71 PHE B O 1
ATOM 2650 N N . LEU B 1 51 ? 24.042 13.591 -2.986 1.00 17.36 72 LEU B N 1
ATOM 2651 C CA . LEU B 1 51 ? 25.470 13.851 -3.011 1.00 17.79 72 LEU B CA 1
ATOM 2652 C C . LEU B 1 51 ? 26.245 12.913 -2.104 1.00 17.24 72 LEU B C 1
ATOM 2653 O O . LEU B 1 51 ? 27.325 12.470 -2.464 1.00 17.66 72 LEU B O 1
ATOM 2658 N N . VAL B 1 52 ? 25.717 12.633 -0.920 1.00 16.80 73 VAL B N 1
ATOM 2659 C CA . VAL B 1 52 ? 26.388 11.711 -0.011 1.00 16.74 73 VAL B CA 1
ATOM 2660 C C . VAL B 1 52 ? 26.465 10.322 -0.656 1.00 16.74 73 VAL B C 1
ATOM 2661 O O . VAL B 1 52 ? 27.536 9.725 -0.718 1.00 15.63 73 VAL B O 1
ATOM 2665 N N . TYR B 1 53 ? 25.315 9.830 -1.120 1.00 17.27 74 TYR B N 1
ATOM 2666 C CA . TYR B 1 53 ? 25.226 8.520 -1.767 1.00 18.14 74 TYR B CA 1
ATOM 2667 C C . TYR B 1 53 ? 26.082 8.438 -3.015 1.00 17.83 74 TYR B C 1
ATOM 2668 O O . TYR B 1 53 ? 26.788 7.478 -3.201 1.00 17.93 74 TYR B O 1
ATOM 2677 N N . ALA B 1 54 ? 26.031 9.456 -3.868 1.00 18.14 75 ALA B N 1
ATOM 2678 C CA . ALA B 1 54 ? 26.687 9.377 -5.168 1.00 17.87 75 ALA B CA 1
ATOM 2679 C C . ALA B 1 54 ? 28.200 9.387 -4.975 1.00 18.40 75 ALA B C 1
ATOM 2680 O O . ALA B 1 54 ? 28.960 8.703 -5.696 1.00 18.10 75 ALA B O 1
ATOM 2682 N N . THR B 1 55 ? 28.639 10.155 -3.985 1.00 18.02 76 THR B N 1
ATOM 2683 C CA . THR B 1 55 ? 30.055 10.258 -3.691 1.00 18.66 76 THR B CA 1
ATOM 2684 C C . THR B 1 55 ? 30.634 8.968 -3.097 1.00 19.24 76 THR B C 1
ATOM 2685 O O . THR B 1 55 ? 31.644 8.449 -3.592 1.00 19.75 76 THR B O 1
ATOM 2689 N N . GLY B 1 56 ? 29.999 8.474 -2.036 1.00 19.50 77 GLY B N 1
ATOM 2690 C CA . GLY B 1 56 ? 30.432 7.259 -1.389 1.00 20.08 77 GLY B CA 1
ATOM 2691 C C . GLY B 1 56 ? 30.417 6.071 -2.343 1.00 20.27 77 GLY B C 1
ATOM 2692 O O . GLY B 1 56 ? 31.314 5.231 -2.310 1.00 20.87 77 GLY B O 1
ATOM 2693 N N . HIS B 1 57 ? 29.379 6.008 -3.169 1.00 20.75 78 HIS B N 1
ATOM 2694 C CA . HIS B 1 57 ? 29.201 4.952 -4.163 1.00 21.28 78 HIS B CA 1
ATOM 2695 C C . HIS B 1 57 ? 30.361 4.878 -5.151 1.00 21.89 78 HIS B C 1
ATOM 2696 O O . HIS B 1 57 ? 30.692 3.791 -5.606 1.00 21.76 78 HIS B O 1
ATOM 2703 N N . MET B 1 58 ? 30.960 6.023 -5.493 1.00 22.15 79 MET B N 1
ATOM 2704 C CA . MET B 1 58 ? 32.157 6.051 -6.357 1.00 23.42 79 MET B CA 1
ATOM 2705 C C . MET B 1 58 ? 33.303 5.200 -5.819 1.00 23.68 79 MET B C 1
ATOM 2706 O O . MET B 1 58 ? 34.094 4.657 -6.595 1.00 24.77 79 MET B O 1
ATOM 2711 N N . PHE B 1 59 ? 33.405 5.105 -4.502 1.00 23.69 80 PHE B N 1
ATOM 2712 C CA . PHE B 1 59 ? 34.474 4.342 -3.856 1.00 23.70 80 PHE B CA 1
ATOM 2713 C C . PHE B 1 59 ? 34.016 2.986 -3.339 1.00 23.73 80 PHE B C 1
ATOM 2714 O O . PHE B 1 59 ? 34.751 2.309 -2.625 1.00 23.67 80 PHE B O 1
ATOM 2722 N N . GLY B 1 60 ? 32.791 2.607 -3.686 1.00 23.96 81 GLY B N 1
ATOM 2723 C CA . GLY B 1 60 ? 32.273 1.287 -3.397 1.00 24.04 81 GLY B CA 1
ATOM 2724 C C . GLY B 1 60 ? 31.674 1.153 -2.023 1.00 23.99 81 GLY B C 1
ATOM 2725 O O . GLY B 1 60 ? 31.462 0.038 -1.543 1.00 23.68 81 GLY B O 1
ATOM 2726 N N . VAL B 1 61 ? 31.385 2.278 -1.375 1.00 23.71 82 VAL B N 1
ATOM 2727 C CA . VAL B 1 61 ? 30.866 2.207 -0.020 1.00 23.08 82 VAL B CA 1
ATOM 2728 C C . VAL B 1 61 ? 29.387 1.847 -0.088 1.00 22.55 82 VAL B C 1
ATOM 2729 O O . VAL B 1 61 ? 28.660 2.300 -0.965 1.00 21.42 82 VAL B O 1
ATOM 2736 N N . SER B 1 62 ? 28.987 0.968 0.819 1.00 22.22 83 SER B N 1
ATOM 2737 C CA . SER B 1 62 ? 27.645 0.429 0.868 1.00 22.25 83 SER B CA 1
ATOM 2738 C C . SER B 1 62 ? 26.656 1.550 1.108 1.00 22.33 83 SER B C 1
ATOM 2739 O O . SER B 1 62 ? 26.919 2.462 1.898 1.00 21.77 83 SER B O 1
ATOM 2742 N N . THR B 1 63 ? 25.534 1.480 0.394 1.00 21.99 84 THR B N 1
ATOM 2743 C CA . THR B 1 63 ? 24.431 2.400 0.559 1.00 22.06 84 THR B CA 1
ATOM 2744 C C . THR B 1 63 ? 23.949 2.433 1.997 1.00 21.59 84 THR B C 1
ATOM 2745 O O . THR B 1 63 ? 23.618 3.500 2.527 1.00 21.04 84 THR B O 1
ATOM 2749 N N . ASN B 1 64 ? 23.897 1.261 2.628 1.00 21.29 85 ASN B N 1
ATOM 2750 C CA . ASN B 1 64 ? 23.467 1.170 4.022 1.00 21.08 85 ASN B CA 1
ATOM 2751 C C . ASN B 1 64 ? 24.404 1.930 4.963 1.00 20.60 85 ASN B C 1
ATOM 2752 O O . ASN B 1 64 ? 23.950 2.532 5.920 1.00 19.95 85 ASN B O 1
ATOM 2757 N N . THR B 1 65 ? 25.708 1.876 4.708 1.00 20.20 86 THR B N 1
ATOM 2758 C CA . THR B 1 65 ? 26.661 2.698 5.453 1.00 20.29 86 THR B CA 1
ATOM 2759 C C . THR B 1 65 ? 26.390 4.199 5.257 1.00 20.17 86 THR B C 1
ATOM 2760 O O . THR B 1 65 ? 26.440 4.994 6.218 1.00 20.64 86 THR B O 1
ATOM 2764 N N . LEU B 1 66 ? 26.078 4.560 4.013 1.00 19.46 87 LEU B N 1
ATOM 2765 C CA . LEU B 1 66 ? 25.883 5.947 3.604 1.00 19.22 87 LEU B CA 1
ATOM 2766 C C . LEU B 1 66 ? 24.584 6.574 4.113 1.00 19.19 87 LEU B C 1
ATOM 2767 O O . LEU B 1 66 ? 24.445 7.794 4.139 1.00 18.91 87 LEU B O 1
ATOM 2772 N N . ASP B 1 67 ? 23.641 5.746 4.523 1.00 19.51 88 ASP B N 1
ATOM 2773 C CA . ASP B 1 67 ? 22.393 6.219 5.106 1.00 19.28 88 ASP B CA 1
ATOM 2774 C C . ASP B 1 67 ? 22.645 7.167 6.297 1.00 18.72 88 ASP B C 1
ATOM 2775 O O . ASP B 1 67 ? 21.924 8.147 6.462 1.00 18.18 88 ASP B O 1
ATOM 2780 N N . ALA B 1 68 ? 23.639 6.861 7.130 1.00 18.70 89 ALA B N 1
ATOM 2781 C CA . ALA B 1 68 ? 23.955 7.700 8.290 1.00 19.48 89 ALA B CA 1
ATOM 2782 C C . ALA B 1 68 ? 24.360 9.113 7.894 1.00 19.16 89 ALA B C 1
ATOM 2783 O O . ALA B 1 68 ? 23.679 10.049 8.257 1.00 18.92 89 ALA B O 1
ATOM 2785 N N . PRO B 1 69 ? 25.451 9.305 7.163 1.00 19.56 90 PRO B N 1
ATOM 2786 C CA . PRO B 1 69 ? 25.781 10.672 6.739 1.00 19.16 90 PRO B CA 1
ATOM 2787 C C . PRO B 1 69 ? 24.692 11.299 5.856 1.00 18.58 90 PRO B C 1
ATOM 2788 O O . PRO B 1 69 ? 24.509 12.510 5.924 1.00 18.13 90 PRO B O 1
ATOM 2792 N N . ALA B 1 70 ? 23.975 10.506 5.063 1.00 18.37 91 ALA B N 1
ATOM 2793 C CA . ALA B 1 70 ? 22.891 11.038 4.225 1.00 18.51 91 ALA B CA 1
ATOM 2794 C C . ALA B 1 70 ? 21.790 11.644 5.073 1.00 18.64 91 ALA B C 1
ATOM 2795 O O . ALA B 1 70 ? 21.313 12.749 4.811 1.00 19.06 91 ALA B O 1
ATOM 2797 N N . ALA B 1 71 ? 21.407 10.928 6.114 1.00 18.40 92 ALA B N 1
ATOM 2798 C CA . ALA B 1 71 ? 20.360 11.383 7.010 1.00 18.11 92 ALA B CA 1
ATOM 2799 C C . ALA B 1 71 ? 20.855 12.566 7.841 1.00 17.48 92 ALA B C 1
ATOM 2800 O O . ALA B 1 71 ? 20.123 13.505 8.071 1.00 16.95 92 ALA B O 1
ATOM 2802 N N . ALA B 1 72 ? 22.105 12.525 8.281 1.00 17.41 93 ALA B N 1
ATOM 2803 C CA . ALA B 1 72 ? 22.630 13.600 9.115 1.00 17.40 93 ALA B CA 1
ATOM 2804 C C . ALA B 1 72 ? 22.680 14.917 8.335 1.00 17.61 93 ALA B C 1
ATOM 2805 O O . ALA B 1 72 ? 22.298 15.947 8.858 1.00 17.33 93 ALA B O 1
ATOM 2807 N N . VAL B 1 73 ? 23.143 14.893 7.091 1.00 18.42 94 VAL B N 1
ATOM 2808 C CA . VAL B 1 73 ? 23.208 16.146 6.304 1.00 18.96 94 VAL B CA 1
ATOM 2809 C C . VAL B 1 73 ? 21.813 16.685 6.031 1.00 19.05 94 VAL B C 1
ATOM 2810 O O . VAL B 1 73 ? 21.610 17.902 6.048 1.00 19.83 94 VAL B O 1
ATOM 2817 N N . GLU B 1 74 ? 20.858 15.786 5.828 1.00 18.96 95 GLU B N 1
ATOM 2818 C CA . GLU B 1 74 ? 19.479 16.181 5.611 1.00 19.29 95 GLU B CA 1
ATOM 2819 C C . GLU B 1 74 ? 18.816 16.727 6.868 1.00 19.09 95 GLU B C 1
ATOM 2820 O O . GLU B 1 74 ? 17.964 17.587 6.761 1.00 18.76 95 GLU B O 1
ATOM 2826 N N . CYS B 1 75 ? 19.205 16.246 8.053 1.00 19.19 96 CYS B N 1
ATOM 2827 C CA . CYS B 1 75 ? 18.694 16.808 9.313 1.00 18.68 96 CYS B CA 1
ATOM 2828 C C . CYS B 1 75 ? 19.160 18.255 9.485 1.00 17.90 96 CYS B C 1
ATOM 2829 O O . CYS B 1 75 ? 18.407 19.095 9.978 1.00 17.58 96 CYS B O 1
ATOM 2832 N N . ILE B 1 76 ? 20.416 18.524 9.129 1.00 16.55 97 ILE B N 1
ATOM 2833 C CA . ILE B 1 76 ? 20.951 19.877 9.214 1.00 16.20 97 ILE B CA 1
ATOM 2834 C C . ILE B 1 76 ? 20.200 20.722 8.215 1.00 15.87 97 ILE B C 1
ATOM 2835 O O . ILE B 1 76 ? 19.770 21.815 8.533 1.00 15.70 97 ILE B O 1
ATOM 2840 N N . HIS B 1 77 ? 20.067 20.215 6.992 1.00 15.91 98 HIS B N 1
ATOM 2841 C CA . HIS B 1 77 ? 19.330 20.914 5.957 1.00 16.10 98 HIS B CA 1
ATOM 2842 C C . HIS B 1 77 ? 17.923 21.259 6.424 1.00 17.04 98 HIS B C 1
ATOM 2843 O O . HIS B 1 77 ? 17.524 22.425 6.412 1.00 16.67 98 HIS B O 1
ATOM 2850 N N . ALA B 1 78 ? 17.193 20.243 6.885 1.00 17.19 99 ALA B N 1
ATOM 2851 C CA . ALA B 1 78 ? 15.809 20.414 7.334 1.00 17.14 99 ALA B CA 1
ATOM 2852 C C . ALA B 1 78 ? 15.681 21.456 8.452 1.00 17.97 99 ALA B C 1
ATOM 2853 O O . ALA B 1 78 ? 14.806 22.325 8.400 1.00 17.24 99 ALA B O 1
ATOM 2855 N N . TYR B 1 79 ? 16.570 21.389 9.449 1.00 17.80 100 TYR B N 1
ATOM 2856 C CA . TYR B 1 79 ? 16.550 22.348 10.560 1.00 17.32 100 TYR B CA 1
ATOM 2857 C C . TYR B 1 79 ? 16.810 23.765 10.042 1.00 16.90 100 TYR B C 1
ATOM 2858 O O . TYR B 1 79 ? 16.187 24.727 10.489 1.00 16.75 100 TYR B O 1
ATOM 2867 N N . SER B 1 80 ? 17.730 23.891 9.098 1.00 16.44 101 SER B N 1
ATOM 2868 C CA . SER B 1 80 ? 18.097 25.192 8.581 1.00 17.14 101 SER B CA 1
ATOM 2869 C C . SER B 1 80 ? 16.887 25.851 7.924 1.00 17.47 101 SER B C 1
ATOM 2870 O O . SER B 1 80 ? 16.686 27.050 8.047 1.00 17.44 101 SER B O 1
ATOM 2873 N N . LEU B 1 81 ? 16.089 25.064 7.224 1.00 18.06 102 LEU B N 1
ATOM 2874 C CA . LEU B 1 81 ? 14.897 25.584 6.562 1.00 18.72 102 LEU B CA 1
ATOM 2875 C C . LEU B 1 81 ? 13.814 26.018 7.551 1.00 18.78 102 LEU B C 1
ATOM 2876 O O . LEU B 1 81 ? 13.179 27.057 7.360 1.00 19.38 102 LEU B O 1
ATOM 2881 N N . ILE B 1 82 ? 13.607 25.227 8.599 1.00 18.35 103 ILE B N 1
ATOM 2882 C CA . ILE B 1 82 ? 12.581 25.536 9.612 1.00 18.39 103 ILE B CA 1
ATOM 2883 C C . ILE B 1 82 ? 12.874 26.891 10.247 1.00 18.35 103 ILE B C 1
ATOM 2884 O O . ILE B 1 82 ? 11.976 27.698 10.437 1.00 18.38 103 ILE B O 1
ATOM 2889 N N . HIS B 1 83 ? 14.142 27.127 10.568 1.00 18.85 104 HIS B N 1
ATOM 2890 C CA . HIS B 1 83 ? 14.554 28.377 11.204 1.00 18.52 104 HIS B CA 1
ATOM 2891 C C . HIS B 1 83 ? 14.588 29.526 10.189 1.00 18.70 104 HIS B C 1
ATOM 2892 O O . HIS B 1 83 ? 14.261 30.658 10.527 1.00 18.65 104 HIS B O 1
ATOM 2899 N N . ASP B 1 84 ? 14.949 29.218 8.946 1.00 18.55 105 ASP B N 1
ATOM 2900 C CA . ASP B 1 84 ? 14.971 30.199 7.861 1.00 18.61 105 ASP B CA 1
ATOM 2901 C C . ASP B 1 84 ? 13.581 30.809 7.572 1.00 18.97 105 ASP B C 1
ATOM 2902 O O . ASP B 1 84 ? 13.471 31.985 7.256 1.00 19.10 105 ASP B O 1
ATOM 2907 N N . ASP B 1 85 ? 12.537 30.007 7.703 1.00 19.32 106 ASP B N 1
ATOM 2908 C CA . ASP B 1 85 ? 11.172 30.446 7.448 1.00 20.42 106 ASP B CA 1
ATOM 2909 C C . ASP B 1 85 ? 10.524 31.287 8.577 1.00 20.97 106 ASP B C 1
ATOM 2910 O O . ASP B 1 85 ? 9.465 31.874 8.372 1.00 21.34 106 ASP B O 1
ATOM 2915 N N . LEU B 1 86 ? 11.150 31.332 9.748 1.00 21.55 107 LEU B N 1
ATOM 2916 C CA . LEU B 1 86 ? 10.588 31.991 10.925 1.00 22.27 107 LEU B CA 1
ATOM 2917 C C . LEU B 1 86 ? 10.313 33.470 10.646 1.00 22.59 107 LEU B C 1
ATOM 2918 O O . LEU B 1 86 ? 11.025 34.078 9.870 1.00 22.10 107 LEU B O 1
ATOM 2923 N N . PRO B 1 87 ? 9.262 34.035 11.242 1.00 23.34 108 PRO B N 1
ATOM 2924 C CA . PRO B 1 87 ? 8.959 35.467 11.096 1.00 23.88 108 PRO B CA 1
ATOM 2925 C C . PRO B 1 87 ? 10.131 36.428 11.282 1.00 24.08 108 PRO B C 1
ATOM 2926 O O . PRO B 1 87 ? 10.211 37.387 10.523 1.00 24.64 108 PRO B O 1
ATOM 2930 N N . ALA B 1 88 ? 11.019 36.183 12.243 1.00 24.21 109 ALA B N 1
ATOM 2931 C CA . ALA B 1 88 ? 12.179 37.054 12.450 1.00 24.56 109 ALA B CA 1
ATOM 2932 C C . ALA B 1 88 ? 13.235 36.885 11.364 1.00 24.37 109 ALA B C 1
ATOM 2933 O O . ALA B 1 88 ? 14.092 37.756 11.188 1.00 25.00 109 ALA B O 1
ATOM 2935 N N . MET B 1 89 ? 13.193 35.747 10.674 1.00 23.93 110 MET B N 1
ATOM 2936 C CA . MET B 1 89 ? 14.111 35.445 9.578 1.00 24.35 110 MET B CA 1
ATOM 2937 C C . MET B 1 89 ? 13.463 35.845 8.237 1.00 23.69 110 MET B C 1
ATOM 2938 O O . MET B 1 89 ? 13.310 37.040 7.995 1.00 23.79 110 MET B O 1
ATOM 2943 N N . ASP B 1 90 ? 13.044 34.885 7.404 1.00 23.23 111 ASP B N 1
ATOM 2944 C CA . ASP B 1 90 ? 12.489 35.198 6.073 1.00 22.98 111 ASP B CA 1
ATOM 2945 C C . ASP B 1 90 ? 10.967 35.289 6.067 1.00 23.49 111 ASP B C 1
ATOM 2946 O O . ASP B 1 90 ? 10.365 35.645 5.054 1.00 22.75 111 ASP B O 1
ATOM 2951 N N . ASP B 1 91 ? 10.348 34.950 7.185 1.00 23.98 112 ASP B N 1
ATOM 2952 C CA . ASP B 1 91 ? 8.907 35.099 7.339 1.00 25.41 112 ASP B CA 1
ATOM 2953 C C . ASP B 1 91 ? 8.126 34.503 6.172 1.00 25.57 112 ASP B C 1
ATOM 2954 O O . ASP B 1 91 ? 7.385 35.206 5.498 1.00 25.87 112 ASP B O 1
ATOM 2959 N N . ASP B 1 92 ? 8.309 33.203 5.936 1.00 26.04 113 ASP B N 1
ATOM 2960 C CA . ASP B 1 92 ? 7.630 32.487 4.861 1.00 25.95 113 ASP B CA 1
ATOM 2961 C C . ASP B 1 92 ? 6.573 31.549 5.403 1.00 26.02 113 ASP B C 1
ATOM 2962 O O . ASP B 1 92 ? 6.773 30.883 6.425 1.00 26.50 113 ASP B O 1
ATOM 2967 N N . ASP B 1 93 ? 5.443 31.487 4.703 1.00 25.79 114 ASP B N 1
ATOM 2968 C CA . ASP B 1 93 ? 4.331 30.628 5.107 1.00 25.53 114 ASP B CA 1
ATOM 2969 C C . ASP B 1 93 ? 4.183 29.359 4.260 1.00 24.50 114 ASP B C 1
ATOM 2970 O O . ASP B 1 93 ? 3.362 28.516 4.588 1.00 23.73 114 ASP B O 1
ATOM 2975 N N . LEU B 1 94 ? 4.975 29.228 3.197 1.00 23.97 115 LEU B N 1
ATOM 2976 C CA . LEU B 1 94 ? 4.939 28.054 2.323 1.00 23.69 115 LEU B CA 1
ATOM 2977 C C . LEU B 1 94 ? 6.329 27.462 2.103 1.00 22.98 115 LEU B C 1
ATOM 2978 O O . LEU B 1 94 ? 7.271 28.178 1.813 1.00 22.51 115 LEU B O 1
ATOM 2983 N N . ARG B 1 95 ? 6.426 26.146 2.208 1.00 22.68 116 ARG B N 1
ATOM 2984 C CA . ARG B 1 95 ? 7.609 25.422 1.776 1.00 22.37 116 ARG B CA 1
ATOM 2985 C C . ARG B 1 95 ? 7.210 24.022 1.382 1.00 22.36 116 ARG B C 1
ATOM 2986 O O . ARG B 1 95 ? 6.409 23.385 2.071 1.00 22.81 116 ARG B O 1
ATOM 2994 N N . ARG B 1 96 ? 7.789 23.549 0.283 1.00 22.18 117 ARG B N 1
ATOM 2995 C CA . ARG B 1 96 ? 7.542 22.212 -0.244 1.00 22.54 117 ARG B CA 1
ATOM 2996 C C . ARG B 1 96 ? 6.042 21.973 -0.465 1.00 23.08 117 ARG B C 1
ATOM 2997 O O . ARG B 1 96 ? 5.544 20.861 -0.338 1.00 22.39 117 ARG B O 1
ATOM 3005 N N . GLY B 1 97 ? 5.335 23.042 -0.807 1.00 23.92 118 GLY B N 1
ATOM 3006 C CA . GLY B 1 97 ? 3.921 22.975 -1.135 1.00 24.69 118 GLY B CA 1
ATOM 3007 C C . GLY B 1 97 ? 3.010 23.023 0.070 1.00 24.98 118 GLY B C 1
ATOM 3008 O O . GLY B 1 97 ? 1.808 22.978 -0.089 1.00 25.54 118 GLY B O 1
ATOM 3009 N N . LEU B 1 98 ? 3.578 23.126 1.268 1.00 25.57 119 LEU B N 1
ATOM 3010 C CA . LEU B 1 98 ? 2.813 23.045 2.508 1.00 25.94 119 LEU B CA 1
ATOM 3011 C C . LEU B 1 98 ? 3.043 24.272 3.388 1.00 25.32 119 LEU B C 1
ATOM 3012 O O . LEU B 1 98 ? 4.027 24.999 3.216 1.00 24.34 119 LEU B O 1
ATOM 3017 N N . PRO B 1 99 ? 2.153 24.497 4.355 1.00 25.34 120 PRO B N 1
ATOM 3018 C CA . PRO B 1 99 ? 2.425 25.500 5.383 1.00 24.92 120 PRO B CA 1
ATOM 3019 C C . PRO B 1 99 ? 3.764 25.201 6.077 1.00 24.65 120 PRO B C 1
ATOM 3020 O O . PRO B 1 99 ? 4.051 24.057 6.403 1.00 24.29 120 PRO B O 1
ATOM 3024 N N . THR B 1 100 ? 4.583 26.222 6.259 1.00 24.42 121 THR B N 1
ATOM 3025 C CA . THR B 1 100 ? 5.850 26.062 6.966 1.00 24.49 121 THR B CA 1
ATOM 3026 C C . THR B 1 100 ? 5.607 25.577 8.387 1.00 24.50 121 THR B C 1
ATOM 3027 O O . THR B 1 100 ? 4.512 25.721 8.944 1.00 23.20 121 THR B O 1
ATOM 3031 N N . CYS B 1 101 ? 6.641 24.995 8.969 1.00 24.26 122 CYS B N 1
ATOM 3032 C CA . CYS B 1 101 ? 6.537 24.419 10.297 1.00 24.93 122 CYS B CA 1
ATOM 3033 C C . CYS B 1 101 ? 6.002 25.412 11.305 1.00 24.67 122 CYS B C 1
ATOM 3034 O O . CYS B 1 101 ? 5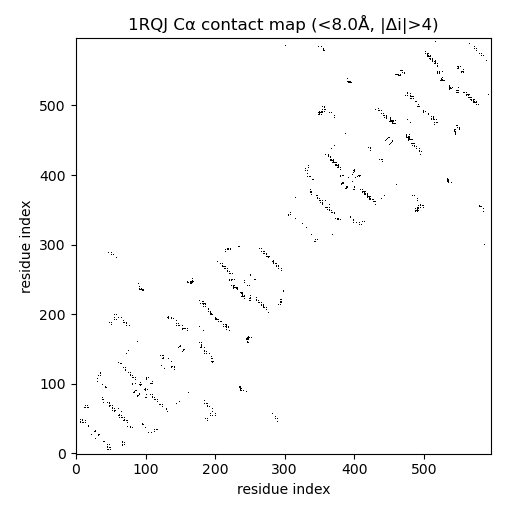.204 25.042 12.148 1.00 25.48 122 CYS B O 1
ATOM 3037 N N . HIS B 1 102 ? 6.408 26.672 11.212 1.00 24.78 123 HIS B N 1
ATOM 3038 C CA . HIS B 1 102 ? 5.981 27.647 12.214 1.00 25.04 123 HIS B CA 1
ATOM 3039 C C . HIS B 1 102 ? 4.539 28.076 12.018 1.00 25.01 123 HIS B C 1
ATOM 3040 O O . HIS B 1 102 ? 3.891 28.466 12.971 1.00 25.49 123 HIS B O 1
ATOM 3047 N N . VAL B 1 103 ? 4.051 28.021 10.784 1.00 25.12 124 VAL B N 1
ATOM 3048 C CA . VAL B 1 103 ? 2.631 28.253 10.508 1.00 25.25 124 VAL B CA 1
ATOM 3049 C C . VAL B 1 103 ? 1.786 27.078 10.999 1.00 25.08 124 VAL B C 1
ATOM 3050 O O . VAL B 1 103 ? 0.821 27.285 11.720 1.00 24.86 124 VAL B O 1
ATOM 3054 N N . LYS B 1 104 ? 2.167 25.856 10.639 1.00 25.25 125 LYS B N 1
ATOM 3055 C CA . LYS B 1 104 ? 1.439 24.654 11.042 1.00 25.87 125 LYS B CA 1
ATOM 3056 C C . LYS B 1 104 ? 1.468 24.365 12.564 1.00 25.31 125 LYS B C 1
ATOM 3057 O O . LYS B 1 104 ? 0.445 24.061 13.161 1.00 24.99 125 LYS B O 1
ATOM 3063 N N . PHE B 1 105 ? 2.626 24.488 13.193 1.00 24.69 126 PHE B N 1
ATOM 3064 C CA . PHE B 1 105 ? 2.789 24.032 14.567 1.00 24.30 126 PHE B CA 1
ATOM 3065 C C . PHE B 1 105 ? 3.084 25.165 15.565 1.00 23.77 126 PHE B C 1
ATOM 3066 O O . PHE B 1 105 ? 3.155 24.927 16.752 1.00 23.66 126 PHE B O 1
ATOM 3074 N N . GLY B 1 106 ? 3.250 26.391 15.083 1.00 23.69 127 GLY B N 1
ATOM 3075 C CA . GLY B 1 106 ? 3.622 27.516 15.935 1.00 23.51 127 GLY B CA 1
ATOM 3076 C C . GLY B 1 106 ? 5.130 27.773 15.955 1.00 23.55 127 GLY B C 1
ATOM 3077 O O . GLY B 1 106 ? 5.927 26.892 15.652 1.00 22.34 127 GLY B O 1
ATOM 3078 N N . GLU B 1 107 ? 5.518 28.986 16.320 1.00 23.70 128 GLU B N 1
ATOM 3079 C CA . GLU B 1 107 ? 6.934 29.381 16.314 1.00 24.67 128 GLU B CA 1
ATOM 3080 C C . GL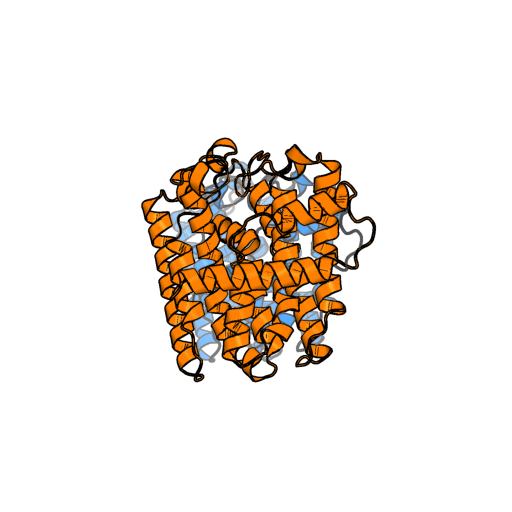U B 1 107 ? 7.792 28.558 17.283 1.00 24.12 128 GLU B C 1
ATOM 3081 O O . GLU B 1 107 ? 8.925 28.199 16.955 1.00 23.74 128 GLU B O 1
ATOM 3087 N N . ALA B 1 108 ? 7.249 28.292 18.469 1.00 23.52 129 ALA B N 1
ATOM 3088 C CA . ALA B 1 108 ? 7.968 27.587 19.526 1.00 23.88 129 ALA B CA 1
ATOM 3089 C C . ALA B 1 108 ? 8.287 26.159 19.098 1.00 23.98 129 ALA B C 1
ATOM 3090 O O . ALA B 1 108 ? 9.417 25.688 19.247 1.00 22.97 129 ALA B O 1
ATOM 3092 N N . ASN B 1 109 ? 7.290 25.494 18.524 1.00 23.86 130 ASN B N 1
ATOM 3093 C CA . ASN B 1 109 ? 7.484 24.159 17.980 1.00 24.09 130 ASN B CA 1
ATOM 3094 C C . ASN B 1 109 ? 8.508 24.168 16.849 1.00 23.11 130 ASN B C 1
ATOM 3095 O O . ASN B 1 109 ? 9.294 23.250 16.750 1.00 22.29 130 ASN B O 1
ATOM 3100 N N . ALA B 1 110 ? 8.496 25.208 16.015 1.00 22.58 131 ALA B N 1
ATOM 3101 C CA . ALA B 1 110 ? 9.430 25.303 14.896 1.00 22.31 131 ALA B CA 1
ATOM 3102 C C . ALA B 1 110 ? 10.836 25.526 15.405 1.00 21.81 131 ALA B C 1
ATOM 3103 O O . ALA B 1 110 ? 11.766 24.906 14.932 1.00 21.37 131 ALA B O 1
ATOM 3105 N N . ILE B 1 111 ? 10.985 26.419 16.371 1.00 21.15 132 ILE B N 1
ATOM 3106 C CA . ILE B 1 111 ? 12.293 26.701 16.936 1.00 20.84 132 ILE B CA 1
ATOM 3107 C C . ILE B 1 111 ? 12.888 25.423 17.523 1.00 19.99 132 ILE B C 1
ATOM 3108 O O . ILE B 1 111 ? 14.037 25.072 17.234 1.00 19.91 132 ILE B O 1
ATOM 3113 N N . LEU B 1 112 ? 12.094 24.746 18.342 1.00 19.38 133 LEU B N 1
ATOM 3114 C CA . LEU B 1 112 ? 12.522 23.553 19.061 1.00 19.20 133 LEU B CA 1
ATOM 3115 C C . LEU B 1 112 ? 12.776 22.413 18.096 1.00 19.26 133 LEU B C 1
ATOM 3116 O O . LEU B 1 112 ? 13.757 21.682 18.244 1.00 19.51 133 LEU B O 1
ATOM 3121 N N . ALA B 1 113 ? 11.926 22.286 17.082 1.00 18.61 134 ALA B N 1
ATOM 3122 C CA . ALA B 1 113 ? 12.073 21.218 16.108 1.00 19.13 134 ALA B CA 1
ATOM 3123 C C . ALA B 1 113 ? 13.373 21.368 15.315 1.00 18.57 134 ALA B C 1
ATOM 3124 O O . ALA B 1 113 ? 14.079 20.387 15.065 1.00 18.99 134 ALA B O 1
ATOM 3126 N N . GLY B 1 114 ? 13.685 22.595 14.916 1.00 18.91 135 GLY B N 1
ATOM 3127 C CA . GLY B 1 114 ? 14.948 22.879 14.272 1.00 18.59 135 GLY B CA 1
ATOM 3128 C C . GLY B 1 114 ? 16.117 22.574 15.200 1.00 18.99 135 GLY B C 1
ATOM 3129 O O . GLY B 1 114 ? 17.098 21.959 14.790 1.00 18.66 135 GLY B O 1
ATOM 3130 N N . ASP B 1 115 ? 16.001 22.986 16.459 1.00 19.11 136 ASP B N 1
ATOM 3131 C CA . ASP B 1 115 ? 17.061 22.771 17.457 1.00 19.02 136 ASP B CA 1
ATOM 3132 C C . ASP B 1 115 ? 17.344 21.283 17.586 1.00 18.66 136 ASP B C 1
ATOM 3133 O O . ASP B 1 115 ? 18.481 20.860 17.541 1.00 18.36 136 ASP B O 1
ATOM 3138 N N . ALA B 1 116 ? 16.274 20.506 17.675 1.00 18.43 137 ALA B N 1
ATOM 3139 C CA . ALA B 1 116 ? 16.347 19.069 17.878 1.00 18.51 137 ALA B CA 1
ATOM 3140 C C . ALA B 1 116 ? 16.808 18.315 16.629 1.00 18.44 137 ALA B C 1
ATOM 3141 O O . ALA B 1 116 ? 17.407 17.248 16.748 1.00 18.67 137 ALA B O 1
ATOM 3143 N N . LEU B 1 117 ? 16.518 18.850 15.445 1.00 18.17 138 LEU B N 1
ATOM 3144 C CA . LEU B 1 117 ? 16.970 18.235 14.207 1.00 18.20 138 LEU B CA 1
ATOM 3145 C C . LEU B 1 117 ? 18.467 18.452 14.034 1.00 18.06 138 LEU B C 1
ATOM 3146 O O . LEU B 1 117 ? 19.167 17.572 13.544 1.00 18.16 138 LEU B O 1
ATOM 3151 N N . GLN B 1 118 ? 18.969 19.610 14.447 1.00 17.91 139 GLN B N 1
ATOM 3152 C CA . GLN B 1 118 ? 20.412 19.804 14.412 1.00 18.74 139 GLN B CA 1
ATOM 3153 C C . GLN B 1 118 ? 21.094 18.762 15.319 1.00 18.33 139 GLN B C 1
ATOM 3154 O O . GLN B 1 118 ? 22.086 18.144 14.926 1.00 18.38 139 GLN B O 1
ATOM 3160 N N . THR B 1 119 ? 20.542 18.560 16.508 1.00 17.86 140 THR B N 1
ATOM 3161 C CA . THR B 1 119 ? 21.121 17.657 17.476 1.00 18.15 140 THR B CA 1
ATOM 3162 C C . THR B 1 119 ? 21.060 16.225 16.950 1.00 18.22 140 THR B C 1
ATOM 3163 O O . THR B 1 119 ? 22.014 15.474 17.106 1.00 18.09 140 THR B O 1
ATOM 3167 N N . LEU B 1 120 ? 19.936 15.870 16.322 1.00 17.83 141 LEU B N 1
ATOM 3168 C CA . LEU B 1 120 ? 19.739 14.530 15.781 1.00 17.43 141 LEU B CA 1
ATOM 3169 C C . LEU B 1 120 ? 20.818 14.186 14.743 1.00 16.77 141 LEU B C 1
ATOM 3170 O O . LEU B 1 120 ? 21.287 13.045 14.664 1.00 16.01 141 LEU B O 1
ATOM 3175 N N . ALA B 1 121 ? 21.243 15.179 13.970 1.00 16.82 142 ALA B N 1
ATOM 3176 C CA . ALA B 1 121 ? 22.280 14.960 12.974 1.00 16.89 142 ALA B CA 1
ATOM 3177 C C . ALA B 1 121 ? 23.548 14.406 13.625 1.00 17.27 142 ALA B C 1
ATOM 3178 O O . ALA B 1 121 ? 24.184 13.484 13.091 1.00 17.46 142 ALA B O 1
ATOM 3180 N N . PHE B 1 122 ? 23.888 14.943 14.789 1.00 17.08 143 PHE B N 1
ATOM 3181 C CA . PHE B 1 122 ? 25.088 14.528 15.496 1.00 17.65 143 PHE B CA 1
ATOM 3182 C C . PHE B 1 122 ? 24.848 13.218 16.260 1.00 17.89 143 PHE B C 1
ATOM 3183 O O . PHE B 1 122 ? 25.764 12.440 16.419 1.00 17.92 143 PHE B O 1
ATOM 3191 N N . SER B 1 123 ? 23.613 12.966 16.699 1.00 18.09 144 SER B N 1
ATOM 3192 C CA . SER B 1 123 ? 23.275 11.661 17.269 1.00 18.71 144 SER B CA 1
ATOM 3193 C C . SER B 1 123 ? 23.466 10.571 16.212 1.00 18.94 144 SER B C 1
ATOM 3194 O O . SER B 1 123 ? 24.084 9.555 16.485 1.00 19.25 144 SER B O 1
ATOM 3197 N N . ILE B 1 124 ? 22.967 10.819 15.001 1.00 19.22 145 ILE B N 1
ATOM 3198 C CA . ILE B 1 124 ? 23.123 9.884 13.890 1.00 19.25 145 ILE B CA 1
ATOM 3199 C C . ILE B 1 124 ? 24.606 9.609 13.612 1.00 19.87 145 ILE B C 1
ATOM 3200 O O . ILE B 1 124 ? 25.021 8.461 13.593 1.00 19.68 145 ILE B O 1
ATOM 3205 N N . LEU B 1 125 ? 25.397 10.648 13.393 1.00 19.88 146 LEU B N 1
ATOM 3206 C CA . LEU B 1 125 ? 26.799 10.451 13.025 1.00 20.40 146 LEU B CA 1
ATOM 3207 C C . LEU B 1 125 ? 27.600 9.803 14.145 1.00 20.89 146 LEU B C 1
ATOM 3208 O O . LEU B 1 125 ? 28.572 9.088 13.876 1.00 21.00 146 LEU B O 1
ATOM 3213 N N . SER B 1 126 ? 27.211 10.045 15.396 1.00 21.26 147 SER B N 1
ATOM 3214 C CA . SER B 1 126 ? 27.933 9.439 16.514 1.00 22.16 147 SER B CA 1
ATOM 3215 C C . SER B 1 126 ? 27.456 8.023 16.856 1.00 22.90 147 SER B C 1
ATOM 3216 O O . SER B 1 126 ? 28.248 7.250 17.390 1.00 22.85 147 SER B O 1
ATOM 3219 N N . ASP B 1 127 ? 26.203 7.678 16.538 1.00 23.91 148 ASP B N 1
ATOM 3220 C CA . ASP B 1 127 ? 25.580 6.411 16.991 1.00 24.85 148 ASP B CA 1
ATOM 3221 C C . ASP B 1 127 ? 25.262 5.407 15.890 1.00 25.42 148 ASP B C 1
ATOM 3222 O O . ASP B 1 127 ? 25.185 4.202 16.158 1.00 25.21 148 ASP B O 1
ATOM 3227 N N . ALA B 1 128 ? 25.052 5.887 14.663 1.00 25.69 149 ALA B N 1
ATOM 3228 C CA . ALA B 1 128 ? 24.533 5.031 13.592 1.00 26.20 149 ALA B CA 1
ATOM 3229 C C . ALA B 1 128 ? 25.542 3.965 13.226 1.00 26.52 149 ALA B C 1
ATOM 3230 O O . ALA B 1 128 ? 26.739 4.190 13.292 1.00 26.08 149 ALA B O 1
ATOM 3232 N N . ASP B 1 129 ? 25.051 2.790 12.862 1.00 27.00 150 ASP B N 1
ATOM 3233 C CA . ASP B 1 129 ? 25.908 1.760 12.308 1.00 27.79 150 ASP B CA 1
ATOM 3234 C C . ASP B 1 129 ? 26.531 2.247 10.992 1.00 27.76 150 ASP B C 1
ATOM 3235 O O . ASP B 1 129 ? 25.825 2.652 10.050 1.00 27.93 150 ASP B O 1
ATOM 3240 N N . MET B 1 130 ? 27.856 2.247 10.951 1.00 27.25 151 MET B N 1
ATOM 3241 C CA . MET B 1 130 ? 28.612 2.526 9.743 1.00 27.33 151 MET B CA 1
ATOM 3242 C C . MET B 1 130 ? 29.737 1.508 9.657 1.00 27.62 151 MET B C 1
ATOM 3243 O O . MET B 1 130 ? 30.895 1.812 9.936 1.00 26.26 151 MET B O 1
ATOM 3248 N N . PRO B 1 131 ? 29.393 0.291 9.256 1.00 28.79 152 PRO B N 1
ATOM 3249 C CA . PRO B 1 131 ? 30.354 -0.815 9.234 1.00 29.73 152 PRO B CA 1
ATOM 3250 C C . PRO B 1 131 ? 31.733 -0.464 8.696 1.00 30.46 152 PRO B C 1
ATOM 3251 O O . PRO B 1 131 ? 32.732 -0.822 9.317 1.00 30.83 152 PRO B O 1
ATOM 3255 N N . GLU B 1 132 ? 31.801 0.253 7.586 1.00 31.81 153 GLU B N 1
ATOM 3256 C CA . GLU B 1 132 ? 33.089 0.431 6.905 1.00 33.36 153 GLU B CA 1
ATOM 3257 C C . GLU B 1 132 ? 34.030 1.449 7.587 1.00 32.65 153 GLU B C 1
ATOM 3258 O O . GLU B 1 132 ? 35.172 1.605 7.155 1.00 33.17 153 GLU B O 1
ATOM 3264 N N . VAL B 1 133 ? 33.572 2.099 8.660 1.00 31.25 154 VAL B N 1
ATOM 3265 C CA . VAL B 1 133 ? 34.097 3.410 9.043 1.00 30.18 154 VAL B CA 1
ATOM 3266 C C . VAL B 1 133 ? 34.767 3.425 10.417 1.00 28.89 154 VAL B C 1
ATOM 3267 O O . VAL B 1 133 ? 34.131 3.174 11.431 1.00 27.43 154 VAL B O 1
ATOM 3271 N N . SER B 1 134 ? 36.057 3.755 10.435 1.00 28.02 155 SER B N 1
ATOM 3272 C CA . SER B 1 134 ? 36.806 3.836 11.681 1.00 27.32 155 SER B CA 1
ATOM 3273 C C . SER B 1 134 ? 36.295 4.984 12.540 1.00 27.03 155 SER B C 1
ATOM 3274 O O . SER B 1 134 ? 35.651 5.906 12.045 1.00 26.50 155 SER B O 1
ATOM 3277 N N . ASP B 1 135 ? 36.601 4.899 13.831 1.00 26.71 156 ASP B N 1
ATOM 3278 C CA . ASP B 1 135 ? 36.236 5.914 14.810 1.00 26.65 156 ASP B CA 1
ATOM 3279 C C . ASP B 1 135 ? 36.824 7.253 14.407 1.00 26.23 156 ASP B C 1
ATOM 3280 O O . ASP B 1 135 ? 36.146 8.269 14.454 1.00 25.29 156 ASP B O 1
ATOM 3285 N N . ARG B 1 136 ? 38.077 7.229 13.970 1.00 26.28 157 ARG B N 1
ATOM 3286 C CA . ARG B 1 136 ? 38.745 8.409 13.442 1.00 26.55 157 ARG B CA 1
ATOM 3287 C C . ARG B 1 136 ? 38.004 9.052 12.268 1.00 25.50 157 ARG B C 1
ATOM 3288 O O . ARG B 1 136 ? 37.870 10.265 12.211 1.00 25.19 157 ARG B O 1
ATOM 3296 N N . ASP B 1 137 ? 37.540 8.252 11.315 1.00 24.83 158 ASP B N 1
ATOM 3297 C CA . ASP B 1 137 ? 36.823 8.813 10.171 1.00 24.18 158 ASP B CA 1
ATOM 3298 C C . ASP B 1 137 ? 35.427 9.290 10.562 1.00 22.75 158 ASP B C 1
ATOM 3299 O O . ASP B 1 137 ? 34.923 10.240 10.007 1.00 22.39 158 ASP B O 1
ATOM 3304 N N . ARG B 1 138 ? 34.810 8.619 11.521 1.00 21.86 159 ARG B N 1
ATOM 3305 C CA . ARG B 1 138 ? 33.532 9.053 12.064 1.00 20.79 159 ARG B CA 1
ATOM 3306 C C . ARG B 1 138 ? 33.676 10.426 12.714 1.00 20.58 159 ARG B C 1
ATOM 3307 O O . ARG B 1 138 ? 32.833 11.297 12.519 1.00 18.98 159 ARG B O 1
ATOM 3315 N N . ILE B 1 139 ? 34.752 10.610 13.483 1.00 20.29 160 ILE B N 1
ATOM 3316 C CA . ILE B 1 139 ? 35.016 11.891 14.124 1.00 20.38 160 ILE B CA 1
ATOM 3317 C C . ILE B 1 139 ? 35.247 12.940 13.051 1.00 20.53 160 ILE B C 1
ATOM 3318 O O . ILE B 1 139 ? 34.737 14.018 13.158 1.00 20.41 160 ILE B O 1
ATOM 3323 N N . SER B 1 140 ? 35.976 12.593 11.996 1.00 21.07 161 SER B N 1
ATOM 3324 C CA . SER B 1 140 ? 36.182 13.485 10.864 1.00 21.78 161 SER B CA 1
ATOM 3325 C C . SER B 1 140 ? 34.867 13.924 10.186 1.00 21.46 161 SER B C 1
ATOM 3326 O O . SER B 1 140 ? 34.771 15.053 9.711 1.00 21.56 161 SER B O 1
ATOM 3329 N N . MET B 1 141 ? 33.886 13.029 10.125 1.00 21.47 162 MET B N 1
ATOM 3330 C CA . MET B 1 141 ? 32.569 13.337 9.576 1.00 21.23 162 MET B CA 1
ATOM 3331 C C . MET B 1 141 ? 31.815 14.278 10.480 1.00 20.18 162 MET B C 1
ATOM 3332 O O . MET B 1 141 ? 31.164 15.191 10.005 1.00 20.12 162 MET B O 1
ATOM 3337 N N . ILE B 1 142 ? 31.894 14.045 11.782 1.00 20.00 163 ILE B N 1
ATOM 3338 C CA . ILE B 1 142 ? 31.238 14.915 12.744 1.00 19.69 163 ILE B CA 1
ATOM 3339 C C . ILE B 1 142 ? 31.878 16.289 12.688 1.00 19.80 163 ILE B C 1
ATOM 3340 O O . ILE B 1 142 ? 31.182 17.300 12.684 1.00 20.00 163 ILE B O 1
ATOM 3345 N N . SER B 1 143 ? 33.204 16.340 12.640 1.00 19.73 164 SER B N 1
ATOM 3346 C CA . SER B 1 143 ? 33.894 17.619 12.559 1.00 19.44 164 SER B CA 1
ATOM 3347 C C . SER B 1 143 ? 33.469 18.403 11.325 1.00 19.46 164 SER B C 1
ATOM 3348 O O . SER B 1 143 ? 33.193 19.587 11.408 1.00 18.61 164 SER B O 1
ATOM 3351 N N . GLU B 1 144 ? 33.429 17.734 10.181 1.00 20.02 165 GLU B N 1
ATOM 3352 C CA . GLU B 1 144 ? 33.084 18.384 8.932 1.00 20.06 165 GLU B CA 1
ATOM 3353 C C . GLU B 1 144 ? 31.658 18.934 8.990 1.00 19.72 165 GLU B C 1
ATOM 3354 O O . GLU B 1 144 ? 31.422 20.062 8.577 1.00 19.69 165 GLU B O 1
ATOM 3360 N N . LEU B 1 145 ? 30.720 18.140 9.494 1.00 18.90 166 LEU B N 1
ATOM 3361 C CA . LEU B 1 145 ? 29.324 18.550 9.526 1.00 18.94 166 LEU B CA 1
ATOM 3362 C C . LEU B 1 145 ? 29.158 19.736 10.458 1.00 18.48 166 LEU B C 1
ATOM 3363 O O . LEU B 1 145 ? 28.486 20.694 10.130 1.00 18.99 166 LEU B O 1
ATOM 3368 N N . ALA B 1 146 ? 29.803 19.673 11.612 1.00 18.69 167 ALA B N 1
ATOM 3369 C CA . ALA B 1 146 ? 29.769 20.773 12.560 1.00 18.51 167 ALA B CA 1
ATOM 3370 C C . ALA B 1 146 ? 30.377 22.045 11.970 1.00 19.04 167 ALA B C 1
ATOM 3371 O O . ALA B 1 146 ? 29.749 23.095 12.012 1.00 18.97 167 ALA B O 1
ATOM 3373 N N . SER B 1 147 ? 31.573 21.976 11.387 1.00 19.49 168 SER B N 1
ATOM 3374 C CA . SER B 1 147 ? 32.161 23.190 10.838 1.00 19.97 168 SER B CA 1
ATOM 3375 C C . SER B 1 147 ? 31.348 23.734 9.643 1.00 19.40 168 SER B C 1
ATOM 3376 O O . SER B 1 147 ? 31.186 24.958 9.482 1.00 18.70 168 SER B O 1
ATOM 3379 N N . ALA B 1 148 ? 30.813 22.832 8.825 1.00 19.19 169 ALA B N 1
ATOM 3380 C CA . ALA B 1 148 ? 29.974 23.225 7.690 1.00 18.98 169 ALA B CA 1
ATOM 3381 C C . ALA B 1 148 ? 28.672 23.907 8.081 1.00 18.85 169 ALA B C 1
ATOM 3382 O O . ALA B 1 148 ? 28.157 24.742 7.341 1.00 19.30 169 ALA B O 1
ATOM 3384 N N . SER B 1 149 ? 28.135 23.537 9.228 1.00 18.81 170 SER B N 1
ATOM 3385 C CA . SER B 1 149 ? 26.788 23.931 9.638 1.00 18.52 170 SER B CA 1
ATOM 3386 C C . SER B 1 149 ? 26.780 25.159 10.526 1.00 18.48 170 SER B C 1
ATOM 3387 O O . SER B 1 149 ? 25.779 25.828 10.630 1.00 18.20 170 SER B O 1
ATOM 3390 N N . GLY B 1 150 ? 27.902 25.438 11.177 1.00 19.42 171 GLY B N 1
ATOM 3391 C CA . GLY B 1 150 ? 27.950 26.481 12.175 1.00 19.70 171 GLY B CA 1
ATOM 3392 C C . GLY B 1 150 ? 28.359 27.810 11.598 1.00 20.33 171 GLY B C 1
ATOM 3393 O O . GLY B 1 150 ? 28.096 28.122 10.441 1.00 19.41 171 GLY B O 1
ATOM 3394 N N . ILE B 1 151 ? 29.018 28.604 12.424 1.00 21.45 172 ILE B N 1
ATOM 3395 C CA . ILE B 1 151 ? 29.348 29.976 12.074 1.00 22.91 172 ILE B CA 1
ATOM 3396 C C . ILE B 1 151 ? 30.354 30.068 10.916 1.00 22.56 172 ILE B C 1
ATOM 3397 O O . ILE B 1 151 ? 30.335 31.016 10.141 1.00 22.77 172 ILE B O 1
ATOM 3402 N N . ALA B 1 152 ? 31.207 29.059 10.771 1.00 22.49 173 ALA B N 1
ATOM 3403 C CA . ALA B 1 152 ? 32.152 29.006 9.656 1.00 22.06 173 ALA B CA 1
ATOM 3404 C C . ALA B 1 152 ? 31.490 28.488 8.383 1.00 22.04 173 ALA B C 1
ATOM 3405 O O . ALA B 1 152 ? 32.146 28.318 7.376 1.00 22.97 173 ALA B O 1
ATOM 3407 N N . GLY B 1 153 ? 30.181 28.252 8.430 1.00 21.24 174 GLY B N 1
ATOM 3408 C CA . GLY B 1 153 ? 29.464 27.684 7.313 1.00 20.53 174 GLY B CA 1
ATOM 3409 C C . GLY B 1 153 ? 28.034 28.189 7.292 1.00 20.28 174 GLY B C 1
ATOM 3410 O O . GLY B 1 153 ? 27.804 29.394 7.295 1.00 19.03 174 GLY B O 1
ATOM 3411 N N . MET B 1 154 ? 27.082 27.265 7.340 1.00 20.39 175 MET B N 1
ATOM 3412 C CA . MET B 1 154 ? 25.676 27.559 7.077 1.00 21.14 175 MET B CA 1
ATOM 3413 C C . MET B 1 154 ? 25.147 28.696 7.938 1.00 21.67 175 MET B C 1
ATOM 3414 O O . MET B 1 154 ? 24.556 29.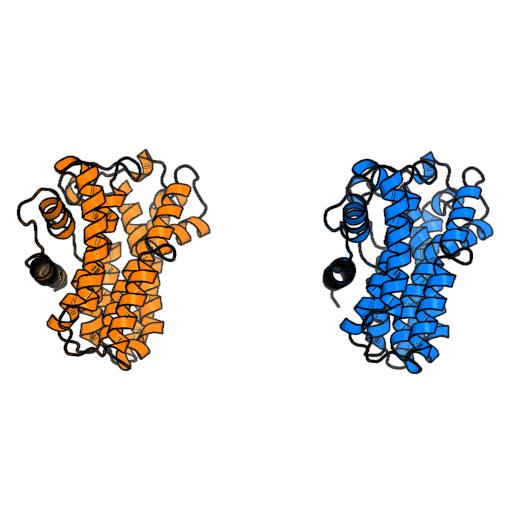644 7.436 1.00 21.21 175 MET B O 1
ATOM 3419 N N . CYS B 1 155 ? 25.367 28.594 9.239 1.00 22.13 176 CYS B N 1
ATOM 3420 C CA . CYS B 1 155 ? 24.827 29.556 10.170 1.00 22.50 176 CYS B CA 1
ATOM 3421 C C . CYS B 1 155 ? 25.460 30.935 9.997 1.00 21.94 176 CYS B C 1
ATOM 3422 O O . CYS B 1 155 ? 24.775 31.934 10.105 1.00 22.08 176 CYS B O 1
ATOM 3427 N N . GLY B 1 156 ? 26.767 30.980 9.758 1.00 21.27 177 GLY B N 1
ATOM 3428 C CA . GLY B 1 156 ? 27.453 32.231 9.504 1.00 21.35 177 GLY B CA 1
ATOM 3429 C C . GLY B 1 156 ? 26.951 32.858 8.218 1.00 20.97 177 GLY B C 1
ATOM 3430 O O . GLY B 1 156 ? 26.839 34.081 8.111 1.00 20.81 177 GLY B O 1
ATOM 3431 N N . GLY B 1 157 ? 26.643 32.009 7.249 1.00 20.08 178 GLY B N 1
ATOM 3432 C CA . GLY B 1 157 ? 26.027 32.440 6.009 1.00 19.62 178 GLY B CA 1
ATOM 3433 C C . GLY B 1 157 ? 24.641 33.007 6.215 1.00 19.25 178 GLY B C 1
ATOM 3434 O O . GLY B 1 157 ? 24.288 34.011 5.605 1.00 18.27 178 GLY B O 1
ATOM 3435 N N . GLN B 1 158 ? 23.858 32.380 7.084 1.00 18.75 179 GLN B N 1
ATOM 3436 C CA . GLN B 1 158 ? 22.535 32.890 7.404 1.00 19.22 179 GLN B CA 1
ATOM 3437 C C . GLN B 1 158 ? 22.632 34.281 8.002 1.00 19.31 179 GLN B C 1
ATOM 3438 O O . GLN B 1 158 ? 21.805 35.146 7.691 1.00 18.98 179 GLN B O 1
ATOM 3444 N N . ALA B 1 159 ? 23.667 34.503 8.810 1.00 19.26 180 ALA B N 1
ATOM 3445 C CA . ALA B 1 159 ? 23.894 35.813 9.437 1.00 20.09 180 ALA B CA 1
ATOM 3446 C C . ALA B 1 159 ? 24.292 36.845 8.387 1.00 20.47 180 ALA B C 1
ATOM 3447 O O . ALA B 1 159 ? 23.826 37.969 8.440 1.00 21.60 180 ALA B O 1
ATOM 3449 N N . LEU B 1 160 ? 25.143 36.464 7.436 1.00 21.00 181 LEU B N 1
ATOM 3450 C CA . LEU B 1 160 ? 25.561 37.384 6.371 1.00 21.21 181 LEU B CA 1
ATOM 3451 C C . LEU B 1 160 ? 24.358 37.776 5.519 1.00 21.36 181 LEU B C 1
ATOM 3452 O O . LEU B 1 160 ? 24.210 38.942 5.118 1.00 20.88 181 LEU B O 1
ATOM 3457 N N . ASP B 1 161 ? 23.498 36.794 5.258 1.00 21.82 182 ASP B N 1
ATOM 3458 C CA . ASP B 1 161 ? 22.291 36.980 4.466 1.00 22.30 182 ASP B CA 1
ATOM 3459 C C . ASP B 1 161 ? 21.356 37.989 5.138 1.00 23.38 182 ASP B C 1
ATOM 3460 O O . ASP B 1 161 ? 20.856 38.927 4.499 1.00 23.61 182 ASP B O 1
ATOM 3465 N N . LEU B 1 162 ? 21.131 37.814 6.429 1.00 24.61 183 LEU B N 1
ATOM 3466 C CA . LEU B 1 162 ? 20.296 38.751 7.181 1.00 26.08 183 LEU B CA 1
ATOM 3467 C C . LEU B 1 162 ? 20.891 40.147 7.193 1.00 26.38 183 LEU B C 1
ATOM 3468 O O . LEU B 1 162 ? 20.176 41.134 7.048 1.00 27.18 183 LEU B O 1
ATOM 3473 N N . ASP B 1 163 ? 22.203 40.228 7.355 1.00 27.07 184 ASP B N 1
ATOM 3474 C CA . ASP B 1 163 ? 22.893 41.513 7.389 1.00 27.97 184 ASP B CA 1
ATOM 3475 C C . ASP B 1 163 ? 22.865 42.228 6.034 1.00 27.98 184 ASP B C 1
ATOM 3476 O O . ASP B 1 163 ? 22.853 43.454 5.993 1.00 27.47 184 ASP B O 1
ATOM 3481 N N . ALA B 1 164 ? 22.828 41.462 4.936 1.00 27.64 185 ALA B N 1
ATOM 3482 C CA . ALA B 1 164 ? 22.818 42.026 3.576 1.00 27.64 185 ALA B CA 1
ATOM 3483 C C . ALA B 1 164 ? 21.415 42.474 3.118 1.00 27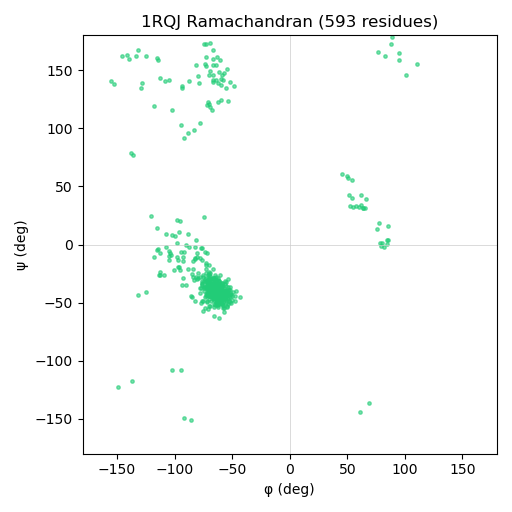.90 185 ALA B C 1
ATOM 3484 O O . ALA B 1 164 ? 21.288 43.142 2.109 1.00 27.38 185 ALA B O 1
ATOM 3486 N N . GLU B 1 165 ? 20.374 42.097 3.852 1.00 28.50 186 GLU B N 1
ATOM 3487 C CA . GLU B 1 165 ? 19.006 42.515 3.535 1.00 29.13 186 GLU B CA 1
ATOM 3488 C C . GLU B 1 165 ? 18.922 44.041 3.418 1.00 29.49 186 GLU B C 1
ATOM 3489 O O . GLU B 1 165 ? 19.290 44.755 4.348 1.00 28.60 186 GLU B O 1
ATOM 3495 N N . GLY B 1 166 ? 18.454 44.518 2.264 1.00 29.61 187 GLY B N 1
ATOM 3496 C CA . GLY B 1 166 ? 18.279 45.935 1.997 1.00 29.83 187 GLY B CA 1
ATOM 3497 C C . GLY B 1 166 ? 19.560 46.670 1.658 1.00 30.04 187 GLY B C 1
ATOM 3498 O O . GLY B 1 166 ? 19.532 47.871 1.420 1.00 30.48 187 GLY B O 1
ATOM 3499 N N . LYS B 1 167 ? 20.681 45.954 1.622 1.00 30.21 188 LYS B N 1
ATOM 3500 C CA . LYS B 1 167 ? 21.992 46.573 1.506 1.00 30.46 188 LYS B CA 1
ATOM 3501 C C . LYS B 1 167 ? 22.573 46.427 0.116 1.00 30.22 188 LYS B C 1
ATOM 3502 O O . LYS B 1 167 ? 23.559 47.083 -0.203 1.00 30.23 188 LYS B O 1
ATOM 3508 N N . HIS B 1 168 ? 21.984 45.555 -0.700 1.00 29.28 189 HIS B N 1
ATOM 3509 C CA . HIS B 1 168 ? 22.375 45.441 -2.093 1.00 29.34 189 HIS B CA 1
ATOM 3510 C C . HIS B 1 168 ? 23.887 45.297 -2.191 1.00 28.93 189 HIS B C 1
ATOM 3511 O O . HIS B 1 168 ? 24.558 46.097 -2.847 1.00 29.19 189 HIS B O 1
ATOM 3518 N N . VAL B 1 169 ? 24.415 44.274 -1.522 1.00 27.85 190 VAL B N 1
ATOM 3519 C CA . VAL B 1 169 ? 25.850 44.103 -1.417 1.00 27.29 190 VAL B CA 1
ATOM 3520 C C . VAL B 1 169 ? 26.419 43.723 -2.779 1.00 26.86 190 VAL B C 1
ATOM 3521 O O . VAL B 1 169 ? 25.733 43.075 -3.577 1.00 26.12 190 VAL B O 1
ATOM 3525 N N . PRO B 1 170 ? 27.663 44.126 -3.051 1.00 26.31 191 PRO B N 1
ATOM 3526 C CA . PRO B 1 170 ? 28.314 43.792 -4.319 1.00 26.16 191 PRO B CA 1
ATOM 3527 C C . PRO B 1 170 ? 28.646 42.297 -4.436 1.00 25.85 191 PRO B C 1
ATOM 3528 O O . PRO B 1 170 ? 28.521 41.553 -3.475 1.00 24.67 191 PRO B O 1
ATOM 3532 N N . LEU B 1 171 ? 29.106 41.908 -5.616 1.00 26.22 192 LEU B N 1
ATOM 3533 C CA . LEU B 1 171 ? 29.284 40.509 -6.002 1.00 26.42 192 LEU B CA 1
ATOM 3534 C C . LEU 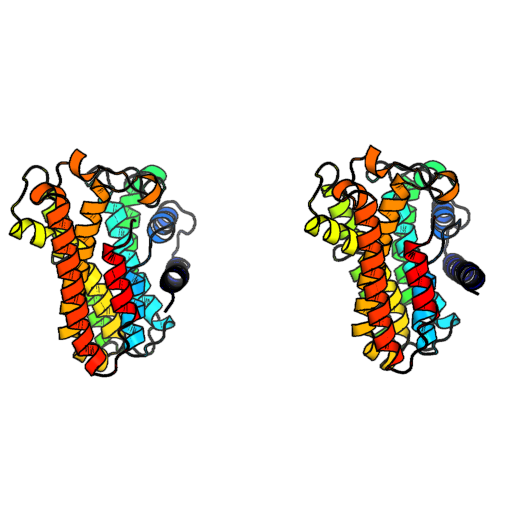B 1 171 ? 30.183 39.726 -5.048 1.00 26.27 192 LEU B C 1
ATOM 3535 O O . LEU B 1 171 ? 29.890 38.580 -4.737 1.00 25.80 192 LEU B O 1
ATOM 3540 N N . ASP B 1 172 ? 31.286 40.317 -4.590 1.00 26.90 193 ASP B N 1
ATOM 3541 C CA . ASP B 1 172 ? 32.198 39.558 -3.721 1.00 27.11 193 ASP B CA 1
ATOM 3542 C C . ASP B 1 172 ? 31.554 39.180 -2.380 1.00 26.24 193 ASP B C 1
ATOM 3543 O O . ASP B 1 172 ? 31.729 38.053 -1.900 1.00 25.65 193 ASP B O 1
ATOM 3548 N N . ALA B 1 173 ? 30.809 40.117 -1.799 1.00 25.42 194 ALA B N 1
ATOM 3549 C CA . ALA B 1 173 ? 30.097 39.892 -0.548 1.00 24.85 194 ALA B CA 1
ATOM 3550 C C . ALA B 1 173 ? 28.915 38.951 -0.774 1.00 24.38 194 ALA B C 1
ATOM 3551 O O . ALA B 1 173 ? 28.578 38.154 0.081 1.00 24.14 194 ALA B O 1
ATOM 3553 N N . LEU B 1 174 ? 28.291 39.059 -1.942 1.00 24.33 195 LEU B N 1
ATOM 3554 C CA . LEU B 1 174 ? 27.156 38.230 -2.286 1.00 24.42 195 LEU B CA 1
ATOM 3555 C C . LEU B 1 174 ? 27.607 36.783 -2.435 1.00 23.85 195 LEU B C 1
ATOM 3556 O O . LEU B 1 174 ? 26.965 35.863 -1.918 1.00 23.56 195 LEU B O 1
ATOM 3561 N N . GLU B 1 175 ? 28.727 36.590 -3.115 1.00 23.22 196 GLU B N 1
ATOM 3562 C CA . GLU B 1 175 ? 29.301 35.269 -3.280 1.00 23.29 196 GLU B CA 1
ATOM 3563 C C . GLU B 1 175 ? 29.625 34.655 -1.917 1.00 22.85 196 GLU B C 1
ATOM 3564 O O . GLU B 1 175 ? 29.434 33.459 -1.699 1.00 20.62 196 GLU B O 1
ATOM 3570 N N . ARG B 1 176 ? 30.114 35.490 -1.009 1.00 22.57 197 ARG B N 1
ATOM 3571 C CA . ARG B 1 176 ? 30.499 35.041 0.315 1.00 22.97 197 ARG B CA 1
ATOM 3572 C C . ARG B 1 176 ? 29.282 34.546 1.087 1.00 21.94 197 ARG B C 1
ATOM 3573 O O . ARG B 1 176 ? 29.357 33.536 1.770 1.00 22.24 197 ARG B O 1
ATOM 3581 N N . ILE B 1 177 ? 28.160 35.246 0.947 1.00 21.11 198 ILE B N 1
ATOM 3582 C CA . ILE B 1 177 ? 26.916 34.836 1.574 1.00 19.99 198 ILE B CA 1
ATOM 3583 C C . ILE B 1 177 ? 26.589 33.421 1.107 1.00 19.95 198 ILE B C 1
ATOM 3584 O O . ILE B 1 177 ? 26.387 32.538 1.914 1.00 19.48 198 ILE B O 1
ATOM 3589 N N . HIS B 1 178 ? 26.542 33.231 -0.207 1.00 19.56 199 HIS B N 1
ATOM 3590 C CA . HIS B 1 178 ? 26.027 31.999 -0.802 1.00 18.94 199 HIS B CA 1
ATOM 3591 C C . HIS B 1 178 ? 26.913 30.802 -0.543 1.00 18.45 199 HIS B C 1
ATOM 3592 O O . HIS B 1 178 ? 26.422 29.700 -0.294 1.00 18.16 199 HIS B O 1
ATOM 3599 N N . ARG B 1 179 ? 28.221 31.017 -0.579 1.00 18.21 200 ARG B N 1
ATOM 3600 C CA . ARG B 1 179 ? 29.157 29.954 -0.301 1.00 18.14 200 ARG B CA 1
ATOM 3601 C C . ARG B 1 179 ? 29.003 29.465 1.143 1.00 18.28 200 ARG B C 1
ATOM 3602 O O . ARG B 1 179 ? 29.037 28.267 1.392 1.00 18.15 200 ARG B O 1
ATOM 3610 N N . HIS B 1 180 ? 28.782 30.390 2.079 1.00 18.49 201 HIS B N 1
ATOM 3611 C CA . HIS B 1 180 ? 28.558 30.036 3.479 1.00 18.76 201 HIS B CA 1
ATOM 3612 C C . HIS B 1 180 ? 27.170 29.430 3.697 1.00 18.88 201 HIS B C 1
ATOM 3613 O O . HIS B 1 180 ? 27.050 28.298 4.182 1.00 19.41 201 HIS B O 1
ATOM 3620 N N . LYS B 1 181 ? 26.117 30.122 3.293 1.00 18.32 202 LYS B N 1
ATOM 3621 C CA . LYS B 1 181 ? 24.778 29.672 3.686 1.00 18.29 202 LYS B CA 1
ATOM 3622 C C . LYS B 1 181 ? 24.322 28.389 3.006 1.00 18.44 202 LYS B C 1
ATOM 3623 O O . LYS B 1 181 ? 23.466 27.688 3.541 1.00 18.43 202 LYS B O 1
ATOM 3629 N N . THR B 1 182 ? 24.898 28.098 1.841 1.00 17.92 203 THR B N 1
ATOM 3630 C CA . THR B 1 182 ? 24.454 27.009 0.983 1.00 18.22 203 THR B CA 1
ATOM 3631 C C . THR B 1 182 ? 25.601 26.129 0.504 1.00 17.84 203 THR B C 1
ATOM 3632 O O . THR B 1 182 ? 25.482 24.907 0.475 1.00 18.55 203 THR B O 1
ATOM 3636 N N . GLY B 1 183 ? 26.703 26.746 0.104 1.00 17.60 204 GLY B N 1
ATOM 3637 C CA . GLY B 1 183 ? 27.854 26.006 -0.358 1.00 17.04 204 GLY B CA 1
ATOM 3638 C C . GLY B 1 183 ? 28.469 25.112 0.708 1.00 16.72 204 GLY B C 1
ATOM 3639 O O . GLY B 1 183 ? 28.863 23.993 0.415 1.00 15.65 204 GLY B O 1
ATOM 3640 N N . ALA B 1 184 ? 28.523 25.581 1.951 1.00 16.19 205 ALA B N 1
ATOM 3641 C CA . ALA B 1 184 ? 29.239 24.837 2.993 1.00 16.23 205 ALA B CA 1
ATOM 3642 C C . ALA B 1 184 ? 28.633 23.441 3.200 1.00 16.09 205 ALA B C 1
ATOM 3643 O O . ALA B 1 184 ? 29.357 22.445 3.312 1.00 16.00 205 ALA B O 1
ATOM 3645 N N . LEU B 1 185 ? 27.309 23.363 3.200 1.00 15.80 206 LEU B N 1
ATOM 3646 C CA . LEU B 1 185 ? 26.623 22.126 3.536 1.00 16.20 206 LEU B CA 1
ATOM 3647 C C . LEU B 1 185 ? 26.593 21.206 2.332 1.00 16.19 206 LEU B C 1
ATOM 3648 O O . LEU B 1 185 ? 26.544 19.993 2.479 1.00 15.79 206 LEU B O 1
ATOM 3653 N N . ILE B 1 186 ? 26.615 21.769 1.136 1.00 16.74 207 ILE B N 1
ATOM 3654 C CA . ILE B 1 186 ? 26.723 20.928 -0.052 1.00 17.10 207 ILE B CA 1
ATOM 3655 C C . ILE B 1 186 ? 28.130 20.312 -0.110 1.00 17.27 207 ILE B C 1
ATOM 3656 O O . ILE B 1 186 ? 28.289 19.126 -0.436 1.00 16.47 207 ILE B O 1
ATOM 3661 N N . ARG B 1 187 ? 29.139 21.098 0.240 1.00 17.03 208 ARG B N 1
ATOM 3662 C CA . ARG B 1 187 ? 30.468 20.539 0.389 1.00 17.33 208 ARG B CA 1
ATOM 3663 C C . ARG B 1 187 ? 30.517 19.475 1.475 1.00 17.44 208 ARG B C 1
ATOM 3664 O O . ARG B 1 187 ? 31.179 18.451 1.295 1.00 17.53 208 ARG B O 1
ATOM 3672 N N . ALA B 1 188 ? 29.804 19.689 2.580 1.00 17.13 209 ALA B N 1
ATOM 3673 C CA . ALA B 1 188 ? 29.776 18.709 3.658 1.00 16.93 209 ALA B CA 1
ATOM 3674 C C . ALA B 1 188 ? 29.211 17.389 3.179 1.00 17.03 209 ALA B C 1
ATOM 3675 O O . ALA B 1 188 ? 29.704 16.351 3.574 1.00 15.70 209 ALA B O 1
ATOM 3677 N N . ALA B 1 189 ? 28.154 17.439 2.368 1.00 16.79 210 ALA B N 1
ATOM 3678 C CA . ALA B 1 189 ? 27.548 16.224 1.799 1.00 17.41 210 ALA B CA 1
ATOM 3679 C C . ALA B 1 189 ? 28.560 15.419 1.002 1.00 17.70 210 ALA B C 1
ATOM 3680 O O . ALA B 1 189 ? 28.698 14.197 1.200 1.00 17.88 210 ALA B O 1
ATOM 3682 N N . VAL B 1 190 ? 29.268 16.107 0.109 1.00 17.07 211 VAL B N 1
ATOM 3683 C CA . VAL B 1 190 ? 30.282 15.471 -0.724 1.00 17.54 211 VAL B CA 1
ATOM 3684 C C . VAL B 1 190 ? 31.400 14.924 0.150 1.00 18.04 211 VAL B C 1
ATOM 3685 O O . VAL B 1 190 ? 31.802 13.766 -0.005 1.00 17.71 211 VAL B O 1
ATOM 3689 N N . ARG B 1 191 ? 31.887 15.748 1.078 1.00 18.26 212 ARG B N 1
ATOM 3690 C CA . ARG B 1 191 ? 32.974 15.348 1.963 1.00 18.54 212 ARG B CA 1
ATOM 3691 C C . ARG B 1 191 ? 32.582 14.152 2.795 1.00 18.87 212 ARG B C 1
ATOM 3692 O O . ARG B 1 191 ? 33.368 13.219 2.935 1.00 18.67 212 ARG B O 1
ATOM 3700 N N . LEU B 1 192 ? 31.346 14.136 3.289 1.00 19.33 213 LEU B N 1
ATOM 3701 C CA . LEU B 1 192 ? 30.896 13.036 4.141 1.00 20.12 213 LEU B CA 1
ATOM 3702 C C . LEU B 1 192 ? 30.887 11.715 3.370 1.00 20.21 213 LEU B C 1
ATOM 3703 O O . LEU B 1 192 ? 31.247 10.668 3.922 1.00 20.74 213 LEU B O 1
ATOM 3708 N N . GLY B 1 193 ? 30.461 11.750 2.110 1.00 20.90 214 GLY B N 1
ATOM 3709 C CA . GLY B 1 193 ? 30.546 10.578 1.246 1.00 21.11 214 GLY B CA 1
ATOM 3710 C C . GLY B 1 193 ? 31.979 10.097 1.066 1.00 21.83 214 GLY B C 1
ATOM 3711 O O . GLY B 1 193 ? 32.263 8.898 1.152 1.00 22.91 214 GLY B O 1
ATOM 3712 N N . ALA B 1 194 ? 32.892 11.029 0.821 1.00 21.98 215 ALA B N 1
ATOM 3713 C CA . ALA B 1 194 ? 34.292 10.688 0.627 1.00 22.48 215 ALA B CA 1
ATOM 3714 C C . ALA B 1 194 ? 34.934 10.189 1.928 1.00 23.19 215 ALA B C 1
ATOM 3715 O O . ALA B 1 194 ? 35.703 9.232 1.906 1.00 23.21 215 ALA B O 1
ATOM 3717 N N . LEU B 1 195 ? 34.582 10.804 3.058 1.00 23.38 216 LEU B N 1
ATOM 3718 C CA . LEU B 1 195 ? 35.144 10.429 4.355 1.00 23.77 216 LEU B CA 1
ATOM 3719 C C . LEU B 1 195 ? 34.721 9.031 4.780 1.00 24.42 216 LEU B C 1
ATOM 3720 O O . LEU B 1 195 ? 35.379 8.410 5.603 1.00 24.38 216 LEU B O 1
ATOM 3725 N N . SER B 1 196 ? 33.627 8.541 4.211 1.00 25.75 217 SER B N 1
ATOM 3726 C CA . SER B 1 196 ? 33.176 7.180 4.458 1.00 26.29 217 SER B CA 1
ATOM 3727 C C . SER B 1 196 ? 34.096 6.146 3.779 1.00 26.79 217 SER B C 1
ATOM 3728 O O . SER B 1 196 ? 33.943 4.960 4.011 1.00 27.11 217 SER B O 1
ATOM 3733 N N . ALA B 1 197 ? 35.052 6.609 2.971 1.00 27.48 218 ALA B N 1
ATOM 3734 C CA . ALA B 1 197 ? 35.807 5.765 2.045 1.00 28.00 218 ALA B CA 1
ATOM 3735 C C . ALA B 1 197 ? 37.330 5.735 2.259 1.00 28.36 218 ALA B C 1
ATOM 3736 O O . ALA B 1 197 ? 38.075 5.478 1.305 1.00 28.63 218 ALA B O 1
ATOM 3738 N N . GLY B 1 198 ? 37.793 6.017 3.480 1.00 28.63 219 GLY B N 1
ATOM 3739 C CA . GLY B 1 198 ? 39.190 5.812 3.848 1.00 28.66 219 GLY B CA 1
ATOM 3740 C C . GLY B 1 198 ? 40.160 6.623 3.013 1.00 29.30 219 GLY B C 1
ATOM 3741 O O . GLY B 1 198 ? 39.829 7.754 2.628 1.00 29.18 219 GLY B O 1
ATOM 3742 N N . ASP B 1 199 ? 41.337 6.047 2.725 1.00 29.91 220 ASP B N 1
ATOM 3743 C CA . ASP B 1 199 ? 42.401 6.716 1.945 1.00 30.40 220 ASP B CA 1
ATOM 3744 C C . ASP B 1 199 ? 41.960 7.157 0.541 1.00 30.05 220 ASP B C 1
ATOM 3745 O O . ASP B 1 199 ? 42.333 8.224 0.068 1.00 29.72 220 ASP B O 1
ATOM 3750 N N . LYS B 1 200 ? 41.203 6.319 -0.150 1.00 30.05 221 LYS B N 1
ATOM 3751 C CA . LYS B 1 200 ? 40.854 6.614 -1.546 1.00 29.92 221 LYS B CA 1
ATOM 3752 C C . LYS B 1 200 ? 39.906 7.821 -1.634 1.00 28.89 221 LYS B C 1
ATOM 3753 O O . LYS B 1 200 ? 40.045 8.661 -2.525 1.00 28.45 221 LYS B O 1
ATOM 3759 N N . GLY B 1 201 ? 38.972 7.902 -0.689 1.00 27.81 222 GLY B N 1
ATOM 3760 C CA . GLY B 1 201 ? 38.049 9.018 -0.591 1.00 27.11 222 GLY B CA 1
ATOM 3761 C C . GLY B 1 201 ? 38.781 10.292 -0.243 1.00 26.53 222 GLY B C 1
ATOM 3762 O O . GLY B 1 201 ? 38.559 11.333 -0.840 1.00 26.52 222 GLY B O 1
ATOM 3763 N N . ARG B 1 202 ? 39.690 10.198 0.720 1.00 26.28 223 ARG B N 1
ATOM 3764 C CA . ARG B 1 202 ? 40.519 11.340 1.099 1.00 25.74 223 ARG B CA 1
ATOM 3765 C C . ARG B 1 202 ? 41.471 11.800 -0.027 1.00 24.69 223 ARG B C 1
ATOM 3766 O O . ARG B 1 202 ? 41.743 12.983 -0.161 1.00 24.52 223 ARG B O 1
ATOM 3774 N N . ARG B 1 203 ? 41.956 10.873 -0.844 1.00 24.21 224 ARG B N 1
ATOM 3775 C CA . ARG B 1 203 ? 42.809 11.210 -1.983 1.00 23.79 224 ARG B CA 1
ATOM 3776 C C . ARG B 1 203 ? 42.025 12.047 -3.005 1.00 22.91 224 ARG B C 1
ATOM 3777 O O . ARG B 1 203 ? 42.599 12.928 -3.640 1.00 22.18 224 ARG B O 1
ATOM 3785 N N . ALA B 1 204 ? 40.726 11.759 -3.149 1.00 21.70 225 ALA B N 1
ATOM 3786 C CA . ALA B 1 204 ? 39.845 12.476 -4.066 1.00 21.49 225 ALA B CA 1
ATOM 3787 C C . ALA B 1 204 ? 39.340 13.818 -3.523 1.00 21.64 225 ALA B C 1
ATOM 3788 O O . ALA B 1 204 ? 38.756 14.587 -4.270 1.00 20.84 225 ALA B O 1
ATOM 3790 N N . LEU B 1 205 ? 39.563 14.090 -2.240 1.00 21.58 226 LEU B N 1
ATOM 3791 C CA . LEU B 1 205 ? 39.003 15.285 -1.600 1.00 22.20 226 LEU B CA 1
ATOM 3792 C C . LEU B 1 205 ? 39.364 16.616 -2.239 1.00 21.85 226 LEU B C 1
ATOM 3793 O O . LEU B 1 205 ? 38.482 17.438 -2.393 1.00 22.54 226 LEU B O 1
ATOM 3798 N N . PRO B 1 206 ? 40.627 16.872 -2.583 1.00 22.19 227 PRO B N 1
ATOM 3799 C CA . PRO B 1 206 ? 40.969 18.150 -3.227 1.00 22.28 227 PRO B CA 1
ATOM 3800 C C . PRO B 1 206 ? 40.115 18.420 -4.460 1.00 21.79 227 PRO B C 1
ATOM 3801 O O . PRO B 1 206 ? 39.580 19.513 -4.592 1.00 21.54 227 PRO B O 1
ATOM 3805 N N . VAL B 1 207 ? 39.945 17.431 -5.331 1.00 21.34 228 VAL B N 1
ATOM 3806 C CA . VAL B 1 207 ? 39.131 17.616 -6.533 1.00 20.96 228 VAL B CA 1
ATOM 3807 C C . VAL B 1 207 ? 37.620 17.635 -6.214 1.00 20.48 228 VAL B C 1
ATOM 3808 O O . VAL B 1 207 ? 36.877 18.411 -6.804 1.00 20.29 228 VAL B O 1
ATOM 3812 N N . LEU B 1 208 ? 37.172 16.773 -5.307 1.00 20.17 229 LEU B N 1
ATOM 3813 C CA . LEU B 1 208 ? 35.750 16.717 -4.924 1.00 19.91 229 LEU B CA 1
ATOM 3814 C C . LEU B 1 208 ? 35.327 18.015 -4.253 1.00 19.72 229 LEU B C 1
ATOM 3815 O O . LEU B 1 208 ? 34.188 18.456 -4.381 1.00 19.07 229 LEU B O 1
ATOM 3820 N N . ASP B 1 209 ? 36.250 18.599 -3.503 1.00 19.68 230 ASP B N 1
ATOM 3821 C CA . ASP B 1 209 ? 36.042 19.893 -2.883 1.00 19.94 230 ASP B CA 1
ATOM 3822 C C . ASP B 1 209 ? 35.778 20.972 -3.908 1.00 19.81 230 ASP B C 1
ATOM 3823 O O . ASP B 1 209 ? 34.910 21.795 -3.702 1.00 19.95 230 ASP B O 1
ATOM 3828 N N . LYS B 1 210 ? 36.541 20.990 -4.996 1.00 19.94 231 LYS B N 1
ATOM 3829 C CA . LYS B 1 210 ? 36.368 22.027 -6.013 1.00 20.31 231 LYS B CA 1
ATOM 3830 C C . LYS B 1 210 ? 35.049 21.804 -6.718 1.00 19.81 231 LYS B C 1
ATOM 3831 O O . LYS B 1 210 ? 34.320 22.762 -6.982 1.00 19.64 231 LYS B O 1
ATOM 3840 N N . TYR B 1 211 ? 34.733 20.536 -6.979 1.00 19.10 232 TYR B N 1
ATOM 3841 C CA . TYR B 1 211 ? 33.437 20.151 -7.525 1.00 18.47 232 TYR B CA 1
ATOM 3842 C C . TYR B 1 211 ? 32.331 20.699 -6.643 1.00 18.41 232 TYR B C 1
ATOM 3843 O O . TYR B 1 211 ? 31.452 21.411 -7.122 1.00 18.11 232 TYR B O 1
ATOM 3852 N N . ALA B 1 212 ? 32.417 20.408 -5.345 1.00 18.13 233 ALA B N 1
ATOM 3853 C CA . ALA B 1 212 ? 31.403 20.799 -4.377 1.00 18.18 233 ALA B CA 1
ATOM 3854 C C . ALA B 1 212 ? 31.281 22.316 -4.251 1.00 18.61 233 ALA B C 1
ATOM 3855 O O . ALA B 1 212 ? 30.196 22.851 -4.063 1.00 18.11 233 ALA B O 1
ATOM 3857 N N . GLU B 1 213 ? 32.407 22.996 -4.328 1.00 19.06 234 GLU B N 1
ATOM 3858 C CA . GLU B 1 213 ? 32.418 24.439 -4.177 1.00 20.24 234 GLU B CA 1
ATOM 3859 C C . GLU B 1 213 ? 31.636 25.080 -5.300 1.00 20.03 234 GLU B C 1
ATOM 3860 O O . GLU B 1 213 ? 30.842 25.982 -5.063 1.00 20.42 234 GLU B O 1
ATOM 3866 N N . SER B 1 214 ? 31.824 24.584 -6.521 1.00 20.10 235 SER B N 1
ATOM 3867 C CA . SER B 1 214 ? 31.140 25.146 -7.663 1.00 20.21 235 SER B CA 1
ATOM 3868 C C . SER B 1 214 ? 29.655 24.795 -7.704 1.00 19.69 235 SER B C 1
ATOM 3869 O O . SER B 1 214 ? 28.845 25.675 -7.972 1.00 19.58 235 SER B O 1
ATOM 3872 N N . ILE B 1 215 ? 29.283 23.538 -7.451 1.00 19.26 236 ILE B N 1
ATOM 3873 C CA . ILE B 1 215 ? 27.855 23.173 -7.467 1.00 19.00 236 ILE B CA 1
ATOM 3874 C C . ILE B 1 215 ? 27.118 23.798 -6.292 1.00 18.75 236 ILE B C 1
ATOM 3875 O O . ILE B 1 215 ? 25.934 24.062 -6.404 1.00 18.69 236 ILE B O 1
ATOM 3880 N N . GLY B 1 216 ? 27.825 24.000 -5.179 1.00 17.92 237 GLY B N 1
ATOM 3881 C CA . GLY B 1 216 ? 27.260 24.588 -3.977 1.00 18.54 237 GLY B CA 1
ATOM 3882 C C . GLY B 1 216 ? 26.885 26.044 -4.189 1.00 18.41 237 GLY B C 1
ATOM 3883 O O . GLY B 1 216 ? 25.776 26.467 -3.838 1.00 18.39 237 GLY B O 1
ATOM 3884 N N . LEU B 1 217 ? 27.791 26.809 -4.801 1.00 18.03 238 LEU B N 1
ATOM 3885 C CA . LEU B 1 217 ? 27.463 28.191 -5.176 1.00 17.92 238 LEU B CA 1
ATOM 3886 C C . LEU B 1 217 ? 26.371 28.184 -6.232 1.00 17.69 238 LEU B C 1
ATOM 3887 O O . LEU B 1 217 ? 25.391 28.929 -6.125 1.00 17.69 238 LEU B O 1
ATOM 3892 N N . ALA B 1 218 ? 26.520 27.332 -7.243 1.00 17.54 239 ALA B N 1
ATOM 3893 C CA . ALA B 1 218 ? 25.535 27.255 -8.330 1.00 17.52 239 ALA B CA 1
ATOM 3894 C C . ALA B 1 218 ? 24.133 26.996 -7.801 1.00 16.87 239 ALA B C 1
ATOM 3895 O O . ALA B 1 218 ? 23.149 27.503 -8.321 1.00 16.72 239 ALA B O 1
ATOM 3897 N N . PHE B 1 219 ? 24.055 26.207 -6.738 1.00 17.20 240 PHE B N 1
ATOM 3898 C CA . PHE B 1 219 ? 22.796 25.770 -6.175 1.00 17.20 240 PHE B CA 1
ATOM 3899 C C . PHE B 1 219 ? 22.023 26.972 -5.659 1.00 17.12 240 PHE B C 1
ATOM 3900 O O . PHE B 1 219 ? 20.817 27.075 -5.856 1.00 16.09 240 PHE B O 1
ATOM 3908 N N . GLN B 1 220 ? 22.724 27.860 -4.969 1.00 16.71 241 GLN B N 1
ATOM 3909 C CA . GLN B 1 220 ? 22.093 29.040 -4.427 1.00 17.18 241 GLN B CA 1
ATOM 3910 C C . GLN B 1 220 ? 21.821 30.089 -5.501 1.00 16.98 241 GLN B C 1
ATOM 3911 O O . GLN B 1 220 ? 20.842 30.800 -5.392 1.00 16.15 241 GLN B O 1
ATOM 3917 N N . VAL B 1 221 ? 22.640 30.184 -6.544 1.00 17.46 242 VAL B N 1
ATOM 3918 C CA . VAL B 1 221 ? 22.265 31.160 -7.590 1.00 18.23 242 VAL B CA 1
ATOM 3919 C C . VAL B 1 221 ? 21.003 30.665 -8.279 1.00 17.45 242 VAL B C 1
ATOM 3920 O O . VAL B 1 221 ? 20.139 31.457 -8.531 1.00 17.04 242 VAL B O 1
ATOM 3924 N N . GLN B 1 222 ? 20.856 29.350 -8.447 1.00 17.88 243 GLN B N 1
ATOM 3925 C CA . GLN B 1 222 ? 19.649 28.785 -9.035 1.00 18.28 243 GLN B CA 1
ATOM 3926 C C . GLN B 1 222 ? 18.469 29.005 -8.135 1.00 17.68 243 GLN B C 1
ATOM 3927 O O . GLN B 1 222 ? 17.381 29.326 -8.612 1.00 18.18 243 GLN B O 1
ATOM 3933 N N . ASP B 1 223 ? 18.673 28.830 -6.832 1.00 16.95 244 ASP B N 1
ATOM 3934 C CA . ASP B 1 223 ? 17.624 29.133 -5.872 1.00 16.59 244 ASP B CA 1
ATOM 3935 C C . ASP B 1 223 ? 17.186 30.610 -5.985 1.00 16.34 244 ASP B C 1
ATOM 3936 O O . ASP B 1 223 ? 16.001 30.905 -5.932 1.00 15.59 244 ASP B O 1
ATOM 3941 N N . ASP B 1 224 ? 18.135 31.526 -6.146 1.00 17.76 245 ASP B N 1
ATOM 3942 C CA . ASP B 1 224 ? 17.799 32.959 -6.321 1.00 18.83 245 ASP B CA 1
ATOM 3943 C C . ASP B 1 224 ? 17.021 33.192 -7.610 1.00 19.87 245 ASP B C 1
ATOM 3944 O O . ASP B 1 224 ? 16.020 33.917 -7.629 1.00 20.25 245 ASP B O 1
ATOM 3949 N N . ILE B 1 225 ? 17.492 32.570 -8.687 1.00 19.96 246 ILE B N 1
ATOM 3950 C CA . ILE B 1 225 ? 16.845 32.676 -9.986 1.00 20.61 246 ILE B CA 1
ATOM 3951 C C . ILE B 1 225 ? 15.413 32.161 -9.932 1.00 20.80 246 ILE B C 1
ATOM 3952 O O . ILE B 1 225 ? 14.506 32.784 -10.482 1.00 20.05 246 ILE B O 1
ATOM 3957 N N . LEU B 1 226 ? 15.214 31.014 -9.283 1.00 21.23 247 LEU B N 1
ATOM 3958 C CA . LEU B 1 226 ? 13.904 30.394 -9.206 1.00 21.82 247 LEU B CA 1
ATOM 3959 C C . LEU B 1 226 ? 12.955 31.226 -8.384 1.00 22.17 247 LEU B C 1
ATOM 3960 O O . LEU B 1 226 ? 11.759 31.219 -8.613 1.00 22.86 247 LEU B O 1
ATOM 3965 N N . ASP B 1 227 ? 13.487 31.928 -7.401 1.00 22.89 248 ASP B N 1
ATOM 3966 C CA . ASP B 1 227 ? 12.680 32.816 -6.597 1.00 23.68 248 ASP B CA 1
ATOM 3967 C C . ASP B 1 227 ? 12.018 33.889 -7.468 1.00 24.03 248 ASP B C 1
ATOM 3968 O O . ASP B 1 227 ? 10.872 34.264 -7.225 1.00 23.75 248 ASP B O 1
ATOM 3973 N N . VAL B 1 228 ? 12.722 34.380 -8.478 1.00 24.22 249 VAL B N 1
ATOM 3974 C CA . VAL B 1 228 ? 12.133 35.431 -9.334 1.00 25.09 249 VAL B CA 1
ATOM 3975 C C . VAL B 1 228 ? 11.271 34.851 -10.474 1.00 25.74 249 VAL B C 1
ATOM 3976 O O . VAL B 1 228 ? 10.167 35.330 -10.688 1.00 25.89 249 VAL B O 1
ATOM 3983 N N . VAL B 1 229 ? 11.745 33.812 -11.160 1.00 26.96 250 VAL B N 1
ATOM 3984 C CA . VAL B 1 229 ? 11.065 33.282 -12.350 1.00 27.89 250 VAL B CA 1
ATOM 3985 C C . VAL B 1 229 ? 10.158 32.066 -12.136 1.00 28.41 250 VAL B C 1
ATOM 3986 O O . VAL B 1 229 ? 9.330 31.776 -12.983 1.00 28.51 250 VAL B O 1
ATOM 3990 N N . GLY B 1 230 ? 10.331 31.335 -11.038 1.00 29.07 251 GLY B N 1
ATOM 3991 C CA . GLY B 1 230 ? 9.583 30.107 -10.813 1.00 29.72 251 GLY B CA 1
ATOM 3992 C C . GLY B 1 230 ? 8.131 30.378 -10.460 1.00 30.36 251 GLY B C 1
ATOM 3993 O O . GLY B 1 230 ? 7.793 31.482 -10.070 1.00 31.39 251 GLY B O 1
ATOM 3994 N N . ASP B 1 231 ? 7.276 29.376 -10.613 1.00 30.83 252 ASP B N 1
ATOM 3995 C CA . ASP B 1 231 ? 5.885 29.465 -10.194 1.00 31.66 252 ASP B CA 1
ATOM 3996 C C . ASP B 1 231 ? 5.782 28.894 -8.790 1.00 30.65 252 ASP B C 1
ATOM 3997 O O . ASP B 1 231 ? 6.321 27.842 -8.546 1.00 30.56 252 ASP B O 1
ATOM 4002 N N . THR B 1 232 ? 5.072 29.572 -7.892 1.00 29.92 253 THR B N 1
ATOM 4003 C CA . THR B 1 232 ? 4.846 29.080 -6.533 1.00 29.76 253 THR B CA 1
ATOM 4004 C C . THR B 1 232 ? 4.401 27.611 -6.492 1.00 28.88 253 THR B C 1
ATOM 4005 O O . THR B 1 232 ? 4.911 26.844 -5.685 1.00 28.30 253 THR B O 1
ATOM 4009 N N . ALA B 1 233 ? 3.465 27.222 -7.358 1.00 28.23 254 ALA B N 1
ATOM 4010 C CA . ALA B 1 233 ? 2.932 25.852 -7.367 1.00 28.33 254 ALA B CA 1
ATOM 4011 C C . ALA B 1 233 ? 4.007 24.805 -7.644 1.00 28.26 254 ALA B C 1
ATOM 4012 O O . ALA B 1 233 ? 3.925 23.687 -7.143 1.00 28.69 254 ALA B O 1
ATOM 4014 N N . THR B 1 234 ? 4.985 25.172 -8.466 1.00 27.77 255 THR B N 1
ATOM 4015 C CA . THR B 1 234 ? 6.091 24.292 -8.824 1.00 27.75 255 THR B CA 1
ATOM 4016 C C . THR B 1 234 ? 7.223 24.275 -7.773 1.00 26.85 255 THR B C 1
ATOM 4017 O O . THR B 1 234 ? 7.671 23.202 -7.356 1.00 26.31 255 THR B O 1
ATOM 4021 N N . LEU B 1 235 ? 7.654 25.463 -7.348 1.00 25.98 256 LEU B N 1
ATOM 4022 C CA . LEU B 1 235 ? 8.706 25.627 -6.328 1.00 25.67 256 LEU B CA 1
ATOM 4023 C C . LEU B 1 235 ? 8.359 25.039 -4.965 1.00 24.61 256 LEU B C 1
ATOM 4024 O O . LEU B 1 235 ? 9.244 24.625 -4.217 1.00 22.99 256 LEU B O 1
ATOM 4029 N N . GLY B 1 236 ? 7.077 25.078 -4.612 1.00 23.96 257 GLY B N 1
ATOM 4030 C CA . GLY B 1 236 ? 6.636 24.759 -3.265 1.00 23.66 257 GLY B CA 1
ATOM 4031 C C . GLY B 1 236 ? 6.808 25.892 -2.263 1.00 23.66 257 GLY B C 1
ATOM 4032 O O . GLY B 1 236 ? 6.449 25.748 -1.105 1.00 23.25 257 GLY B O 1
ATOM 4033 N N . LYS B 1 237 ? 7.310 27.036 -2.721 1.00 23.45 258 LYS B N 1
ATOM 4034 C CA . LYS B 1 237 ? 7.499 28.207 -1.881 1.00 23.55 258 LYS B CA 1
ATOM 4035 C C . LYS B 1 237 ? 7.248 29.466 -2.729 1.00 24.42 258 LYS B C 1
ATOM 4036 O O . LYS B 1 237 ? 7.280 29.414 -3.961 1.00 24.38 258 LYS B O 1
ATOM 4042 N N . ARG B 1 238 ? 7.024 30.592 -2.066 1.00 25.44 259 ARG B N 1
ATOM 4043 C CA . ARG B 1 238 ? 6.534 31.795 -2.744 1.00 26.73 259 ARG B CA 1
ATOM 4044 C C . ARG B 1 238 ? 7.550 32.432 -3.685 1.00 25.93 259 ARG B C 1
ATOM 4045 O O . ARG B 1 238 ? 8.642 32.852 -3.283 1.00 25.79 259 ARG B O 1
ATOM 4053 N N . GLN B 1 239 ? 7.176 32.480 -4.955 1.00 25.68 260 GLN B N 1
ATOM 4054 C CA . GLN B 1 239 ? 7.848 33.323 -5.931 1.00 25.41 260 GLN B CA 1
ATOM 4055 C C . GLN B 1 239 ? 7.900 34.730 -5.369 1.00 24.67 260 GLN B C 1
ATOM 4056 O O . GLN B 1 239 ? 6.942 35.184 -4.755 1.00 24.03 260 GLN B O 1
ATOM 4066 N N . GLY B 1 240 ? 9.023 35.413 -5.565 1.00 24.23 261 GLY B N 1
ATOM 4067 C CA . GLY B 1 240 ? 9.107 36.829 -5.264 1.00 24.15 261 GLY B CA 1
ATOM 4068 C C . GLY B 1 240 ? 9.417 37.151 -3.816 1.00 24.34 261 GLY B C 1
ATOM 4069 O O . GLY B 1 240 ? 9.464 38.307 -3.465 1.00 24.07 261 GLY B O 1
ATOM 4070 N N . ALA B 1 241 ? 9.656 36.142 -2.983 1.00 24.66 262 ALA B N 1
ATOM 4071 C CA . ALA B 1 241 ? 9.909 36.359 -1.559 1.00 25.08 262 ALA B CA 1
ATOM 4072 C C . ALA B 1 241 ? 11.179 37.180 -1.288 1.00 25.56 262 ALA B C 1
ATOM 4073 O O . ALA B 1 241 ? 11.213 37.979 -0.353 1.00 26.42 262 ALA B O 1
ATOM 4075 N N . ASP B 1 242 ? 12.210 37.000 -2.105 1.00 25.88 263 ASP B N 1
ATOM 4076 C CA . ASP B 1 242 ? 13.466 37.739 -1.932 1.00 26.25 263 ASP B CA 1
ATOM 4077 C C . ASP B 1 242 ? 13.286 39.221 -2.241 1.00 27.05 263 ASP B C 1
ATOM 4078 O O . ASP B 1 242 ? 13.823 40.074 -1.549 1.00 26.45 263 ASP B O 1
ATOM 4083 N N . GLN B 1 243 ? 12.545 39.520 -3.304 1.00 28.65 264 GLN B N 1
ATOM 4084 C CA . GLN B 1 243 ? 12.278 40.908 -3.691 1.00 29.67 264 GLN B CA 1
ATOM 4085 C C . GLN B 1 243 ? 11.455 41.638 -2.614 1.00 29.97 264 GLN B C 1
ATOM 4086 O O . GLN B 1 243 ? 11.755 42.780 -2.274 1.00 29.34 264 GLN B O 1
ATOM 4097 N N . GLN B 1 244 ? 10.439 40.957 -2.080 1.00 30.70 265 GLN B N 1
ATOM 4098 C CA . GLN B 1 244 ? 9.658 41.427 -0.922 1.00 31.61 265 GLN B CA 1
ATOM 4099 C C . GLN B 1 244 ? 10.546 41.934 0.242 1.00 31.29 265 GLN B C 1
ATOM 4100 O O . GLN B 1 244 ? 10.321 43.032 0.776 1.00 31.47 265 GLN B O 1
ATOM 4106 N N . LEU B 1 245 ? 11.552 41.135 0.612 1.00 30.18 266 LEU B N 1
ATOM 4107 C CA . LEU B 1 245 ? 12.421 41.420 1.761 1.00 29.88 266 LEU B CA 1
ATOM 4108 C C . LEU B 1 245 ? 13.681 42.207 1.413 1.00 28.94 266 LEU B C 1
ATOM 4109 O O . LEU B 1 245 ? 14.431 42.593 2.307 1.00 29.69 266 LEU B O 1
ATOM 4114 N N . GLY B 1 246 ? 13.921 42.429 0.128 1.00 27.95 267 GLY B N 1
ATOM 4115 C CA . GLY B 1 246 ? 15.133 43.084 -0.333 1.00 26.93 267 GLY B CA 1
ATOM 4116 C C . GLY B 1 246 ? 16.398 42.279 -0.094 1.00 25.88 267 GLY B C 1
ATOM 4117 O O . GLY B 1 246 ? 17.436 42.845 0.261 1.00 25.61 267 GLY B O 1
ATOM 4118 N N . LYS B 1 247 ? 16.325 40.959 -0.277 1.00 24.82 268 LYS B N 1
ATOM 4119 C CA . LYS B 1 247 ? 17.501 40.115 -0.136 1.00 23.75 268 LYS B CA 1
ATOM 4120 C C . LYS B 1 247 ? 18.515 40.497 -1.195 1.00 23.58 268 LYS B C 1
ATOM 4121 O O . LYS B 1 247 ? 18.145 40.845 -2.337 1.00 23.29 268 LYS B O 1
ATOM 4127 N N . SER B 1 248 ? 19.785 40.474 -0.803 1.00 22.82 269 SER B N 1
ATOM 4128 C CA . SER B 1 248 ? 20.885 40.514 -1.746 1.00 22.51 269 SER B CA 1
ATOM 4129 C C . SER B 1 248 ? 20.934 39.170 -2.452 1.00 22.79 269 SER B C 1
ATOM 4130 O O . SER B 1 248 ? 21.051 38.122 -1.784 1.00 22.61 269 SER B O 1
ATOM 4133 N N . THR B 1 249 ? 20.786 39.194 -3.782 1.00 21.90 270 THR B N 1
ATOM 4134 C CA . THR B 1 249 ? 20.764 37.973 -4.593 1.00 22.01 270 THR B CA 1
ATOM 4135 C C . THR B 1 249 ? 21.499 38.175 -5.908 1.00 21.99 270 THR B C 1
ATOM 4136 O O . THR B 1 249 ? 21.731 39.306 -6.354 1.00 21.16 270 THR B O 1
ATOM 4140 N N . TYR B 1 250 ? 21.841 37.066 -6.553 1.00 21.84 271 TYR B N 1
ATOM 4141 C CA . TYR B 1 250 ? 22.470 37.134 -7.864 1.00 22.04 271 TYR B CA 1
ATOM 4142 C C . TYR B 1 250 ? 21.588 37.816 -8.933 1.00 22.40 271 TYR B C 1
ATOM 4143 O O . TYR B 1 250 ? 22.075 38.711 -9.612 1.00 22.20 271 TYR B O 1
ATOM 4152 N N . PRO B 1 251 ? 20.328 37.413 -9.102 1.00 22.68 272 PRO B N 1
ATOM 4153 C CA . PRO B 1 251 ? 19.448 38.083 -10.073 1.00 23.28 272 PRO B CA 1
ATOM 4154 C C . PRO B 1 251 ? 19.193 39.550 -9.744 1.00 23.45 272 PRO B C 1
ATOM 4155 O O . PRO B 1 251 ? 19.084 40.350 -10.668 1.00 23.18 272 PRO B O 1
ATOM 4159 N N . ALA B 1 252 ? 19.099 39.890 -8.460 1.00 23.47 273 ALA B N 1
ATOM 4160 C CA . ALA B 1 252 ? 18.821 41.268 -8.062 1.00 23.58 273 ALA B CA 1
ATOM 4161 C C . ALA B 1 252 ? 19.962 42.155 -8.483 1.00 23.82 273 ALA B C 1
ATOM 4162 O O . ALA B 1 252 ? 19.742 43.216 -9.062 1.00 24.38 273 ALA B O 1
ATOM 4164 N N . LEU B 1 253 ? 21.184 41.692 -8.247 1.00 23.53 274 LEU B N 1
ATOM 4165 C CA . LEU B 1 253 ? 22.375 42.447 -8.586 1.00 23.59 274 LEU B CA 1
ATOM 4166 C C . LEU B 1 253 ? 22.704 42.437 -10.082 1.00 23.25 274 LEU B C 1
ATOM 4167 O O . LEU B 1 253 ? 22.964 43.479 -10.664 1.00 23.31 274 LEU B O 1
ATOM 4172 N N . LEU B 1 254 ? 22.693 41.253 -10.683 1.00 22.76 275 LEU B N 1
ATOM 4173 C CA . LEU B 1 254 ? 23.281 41.018 -11.995 1.00 22.56 275 LEU B CA 1
ATOM 4174 C C . LEU B 1 254 ? 22.237 40.925 -13.089 1.00 21.93 275 LEU B C 1
ATOM 4175 O O . LEU B 1 254 ? 22.567 40.925 -14.273 1.00 21.98 275 LEU B O 1
ATOM 4180 N N . GLY B 1 255 ? 20.981 40.880 -12.696 1.00 21.10 276 GLY B N 1
ATOM 4181 C CA . GLY B 1 255 ? 19.925 40.537 -13.619 1.00 21.48 276 GLY B CA 1
ATOM 4182 C C . GLY B 1 255 ? 19.923 39.035 -13.860 1.00 21.79 276 GLY B C 1
ATOM 4183 O O . GLY B 1 255 ? 20.883 38.320 -13.530 1.00 20.41 276 GLY B O 1
ATOM 4184 N N . LEU B 1 256 ? 18.831 38.570 -14.445 1.00 22.27 277 LEU B N 1
ATOM 4185 C CA . LEU B 1 256 ? 18.587 37.145 -14.645 1.00 23.11 277 LEU B CA 1
ATOM 4186 C C . LEU B 1 256 ? 19.554 36.493 -15.601 1.00 23.62 277 LEU B C 1
ATOM 4187 O O . LEU B 1 256 ? 19.999 35.393 -15.348 1.00 22.96 277 LEU B O 1
ATOM 4192 N N . GLU B 1 257 ? 19.885 37.158 -16.704 1.00 24.28 278 GLU B N 1
ATOM 4193 C CA . GLU B 1 257 ? 20.703 36.498 -17.715 1.00 25.35 278 GLU B CA 1
ATOM 4194 C C . GLU B 1 257 ? 22.116 36.293 -17.220 1.00 24.46 278 GLU B C 1
ATOM 4195 O O . GLU B 1 257 ? 22.658 35.215 -17.405 1.00 23.99 278 GLU B O 1
ATOM 4201 N N . GLN B 1 258 ? 22.707 37.305 -16.582 1.00 23.54 279 GLN B N 1
ATOM 4202 C CA . GLN B 1 258 ? 24.052 37.148 -16.019 1.00 23.89 279 GLN B CA 1
ATOM 4203 C C . GLN B 1 258 ? 24.042 36.157 -14.848 1.00 23.16 279 GLN B C 1
ATOM 4204 O O . GLN B 1 258 ? 24.994 35.428 -14.656 1.00 23.94 279 GLN B O 1
ATOM 4210 N N . ALA B 1 259 ? 22.968 36.130 -14.071 1.00 22.86 280 ALA B N 1
ATOM 4211 C CA . ALA B 1 259 ? 22.852 35.161 -12.985 1.00 22.78 280 ALA B CA 1
ATOM 4212 C C . ALA B 1 259 ? 22.848 33.738 -13.565 1.00 22.60 280 ALA B C 1
ATOM 4213 O O . ALA B 1 259 ? 23.542 32.873 -13.071 1.00 22.64 280 ALA B O 1
ATOM 4215 N N . ARG B 1 260 ? 22.085 33.520 -14.632 1.00 22.89 281 ARG B N 1
ATOM 4216 C CA . ARG B 1 260 ? 22.048 32.213 -15.299 1.00 23.30 281 ARG B CA 1
ATOM 4217 C C . ARG B 1 260 ? 23.424 31.827 -15.854 1.00 23.20 281 ARG B C 1
ATOM 4218 O O . ARG B 1 260 ? 23.843 30.669 -15.783 1.00 22.27 281 ARG B O 1
ATOM 4226 N N . LYS B 1 261 ? 24.111 32.807 -16.421 1.00 23.01 282 LYS B N 1
ATOM 4227 C CA . LYS B 1 261 ? 25.418 32.595 -16.998 1.00 22.90 282 LYS B CA 1
ATOM 4228 C C . LYS B 1 261 ? 26.422 32.253 -15.893 1.00 22.40 282 LYS B C 1
ATOM 4229 O O . LYS B 1 261 ? 27.270 31.400 -16.086 1.00 22.05 282 LYS B O 1
ATOM 4235 N N . LYS B 1 262 ? 26.312 32.901 -14.742 1.00 21.92 283 LYS B N 1
ATOM 4236 C CA . LYS B 1 262 ? 27.191 32.604 -13.612 1.00 22.26 283 LYS B CA 1
ATOM 4237 C C . LYS B 1 262 ? 26.982 31.151 -13.175 1.00 21.47 283 LYS B C 1
ATOM 4238 O O . LYS B 1 262 ? 27.939 30.422 -12.944 1.00 21.43 283 LYS B O 1
ATOM 4244 N N . ALA B 1 263 ? 25.725 30.729 -13.101 1.00 20.57 284 ALA B N 1
ATOM 4245 C CA . ALA B 1 263 ? 25.408 29.366 -12.697 1.00 20.64 284 ALA B CA 1
ATOM 4246 C C . ALA B 1 263 ? 25.990 28.377 -13.699 1.00 20.27 284 ALA B C 1
ATOM 4247 O O . ALA B 1 263 ? 26.607 27.383 -13.306 1.00 19.24 284 ALA B O 1
ATOM 4249 N N . ARG B 1 264 ? 25.819 28.639 -14.990 1.00 20.74 285 ARG B N 1
ATOM 4250 C CA . ARG B 1 264 ? 26.307 27.695 -15.997 1.00 21.12 285 ARG B CA 1
ATOM 4251 C C . ARG B 1 264 ? 27.831 27.650 -16.001 1.00 21.30 285 ARG B C 1
ATOM 4252 O O . ARG B 1 264 ? 28.416 26.590 -16.177 1.00 21.07 285 ARG B O 1
ATOM 4260 N N . ASP B 1 265 ? 28.461 28.795 -15.766 1.00 21.40 286 ASP B N 1
ATOM 4261 C CA . ASP B 1 265 ? 29.915 28.874 -15.595 1.00 21.87 286 ASP B CA 1
ATOM 4262 C C . ASP B 1 265 ? 30.401 27.958 -14.456 1.00 21.04 286 ASP B C 1
ATOM 4263 O O . ASP B 1 265 ? 31.440 27.297 -14.562 1.00 20.76 286 ASP B O 1
ATOM 4268 N N . LEU B 1 266 ? 29.633 27.922 -13.372 1.00 20.21 287 LEU B N 1
ATOM 4269 C CA . LEU B 1 266 ? 29.994 27.151 -12.188 1.00 19.69 287 LEU B CA 1
ATOM 4270 C C . LEU B 1 266 ? 29.838 25.670 -12.468 1.00 19.73 287 LEU B C 1
ATOM 4271 O O . LEU B 1 266 ? 30.671 24.889 -12.094 1.00 20.05 287 LEU B O 1
ATOM 4276 N N . ILE B 1 267 ? 28.774 25.295 -13.150 1.00 20.33 288 ILE B N 1
ATOM 4277 C CA . ILE B 1 267 ? 28.597 23.906 -13.555 1.00 21.14 288 ILE B CA 1
ATOM 4278 C C . ILE B 1 267 ? 29.659 23.477 -14.566 1.00 21.32 288 ILE B C 1
ATOM 4279 O O . ILE B 1 267 ? 30.149 22.359 -14.488 1.00 21.92 288 ILE B O 1
ATOM 4284 N N . ASP B 1 268 ? 30.032 24.358 -15.487 1.00 21.87 289 ASP B N 1
ATOM 4285 C CA . ASP B 1 268 ? 31.112 24.056 -16.430 1.00 22.32 289 ASP B CA 1
ATOM 4286 C C . ASP B 1 268 ? 32.369 23.705 -15.624 1.00 22.25 289 ASP B C 1
ATOM 4287 O O . ASP B 1 268 ? 33.066 22.756 -15.928 1.00 21.47 289 ASP B O 1
ATOM 4292 N N . ASP B 1 269 ? 32.636 24.490 -14.588 1.00 22.34 290 ASP B N 1
ATOM 4293 C CA . ASP B 1 269 ? 33.793 24.291 -13.731 1.00 23.23 290 ASP B CA 1
ATOM 4294 C C . ASP B 1 269 ? 33.670 22.986 -12.925 1.00 22.69 290 ASP B C 1
ATOM 4295 O O . ASP B 1 269 ? 34.641 22.234 -12.816 1.00 22.49 290 ASP B O 1
ATOM 4300 N N . ALA B 1 270 ? 32.474 22.703 -12.405 1.00 22.19 291 ALA B N 1
ATOM 4301 C CA . ALA B 1 270 ? 32.204 21.431 -11.725 1.00 22.57 291 ALA B CA 1
ATOM 4302 C C . ALA B 1 270 ? 32.524 20.233 -12.631 1.00 22.99 291 ALA B C 1
ATOM 4303 O O . ALA B 1 270 ? 33.151 19.270 -12.190 1.00 22.66 291 ALA B O 1
ATOM 4305 N N . ARG B 1 271 ? 32.115 20.321 -13.895 1.00 23.78 292 ARG B N 1
ATOM 4306 C CA . ARG B 1 271 ? 32.394 19.283 -14.883 1.00 25.16 292 ARG B CA 1
ATOM 4307 C C . ARG B 1 271 ? 33.894 19.108 -15.170 1.00 25.22 292 ARG B C 1
ATOM 4308 O O . ARG B 1 271 ? 34.349 17.988 -15.388 1.00 24.81 292 ARG B O 1
ATOM 4321 N N . GLN B 1 272 ? 34.651 20.204 -15.171 1.00 25.23 293 GLN B N 1
ATOM 4322 C CA . GLN B 1 272 ? 36.100 20.116 -15.322 1.00 25.93 293 GLN B CA 1
ATOM 4323 C C . GLN B 1 272 ? 36.706 19.364 -14.131 1.00 25.31 293 GLN B C 1
ATOM 4324 O O . GLN B 1 272 ? 37.565 18.521 -14.333 1.00 24.00 293 GLN B O 1
ATOM 4330 N N . SER B 1 273 ? 36.241 19.658 -12.905 1.00 25.12 294 SER B N 1
ATOM 4331 C CA . SER B 1 273 ? 36.665 18.911 -11.720 1.00 25.39 294 SER B CA 1
ATOM 4332 C C . SER B 1 273 ? 36.289 17.433 -11.820 1.00 25.78 294 SER B C 1
ATOM 4333 O O . SER B 1 273 ? 37.077 16.569 -11.459 1.00 25.49 294 SER B O 1
ATOM 4336 N N . LEU B 1 274 ? 35.098 17.125 -12.321 1.00 26.38 295 LEU B N 1
ATOM 4337 C CA . LEU B 1 274 ? 34.709 15.726 -12.441 1.00 27.10 295 LEU B CA 1
ATOM 4338 C C . LEU B 1 274 ? 35.635 14.995 -13.425 1.00 28.16 295 LEU B C 1
ATOM 4339 O O . LEU B 1 274 ? 35.998 13.854 -13.186 1.00 28.16 295 LEU B O 1
ATOM 4344 N N . LYS B 1 275 ? 36.053 15.677 -14.487 1.00 29.02 296 LYS B N 1
ATOM 4345 C CA . LYS B 1 275 ? 36.961 15.096 -15.481 1.00 30.79 296 LYS B CA 1
ATOM 4346 C C . LYS B 1 275 ? 38.244 14.611 -14.809 1.00 31.28 296 LYS B C 1
ATOM 4347 O O . LYS B 1 275 ? 38.750 13.544 -15.141 1.00 31.44 296 LYS B O 1
ATOM 4353 N N . GLN B 1 276 ? 38.759 15.401 -13.869 1.00 32.13 297 GLN B N 1
ATOM 4354 C CA . GLN B 1 276 ? 39.978 15.054 -13.152 1.00 33.58 297 GLN B CA 1
ATOM 4355 C C . GLN B 1 276 ? 39.800 13.810 -12.265 1.00 34.42 297 GLN B C 1
ATOM 4356 O O . GLN B 1 276 ? 40.764 13.098 -12.013 1.00 34.62 297 GLN B O 1
ATOM 4362 N N . LEU B 1 277 ? 38.577 13.568 -11.784 1.00 35.42 298 LEU B N 1
ATOM 4363 C CA . LEU B 1 277 ? 38.248 12.364 -10.999 1.00 36.35 298 LEU B CA 1
ATOM 4364 C C . LEU B 1 277 ? 38.141 11.088 -11.820 1.00 37.54 298 LEU B C 1
ATOM 4365 O O . LEU B 1 277 ? 38.519 10.015 -11.352 1.00 37.33 298 LEU B O 1
ATOM 4370 N N . ALA B 1 278 ? 37.598 11.193 -13.028 1.00 38.95 299 ALA B N 1
ATOM 4371 C CA . ALA B 1 278 ? 37.635 10.088 -13.974 1.00 40.14 299 ALA B CA 1
ATOM 4372 C C . ALA B 1 278 ? 39.045 9.950 -14.565 1.00 40.76 299 ALA B C 1
ATOM 4373 O O . ALA B 1 278 ? 39.206 9.462 -15.677 1.00 41.94 299 ALA B O 1
ATOM 4375 N N . GLU B 1 279 ? 40.045 10.442 -13.834 1.00 41.22 300 GLU B N 1
ATOM 4376 C CA . GLU B 1 279 ? 41.456 10.118 -14.039 1.00 41.53 300 GLU B CA 1
ATOM 4377 C C . GLU B 1 279 ? 42.047 9.414 -12.808 1.00 40.89 300 GLU B C 1
ATOM 4378 O O . GLU B 1 279 ? 43.185 8.941 -12.846 1.00 41.57 300 GLU B O 1
ATOM 4384 N N . GLN B 1 280 ? 41.295 9.399 -11.705 1.00 39.90 301 GLN B N 1
ATOM 4385 C CA . GLN B 1 280 ? 41.549 8.516 -10.565 1.00 38.66 301 GLN B CA 1
ATOM 4386 C C . GLN B 1 280 ? 40.681 7.258 -10.689 1.00 37.75 301 GLN B C 1
ATOM 4387 O O . GLN B 1 280 ? 40.432 6.560 -9.698 1.00 37.50 301 GLN B O 1
ATOM 4393 N N . SER B 1 281 ? 40.220 6.995 -11.914 1.00 36.44 302 SER B N 1
ATOM 4394 C CA . SER B 1 281 ? 39.373 5.852 -12.261 1.00 35.92 302 SER B CA 1
ATOM 4395 C C . SER B 1 281 ? 38.003 5.810 -11.566 1.00 34.56 302 SER B C 1
ATOM 4396 O O . SER B 1 281 ? 37.551 4.753 -11.143 1.00 34.47 302 SER B O 1
ATOM 4399 N N . LEU B 1 282 ? 37.330 6.952 -11.485 1.00 32.72 303 LEU B N 1
ATOM 4400 C CA . LEU B 1 282 ? 36.060 7.022 -10.773 1.00 31.10 303 LEU B CA 1
ATOM 4401 C C . LEU B 1 282 ? 34.910 7.286 -11.724 1.00 30.21 303 LEU B C 1
ATOM 4402 O O . LEU B 1 282 ? 35.045 8.047 -12.684 1.00 29.81 303 LEU B O 1
ATOM 4407 N N . ASP B 1 283 ? 33.776 6.655 -11.425 1.00 28.91 304 ASP B N 1
ATOM 4408 C CA . ASP B 1 283 ? 32.541 6.834 -12.171 1.00 28.55 304 ASP B CA 1
ATOM 4409 C C . ASP B 1 283 ? 31.830 8.086 -11.662 1.00 27.64 304 ASP B C 1
ATOM 4410 O O . ASP B 1 283 ? 31.132 8.050 -10.649 1.00 26.94 304 ASP B O 1
ATOM 4415 N N . THR B 1 284 ? 32.007 9.187 -12.390 1.00 26.96 305 THR B N 1
ATOM 4416 C CA . THR B 1 284 ? 31.424 10.478 -12.020 1.00 26.33 305 THR B CA 1
ATOM 4417 C C . THR B 1 284 ? 30.006 10.704 -12.588 1.00 25.98 305 THR B C 1
ATOM 4418 O O . THR B 1 284 ? 29.464 11.785 -12.453 1.00 25.98 305 THR B O 1
ATOM 4422 N N . SER B 1 285 ? 29.392 9.682 -13.176 1.00 25.39 306 SER B N 1
ATOM 4423 C CA . SER B 1 285 ? 28.130 9.855 -13.906 1.00 25.11 306 SER B CA 1
ATOM 4424 C C . SER B 1 285 ? 27.004 10.479 -13.077 1.00 24.18 306 SER B C 1
ATOM 4425 O O . SER B 1 285 ? 26.340 11.391 -13.553 1.00 23.89 306 SER B O 1
ATOM 4428 N N . ALA B 1 286 ? 26.788 10.001 -11.850 1.00 23.33 307 ALA B N 1
ATOM 4429 C CA . ALA B 1 286 ? 25.756 10.590 -10.983 1.00 22.98 307 ALA B CA 1
ATOM 4430 C C . ALA B 1 286 ? 26.051 12.044 -10.605 1.00 22.43 307 ALA B C 1
ATOM 4431 O O . ALA B 1 286 ? 25.138 12.850 -10.585 1.00 21.51 307 ALA B O 1
ATOM 4433 N N . LEU B 1 287 ? 27.321 12.361 -10.309 1.00 22.10 308 LEU B N 1
ATOM 4434 C CA . LEU B 1 287 ? 27.705 13.698 -9.887 1.00 21.91 308 LEU B CA 1
ATOM 4435 C C . LEU B 1 287 ? 27.651 14.663 -11.058 1.00 22.32 308 LEU B C 1
ATOM 4436 O O . LEU B 1 287 ? 27.411 15.858 -10.863 1.00 21.59 308 LEU B O 1
ATOM 4441 N N . GLU B 1 288 ? 27.861 14.144 -12.270 1.00 22.83 309 GLU B N 1
ATOM 4442 C CA . GLU B 1 288 ? 27.716 14.933 -13.480 1.00 23.58 309 GLU B CA 1
ATOM 4443 C C . GLU B 1 288 ? 26.241 15.247 -13.705 1.00 23.21 309 GLU B C 1
ATOM 4444 O O . GLU B 1 288 ? 25.897 16.382 -14.000 1.00 23.30 309 GLU B O 1
ATOM 4450 N N . ALA B 1 289 ? 25.378 14.238 -13.592 1.00 22.93 310 ALA B N 1
ATOM 4451 C CA . ALA B 1 289 ? 23.954 14.418 -13.865 1.00 23.17 310 ALA B CA 1
ATOM 4452 C C . ALA B 1 289 ? 23.348 15.383 -12.844 1.00 22.99 310 ALA B C 1
ATOM 4453 O O . ALA B 1 289 ? 22.530 16.240 -13.186 1.00 22.84 310 ALA B O 1
ATOM 4455 N N . LEU B 1 290 ? 23.786 15.250 -11.596 1.00 22.47 311 LEU B N 1
ATOM 4456 C CA . LEU B 1 290 ? 23.331 16.111 -10.518 1.00 22.39 311 LEU B CA 1
ATOM 4457 C C . LEU B 1 290 ? 23.766 17.540 -10.732 1.00 21.68 311 LEU B C 1
ATOM 4458 O O . LEU B 1 290 ? 22.993 18.452 -10.511 1.00 21.68 311 LEU B O 1
ATOM 4463 N N . ALA B 1 291 ? 25.002 17.742 -11.173 1.00 21.62 312 ALA B N 1
ATOM 4464 C CA . ALA B 1 291 ? 25.507 19.094 -11.401 1.00 21.18 312 ALA B CA 1
ATOM 4465 C C . ALA B 1 291 ? 24.649 19.827 -12.437 1.00 21.29 312 ALA B C 1
ATOM 4466 O O . ALA B 1 291 ? 24.260 20.978 -12.221 1.00 20.84 312 ALA B O 1
ATOM 4468 N N . ASP B 1 292 ? 24.356 19.157 -13.557 1.00 21.52 313 ASP B N 1
ATOM 4469 C CA . ASP B 1 292 ? 23.462 19.700 -14.575 1.00 21.89 313 ASP B CA 1
ATOM 4470 C C . ASP B 1 292 ? 22.091 19.989 -13.985 1.00 21.17 313 ASP B C 1
ATOM 4471 O O . ASP B 1 292 ? 21.517 21.065 -14.199 1.00 21.04 313 ASP B O 1
ATOM 4476 N N . TYR B 1 293 ? 21.566 19.037 -13.226 1.00 20.68 314 TYR B N 1
ATOM 4477 C CA . TYR B 1 293 ? 20.230 19.196 -12.667 1.00 21.00 314 TYR B CA 1
ATOM 4478 C C . TYR B 1 293 ? 20.145 20.397 -11.726 1.00 21.05 314 TYR B C 1
ATOM 4479 O O . TYR B 1 293 ? 19.109 21.018 -11.613 1.00 20.68 314 TYR B O 1
ATOM 4488 N N . ILE B 1 294 ? 21.239 20.713 -11.043 1.00 21.13 315 ILE B N 1
ATOM 4489 C CA . ILE B 1 294 ? 21.245 21.825 -10.102 1.00 21.51 315 ILE B CA 1
ATOM 4490 C C . ILE B 1 294 ? 20.874 23.159 -10.774 1.00 21.80 315 ILE B C 1
ATOM 4491 O O . ILE B 1 294 ? 20.237 24.017 -10.162 1.00 21.41 315 ILE B O 1
ATOM 4496 N N . ILE B 1 295 ? 21.245 23.328 -12.041 1.00 22.74 316 ILE B N 1
ATOM 4497 C CA . ILE B 1 295 ? 20.886 24.542 -12.765 1.00 23.55 316 ILE B CA 1
ATOM 4498 C C . ILE B 1 295 ? 19.799 24.344 -13.828 1.00 23.85 316 ILE B C 1
ATOM 4499 O O . ILE B 1 295 ? 19.400 25.315 -14.470 1.00 24.70 316 ILE B O 1
ATOM 4504 N N . GLN B 1 296 ? 19.319 23.110 -14.015 1.00 23.74 317 GLN B N 1
ATOM 4505 C CA . GLN B 1 296 ? 18.251 22.833 -14.990 1.00 23.91 317 GLN B CA 1
ATOM 4506 C C . GLN B 1 296 ? 16.887 22.687 -14.329 1.00 23.46 317 GLN B C 1
ATOM 4507 O O . GLN B 1 296 ? 15.857 22.873 -14.981 1.00 23.30 317 GLN B O 1
ATOM 4513 N N . ARG B 1 297 ? 16.889 22.369 -13.033 1.00 23.14 318 ARG B N 1
ATOM 4514 C CA . ARG B 1 297 ? 15.666 22.175 -12.249 1.00 22.83 318 ARG B CA 1
ATOM 4515 C C . ARG B 1 297 ? 14.826 23.434 -12.199 1.00 23.29 318 ARG B C 1
ATOM 4516 O O . ARG B 1 297 ? 15.361 24.542 -12.222 1.00 22.52 318 ARG B O 1
ATOM 4524 N N . ASN B 1 298 ? 13.513 23.232 -12.116 1.00 24.23 319 ASN B N 1
ATOM 4525 C CA . ASN B 1 298 ? 12.519 24.294 -11.967 1.00 25.30 319 ASN B CA 1
ATOM 4526 C C . ASN B 1 298 ? 11.922 24.303 -10.550 1.00 26.15 319 ASN B C 1
ATOM 4527 O O . ASN B 1 298 ? 10.931 24.991 -10.282 1.00 26.07 319 ASN B O 1
ATOM 4532 N N . LYS B 1 299 ? 12.523 23.510 -9.663 1.00 26.76 320 LYS B N 1
ATOM 4533 C CA . LYS B 1 299 ? 12.057 23.349 -8.295 1.00 27.55 320 LYS B CA 1
ATOM 4534 C C . LYS B 1 299 ? 13.212 23.017 -7.370 1.00 27.53 320 LYS B C 1
ATOM 4535 O O . LYS B 1 299 ? 13.045 23.018 -6.148 1.00 27.94 320 LYS B O 1
#

CATH classification: 1.10.600.10

GO terms:
  GO:0005515 protein binding (F, IPI)
  GO:0005829 cytosol (C, IDA)
  GO:0004161 dimethylallyltranstransferase activity (F, IDA)
  GO:0004337 (2E,6E)-farnesyl diphosphate synthase activity (F, IDA)
  GO:0045337 farnesyl diphosphate biosynthetic process (P, IMP)
  GO:0033384 geranyl diphosphate biosynthetic process (P, IMP)

Radius of gyration: 36.33 Å; Cα contacts (8 Å, |Δi|>4): 1025; chains: 2; bounding box: 85×92×50 Å

InterPro domains:
  IPR000092 Polyprenyl synthetase-like [PF00348] (34-272)
  IPR000092 Polyprenyl synthetase-like [cd00685] (29-297)
  IPR008949 Isoprenoid synthase domain superfamily [G3DSA:1.10.600.10] (1-299)
  IPR008949 Isoprenoid synthase domain superfamily [SSF48576] (1-280)
  IPR033749 Polyprenyl synthetase, conserved site [PS00444] (215-227)
  IPR033749 Polyprenyl synthetase, conserved site [PS00723] (81-97)
  IPR053378 Prenyl diphosphate synthase [NF045485] (9-298)